Protein AF-A0A1G1CIS9-F1 (afdb_monomer_lite)

pLDDT: mean 79.85, std 18.57, range [23.88, 96.75]

Sequence (603 aa):
MTSRHAWVFLLIGALLCGGWINYDDKVERSEPQYGKEFIGFYLKVFTDNVEFEQETPEPITVVLKNTNPRSTLMPDGGNAAERRYALYIVVADKDGATSLFSRNLLEKDGGIVTAGKVPPQAETELLKVPFDSLEVAKVEAFEDGLPKFEPDQRMARAGQLGPQIFTMKAILISVVPGKRPDFTLASSVWRILLQPKSAARMSDTEKQTKMQAWLKKMGEGAYGGIGVSTQLAALGDAAVDPLIAMAEKPAADGAVRESRIWAIVTLCNSGSPRAEEYILRRIRDPIDFGDLSFLTWHSQGFRSQKVTDALRQLALEIVTDKELPWEKTHGRESRRHGPGCLEYVFQHLISVKATVSDEVAAGALRLGDPKVAAFALQAWAPGSAQSAIATVKPLFSQRGLHPNLKKSAMARLTETLRGDPFPAYDRTTDVDAGWQAAGLWLASKGYLKGDELVRFLRSQVFCVRTPELQQQLVGELQRVVGAAFPVRSPQPVLPQDWNATWRWALKTGGLDKDEAVRFLCDQMREPDKVDDDSRRALLIALKEQLGAEFPLPSMEKVDLDNDWPTCGNWLIEKGFFGKPKKTRAKAKAQFAVPAPPEAPDAP

Structure (mmCIF, N/CA/C/O backbone):
data_AF-A0A1G1CIS9-F1
#
_entry.id   AF-A0A1G1CIS9-F1
#
loop_
_atom_site.group_PDB
_atom_site.id
_atom_site.type_symbol
_atom_site.label_atom_id
_atom_site.label_alt_id
_atom_site.label_comp_id
_atom_site.label_asym_id
_atom_site.label_entity_id
_atom_site.label_seq_id
_atom_site.pdbx_PDB_ins_code
_atom_site.Cartn_x
_atom_site.Cartn_y
_atom_site.Cartn_z
_atom_site.occupancy
_atom_site.B_iso_or_equiv
_atom_site.auth_seq_id
_atom_site.auth_comp_id
_atom_site.auth_asym_id
_atom_site.auth_atom_id
_atom_site.pdbx_PDB_model_num
ATOM 1 N N . MET A 1 1 ? 13.706 23.180 -18.156 1.00 24.05 1 MET A N 1
ATOM 2 C CA . MET A 1 1 ? 14.961 22.656 -17.572 1.00 24.05 1 MET A CA 1
ATOM 3 C C . MET A 1 1 ? 14.646 21.371 -16.825 1.00 24.05 1 MET A C 1
ATOM 5 O O . MET A 1 1 ? 13.617 21.280 -16.173 1.00 24.05 1 MET A O 1
ATOM 9 N N . THR A 1 2 ? 15.452 20.351 -17.083 1.00 25.38 2 THR A N 1
ATOM 10 C CA . THR A 1 2 ? 15.140 18.914 -17.064 1.00 25.38 2 THR A CA 1
ATOM 11 C C . THR A 1 2 ? 14.899 18.305 -15.679 1.00 25.38 2 THR A C 1
ATOM 13 O O . THR A 1 2 ? 15.810 18.190 -14.864 1.00 25.38 2 THR A O 1
ATOM 16 N N . SER A 1 3 ? 13.677 17.814 -15.471 1.00 25.88 3 SER A N 1
ATOM 17 C CA . SER A 1 3 ? 13.278 16.914 -14.385 1.00 25.88 3 SER A CA 1
ATOM 18 C C . SER A 1 3 ? 13.584 15.465 -14.792 1.00 25.88 3 SER A C 1
ATOM 20 O O . SER A 1 3 ? 12.797 14.830 -15.487 1.00 25.88 3 SER A O 1
ATOM 22 N N . ARG A 1 4 ? 14.769 14.960 -14.419 1.00 26.83 4 ARG A N 1
ATOM 23 C CA . ARG A 1 4 ? 15.218 13.569 -14.665 1.00 26.83 4 ARG A CA 1
ATOM 24 C C . ARG A 1 4 ? 15.367 12.713 -13.392 1.00 26.83 4 ARG A C 1
ATOM 26 O O . ARG A 1 4 ? 15.785 11.572 -13.475 1.00 26.83 4 ARG A O 1
ATOM 33 N N . HIS A 1 5 ? 14.986 13.209 -12.213 1.00 28.75 5 HIS A N 1
ATOM 34 C CA . HIS A 1 5 ? 15.400 12.597 -10.934 1.00 28.75 5 HIS A CA 1
ATOM 35 C C . HIS A 1 5 ? 14.300 11.861 -10.142 1.00 28.75 5 HIS A C 1
ATOM 37 O O . HIS A 1 5 ? 14.500 11.533 -8.977 1.00 28.75 5 HIS A O 1
ATOM 43 N N . ALA A 1 6 ? 13.131 11.577 -10.727 1.00 27.22 6 ALA A N 1
ATOM 44 C CA . ALA A 1 6 ? 11.971 11.088 -9.962 1.00 27.22 6 ALA A CA 1
ATOM 45 C C . ALA A 1 6 ? 11.527 9.639 -10.259 1.00 27.22 6 ALA A C 1
ATOM 47 O O . ALA A 1 6 ? 10.460 9.239 -9.793 1.00 27.22 6 ALA A O 1
ATOM 48 N N . TRP A 1 7 ? 12.309 8.854 -11.008 1.00 27.75 7 TRP A N 1
ATOM 49 C CA . TRP A 1 7 ? 12.041 7.420 -11.238 1.00 27.75 7 TRP A CA 1
ATOM 50 C C . TRP A 1 7 ? 12.746 6.496 -10.228 1.00 27.75 7 TRP A C 1
ATOM 52 O O . TRP A 1 7 ? 12.369 5.338 -10.070 1.00 27.75 7 TRP A O 1
ATOM 62 N N . VAL A 1 8 ? 13.697 7.032 -9.457 1.00 31.02 8 VAL A N 1
ATOM 63 C CA . VAL A 1 8 ? 14.581 6.262 -8.565 1.00 31.02 8 VAL A CA 1
ATOM 64 C C . VAL A 1 8 ? 13.899 5.798 -7.265 1.00 31.02 8 VAL A C 1
ATOM 66 O O . VAL A 1 8 ? 14.319 4.811 -6.674 1.00 31.02 8 VAL A O 1
ATOM 69 N N . PHE A 1 9 ? 12.806 6.422 -6.814 1.00 26.88 9 PHE A N 1
ATOM 70 C CA . PHE A 1 9 ? 12.281 6.161 -5.460 1.00 26.88 9 PHE A CA 1
ATOM 71 C C . PHE A 1 9 ? 11.247 5.030 -5.325 1.00 26.88 9 PHE A C 1
ATOM 73 O O . PHE A 1 9 ? 10.978 4.605 -4.204 1.00 26.88 9 PHE A O 1
ATOM 80 N N . LEU A 1 10 ? 10.703 4.488 -6.420 1.00 27.23 10 LEU A N 1
ATOM 81 C CA . LEU A 1 10 ? 9.649 3.456 -6.364 1.00 27.23 10 LEU A CA 1
ATOM 82 C C . LEU A 1 10 ? 10.154 2.008 -6.532 1.00 27.23 10 LEU A C 1
ATOM 84 O O . LEU A 1 10 ? 9.381 1.073 -6.354 1.00 27.23 10 LEU A O 1
ATOM 88 N N . LEU A 1 11 ? 11.456 1.804 -6.775 1.00 26.66 11 LEU A N 1
ATOM 89 C CA . LEU A 1 11 ? 12.090 0.475 -6.889 1.00 26.66 11 LEU A CA 1
ATOM 90 C C . LEU A 1 11 ? 13.041 0.119 -5.727 1.00 26.66 11 LEU A C 1
ATOM 92 O O . LEU A 1 11 ? 13.499 -1.017 -5.635 1.00 26.66 11 LEU A O 1
ATOM 96 N N . ILE A 1 12 ? 13.294 1.043 -4.791 1.00 28.00 12 ILE A N 1
ATOM 97 C CA . ILE A 1 12 ? 14.254 0.860 -3.680 1.00 28.00 12 ILE A CA 1
ATOM 98 C C . ILE A 1 12 ? 13.669 0.037 -2.503 1.00 28.00 12 ILE A C 1
ATOM 100 O O . ILE A 1 12 ? 14.397 -0.408 -1.623 1.00 28.00 12 ILE A O 1
ATOM 104 N N . GLY A 1 13 ? 12.368 -0.269 -2.496 1.00 25.11 13 GLY A N 1
ATOM 105 C CA . GLY A 1 13 ? 11.711 -0.996 -1.395 1.00 25.11 13 GLY A CA 1
ATOM 106 C C . GLY A 1 13 ? 11.906 -2.522 -1.349 1.00 25.11 13 GLY A C 1
ATOM 107 O O . GLY A 1 13 ? 11.521 -3.140 -0.361 1.00 25.11 13 GLY A O 1
ATOM 108 N N . ALA A 1 14 ? 12.498 -3.150 -2.369 1.00 27.44 14 ALA A N 1
ATOM 109 C CA . ALA A 1 14 ? 12.672 -4.611 -2.446 1.00 27.44 14 ALA A CA 1
ATOM 110 C C . ALA A 1 14 ? 14.090 -5.076 -2.038 1.00 27.44 14 ALA A C 1
ATOM 112 O O . ALA A 1 14 ? 14.633 -6.026 -2.590 1.00 27.44 14 ALA A O 1
ATOM 113 N N . LEU A 1 15 ? 14.719 -4.371 -1.092 1.00 31.84 15 LEU A N 1
ATOM 114 C CA . LEU A 1 15 ? 16.160 -4.440 -0.806 1.00 31.84 15 LEU A CA 1
ATOM 115 C C . LEU A 1 15 ? 16.650 -5.620 0.058 1.00 31.84 15 LEU A C 1
ATOM 117 O O . LEU A 1 15 ? 17.820 -5.629 0.428 1.00 31.84 15 LEU A O 1
ATOM 121 N N . LEU A 1 16 ? 15.835 -6.624 0.388 1.00 29.95 16 LEU A N 1
ATOM 122 C CA . LEU A 1 16 ? 16.255 -7.694 1.308 1.00 29.95 16 LEU A CA 1
ATOM 123 C C . LEU A 1 16 ? 15.693 -9.063 0.917 1.00 29.95 16 LEU A C 1
ATOM 125 O O . LEU A 1 16 ? 14.797 -9.571 1.579 1.00 29.95 16 LEU A O 1
ATOM 129 N N . CYS A 1 17 ? 16.229 -9.681 -0.134 1.00 25.09 17 CYS A N 1
ATOM 130 C CA . CYS A 1 17 ? 16.135 -11.127 -0.355 1.00 25.09 17 CYS A CA 1
ATOM 131 C C . CYS A 1 17 ? 17.395 -11.592 -1.092 1.00 25.09 17 CYS A C 1
ATOM 133 O O . CYS A 1 17 ? 17.461 -11.583 -2.316 1.00 25.09 17 CYS A O 1
ATOM 135 N N . GLY A 1 18 ? 18.416 -11.962 -0.318 1.00 31.02 18 GLY A N 1
ATOM 136 C CA . GLY A 1 18 ? 19.562 -12.702 -0.820 1.00 31.02 18 GLY A CA 1
ATOM 137 C C . GLY A 1 18 ? 19.138 -14.123 -1.171 1.00 31.02 18 GLY A C 1
ATOM 138 O O . GLY A 1 18 ? 18.729 -14.896 -0.306 1.00 31.02 18 GLY A O 1
ATOM 139 N N . GLY A 1 19 ? 19.245 -14.457 -2.446 1.00 26.27 19 GLY A N 1
ATOM 140 C CA . GLY A 1 19 ? 19.294 -15.823 -2.924 1.00 26.27 19 GLY A CA 1
ATOM 141 C C . GLY A 1 19 ? 20.308 -15.881 -4.056 1.00 26.27 19 GLY A C 1
ATOM 142 O O . GLY A 1 19 ? 20.268 -15.025 -4.930 1.00 26.27 19 GLY A O 1
ATOM 143 N N . TRP A 1 20 ? 21.164 -16.902 -4.013 1.00 27.89 20 TRP A N 1
ATOM 144 C CA . TRP A 1 20 ? 21.936 -17.495 -5.114 1.00 27.89 20 TRP A CA 1
ATOM 145 C C . TRP A 1 20 ? 23.472 -17.404 -5.081 1.00 27.89 20 TRP A C 1
ATOM 147 O O . TRP A 1 20 ? 24.087 -16.342 -5.028 1.00 27.89 20 TRP A O 1
ATOM 157 N N . ILE A 1 21 ? 24.002 -18.636 -5.143 1.00 25.42 21 ILE A N 1
ATOM 158 C CA . ILE A 1 21 ? 25.355 -19.179 -5.314 1.00 25.42 21 ILE A CA 1
ATOM 159 C C . ILE A 1 21 ? 26.426 -18.560 -4.417 1.00 25.42 21 ILE A C 1
ATOM 161 O O . ILE A 1 21 ? 27.149 -17.637 -4.786 1.00 25.42 21 ILE A O 1
ATOM 165 N N . ASN A 1 22 ? 26.548 -19.166 -3.237 1.00 24.98 22 ASN A N 1
ATOM 166 C CA . ASN A 1 22 ? 27.722 -19.044 -2.397 1.00 24.98 22 ASN A CA 1
ATOM 167 C C . ASN A 1 22 ? 28.867 -19.821 -3.067 1.00 24.98 22 ASN A C 1
ATOM 169 O O . ASN A 1 22 ? 28.777 -21.037 -3.198 1.00 24.98 22 ASN A O 1
ATOM 173 N N . TYR A 1 23 ? 29.930 -19.133 -3.483 1.00 29.28 23 TYR A N 1
ATOM 174 C CA . TYR A 1 23 ? 31.234 -19.767 -3.728 1.00 29.28 23 TYR A CA 1
ATOM 175 C C . TYR A 1 23 ? 32.045 -19.879 -2.417 1.00 29.28 23 TYR A C 1
ATOM 177 O O . TYR A 1 23 ? 33.252 -20.087 -2.457 1.00 29.28 23 TYR A O 1
ATOM 185 N N . ASP A 1 24 ? 31.393 -19.765 -1.251 1.00 25.83 24 ASP A N 1
ATOM 186 C CA . ASP A 1 24 ? 32.015 -19.948 0.071 1.00 25.83 24 ASP A CA 1
ATOM 187 C C . ASP A 1 24 ? 32.158 -21.424 0.483 1.00 25.83 24 ASP A C 1
ATOM 189 O O . ASP A 1 24 ? 32.329 -21.716 1.670 1.00 25.83 24 ASP A O 1
ATOM 193 N N . ASP A 1 25 ? 32.178 -22.367 -0.462 1.00 23.88 25 ASP A N 1
ATOM 194 C CA . ASP A 1 25 ? 32.873 -23.624 -0.187 1.00 23.88 25 ASP A CA 1
ATOM 195 C C . ASP A 1 25 ? 34.369 -23.295 -0.117 1.00 23.88 25 ASP A C 1
ATOM 197 O O . ASP A 1 25 ? 35.123 -23.414 -1.085 1.00 23.88 25 ASP A O 1
ATOM 201 N N . LYS A 1 26 ? 34.802 -22.842 1.066 1.00 30.44 26 LYS A N 1
ATOM 202 C CA . LYS A 1 26 ? 36.194 -22.909 1.492 1.00 30.44 26 LYS A CA 1
ATOM 203 C C . LYS A 1 26 ? 36.599 -24.377 1.448 1.00 30.44 26 LYS A C 1
ATOM 205 O O . LYS A 1 26 ? 36.521 -25.095 2.440 1.00 30.44 26 LYS A O 1
ATOM 210 N N . VAL A 1 27 ? 37.063 -24.823 0.289 1.00 28.39 27 VAL A N 1
ATOM 211 C CA . VAL A 1 27 ? 37.943 -25.978 0.212 1.00 28.39 27 VAL A CA 1
ATOM 212 C C . VAL A 1 27 ? 39.264 -25.508 0.811 1.00 28.39 27 VAL A C 1
ATOM 214 O O . VAL A 1 27 ? 40.108 -24.939 0.119 1.00 28.39 27 VAL A O 1
ATOM 217 N N . GLU A 1 28 ? 39.422 -25.676 2.124 1.00 30.17 28 GLU A N 1
ATOM 218 C CA . GLU A 1 28 ? 40.721 -25.538 2.776 1.00 30.17 28 GLU A CA 1
ATOM 219 C C . GLU A 1 28 ? 41.650 -26.615 2.204 1.00 30.17 28 GLU A C 1
ATOM 221 O O . GLU A 1 28 ? 41.651 -27.771 2.620 1.00 30.17 28 GLU A O 1
ATOM 226 N N . ARG A 1 29 ? 42.427 -26.243 1.182 1.00 31.98 29 ARG A N 1
ATOM 227 C CA . ARG A 1 29 ? 43.612 -27.001 0.789 1.00 31.98 29 ARG A CA 1
ATOM 228 C C . ARG A 1 29 ? 44.715 -26.669 1.779 1.00 31.98 29 ARG A C 1
ATOM 230 O O . ARG A 1 29 ? 45.050 -25.501 1.961 1.00 31.98 29 ARG A O 1
ATOM 237 N N . SER A 1 30 ? 45.291 -27.709 2.370 1.00 31.56 30 SER A N 1
ATOM 238 C CA . SER A 1 30 ? 46.329 -27.621 3.395 1.00 31.56 30 SER A CA 1
ATOM 239 C C . SER A 1 30 ? 47.631 -26.967 2.923 1.00 31.56 30 SER A C 1
ATOM 241 O O . SER A 1 30 ? 48.431 -26.621 3.776 1.00 31.56 30 SER A O 1
ATOM 243 N N . GLU A 1 31 ? 47.821 -26.710 1.622 1.00 33.69 31 GLU A N 1
ATOM 244 C CA . GLU A 1 31 ? 48.882 -25.842 1.087 1.00 33.69 31 GLU A CA 1
ATOM 245 C C . GLU A 1 31 ? 48.563 -25.428 -0.372 1.00 33.69 31 GLU A C 1
ATOM 247 O O . GLU A 1 31 ? 48.564 -26.278 -1.269 1.00 33.69 31 GLU A O 1
ATOM 252 N N . PRO A 1 32 ? 48.283 -24.144 -0.677 1.00 39.56 32 PRO A N 1
ATOM 253 C CA . PRO A 1 32 ? 48.187 -23.682 -2.056 1.00 39.56 32 PRO A CA 1
ATOM 254 C C . PRO A 1 32 ? 49.601 -23.495 -2.624 1.00 39.56 32 PRO A C 1
ATOM 256 O O . PRO A 1 32 ? 50.281 -22.519 -2.304 1.00 39.56 32 PRO A O 1
ATOM 259 N N . GLN A 1 33 ? 50.048 -24.426 -3.475 1.00 41.47 33 GLN A N 1
ATOM 260 C CA . GLN A 1 33 ? 51.280 -24.270 -4.272 1.00 41.47 33 GLN A CA 1
ATOM 261 C C . GLN A 1 33 ? 51.209 -23.082 -5.253 1.00 41.47 33 GLN A C 1
ATOM 263 O O . GLN A 1 33 ? 52.247 -22.591 -5.683 1.00 41.47 33 GLN A O 1
ATOM 268 N N . TYR A 1 34 ? 50.001 -22.601 -5.564 1.00 48.34 34 TYR A N 1
ATOM 269 C CA . TYR A 1 34 ? 49.712 -21.489 -6.470 1.00 48.34 34 TYR A CA 1
ATOM 270 C C . TYR A 1 34 ? 48.640 -20.585 -5.856 1.00 48.34 34 TYR A C 1
ATOM 272 O O . TYR A 1 34 ? 47.769 -21.066 -5.128 1.00 48.34 34 TYR A O 1
ATOM 280 N N . GLY A 1 35 ? 48.696 -19.284 -6.137 1.00 50.91 35 GLY A N 1
ATOM 281 C CA . GLY A 1 35 ? 47.652 -18.323 -5.776 1.00 50.91 35 GLY A CA 1
ATOM 282 C C . GLY A 1 35 ? 48.097 -17.132 -4.924 1.00 50.91 35 GLY A C 1
ATOM 283 O O . GLY A 1 35 ? 47.376 -16.136 -4.841 1.00 50.91 35 GLY A O 1
ATOM 284 N N . LYS A 1 36 ? 49.295 -17.181 -4.327 1.00 58.50 36 LYS A N 1
ATOM 285 C CA . LYS A 1 36 ? 49.856 -16.057 -3.548 1.00 58.50 36 LYS A CA 1
ATOM 286 C C . LYS A 1 36 ? 50.204 -14.866 -4.444 1.00 58.50 36 LYS A C 1
ATOM 288 O O . LYS A 1 36 ? 50.065 -13.715 -4.038 1.00 58.50 36 LYS A O 1
ATOM 293 N N . GLU A 1 37 ? 50.585 -15.156 -5.679 1.00 60.69 37 GLU A N 1
ATOM 294 C CA . GLU A 1 37 ? 50.839 -14.227 -6.775 1.00 60.69 37 GLU A CA 1
ATOM 295 C C . GLU A 1 37 ? 49.591 -13.448 -7.222 1.00 60.69 37 GLU A C 1
ATOM 297 O O . GLU A 1 37 ? 49.722 -12.414 -7.865 1.00 60.69 37 GLU A O 1
ATOM 302 N N . PHE A 1 38 ? 48.379 -13.875 -6.857 1.00 62.50 38 PHE A N 1
ATOM 303 C CA . PHE A 1 38 ? 47.150 -13.153 -7.203 1.00 62.50 38 PHE A CA 1
ATOM 304 C C . PHE A 1 38 ? 46.614 -12.281 -6.053 1.00 62.50 38 PHE A C 1
ATOM 306 O O . PHE A 1 38 ? 45.662 -11.519 -6.244 1.00 62.50 38 PHE A O 1
ATOM 313 N N . ILE A 1 39 ? 47.228 -12.365 -4.860 1.00 64.69 39 ILE A N 1
ATOM 314 C CA . ILE A 1 39 ? 46.805 -11.651 -3.642 1.00 64.69 39 ILE A CA 1
ATOM 315 C C . ILE A 1 39 ? 47.068 -10.149 -3.793 1.00 64.69 39 ILE A C 1
ATOM 317 O O . ILE A 1 39 ? 48.144 -9.654 -3.456 1.00 64.69 39 ILE A O 1
ATOM 321 N N . GLY A 1 40 ? 46.065 -9.420 -4.278 1.00 70.31 40 GLY A N 1
ATOM 322 C CA . GLY A 1 40 ? 46.155 -7.983 -4.544 1.00 70.31 40 GLY A CA 1
ATOM 323 C C . GLY A 1 40 ? 45.372 -7.523 -5.769 1.00 70.31 40 GLY A C 1
ATOM 324 O O . GLY A 1 40 ? 45.266 -6.320 -5.996 1.00 70.31 40 GLY A O 1
ATOM 325 N N . PHE A 1 41 ? 44.801 -8.443 -6.551 1.00 80.06 41 PHE A N 1
ATOM 326 C CA . PHE A 1 41 ? 43.936 -8.078 -7.665 1.00 80.06 41 PHE A CA 1
ATOM 327 C C . PHE A 1 41 ? 42.495 -7.802 -7.229 1.00 80.06 41 PHE A C 1
ATOM 329 O O . PHE A 1 41 ? 41.895 -8.578 -6.489 1.00 80.06 41 PHE A O 1
ATOM 336 N N . TYR A 1 42 ? 41.920 -6.717 -7.749 1.00 82.62 42 TYR A N 1
ATOM 337 C CA . TYR A 1 42 ? 40.510 -6.368 -7.592 1.00 82.62 42 TYR A CA 1
ATOM 338 C C . TYR A 1 42 ? 39.894 -6.100 -8.956 1.00 82.62 42 TYR A C 1
ATOM 340 O O . TYR A 1 42 ? 40.421 -5.304 -9.731 1.00 82.62 42 TYR A O 1
ATOM 348 N N . LEU A 1 43 ? 38.759 -6.733 -9.233 1.00 83.62 43 LEU A N 1
ATOM 349 C CA . LEU A 1 43 ? 38.025 -6.550 -10.476 1.00 83.62 43 LEU A CA 1
ATOM 350 C C . LEU A 1 43 ? 36.854 -5.594 -10.249 1.00 83.62 43 LEU A C 1
ATOM 352 O O . LEU A 1 43 ? 36.131 -5.692 -9.256 1.00 83.62 43 LEU A O 1
ATOM 356 N N . LYS A 1 44 ? 36.644 -4.676 -11.183 1.00 85.62 44 LYS A N 1
ATOM 357 C CA . LYS A 1 44 ? 35.500 -3.767 -11.207 1.00 85.62 44 LYS A CA 1
ATOM 358 C C . LYS A 1 44 ? 34.809 -3.885 -12.553 1.00 85.62 44 LYS A C 1
ATOM 360 O O . LYS A 1 44 ? 35.477 -3.962 -13.577 1.00 85.62 44 LYS A O 1
ATOM 365 N N . VAL A 1 45 ? 33.484 -3.859 -12.535 1.00 85.81 45 VAL A N 1
ATOM 366 C CA . VAL A 1 45 ? 32.655 -3.643 -13.720 1.00 85.81 45 VAL A CA 1
ATOM 367 C C . VAL A 1 45 ? 31.790 -2.425 -13.454 1.00 85.81 45 VAL A C 1
ATOM 369 O O . VAL A 1 45 ? 31.255 -2.282 -12.354 1.00 85.81 45 VAL A O 1
ATOM 372 N N . PHE A 1 46 ? 31.695 -1.533 -14.428 1.00 86.00 46 PHE A N 1
ATOM 373 C CA . PHE A 1 46 ? 30.847 -0.355 -14.337 1.00 86.00 46 PHE A CA 1
ATOM 374 C C . PHE A 1 46 ? 30.475 0.144 -15.730 1.00 86.00 46 PHE A C 1
ATOM 376 O O . PHE A 1 46 ? 30.970 -0.336 -16.750 1.00 86.00 46 PHE A O 1
ATOM 383 N N . THR A 1 47 ? 29.578 1.114 -15.747 1.00 88.56 47 THR A N 1
ATOM 384 C CA . THR A 1 47 ? 29.173 1.866 -16.927 1.00 88.56 47 THR A CA 1
ATOM 385 C C . THR A 1 47 ? 28.870 3.300 -16.500 1.00 88.56 47 THR A C 1
ATOM 387 O O . THR A 1 47 ? 28.639 3.541 -15.309 1.00 88.56 47 THR A O 1
ATOM 390 N N . ASP A 1 48 ? 28.917 4.242 -17.438 1.00 86.75 48 ASP A N 1
ATOM 391 C CA . ASP A 1 48 ? 28.723 5.664 -17.151 1.00 86.75 48 ASP A CA 1
ATOM 392 C C . ASP A 1 48 ? 27.264 5.943 -16.767 1.00 86.75 48 ASP A C 1
ATOM 394 O O . ASP A 1 48 ? 26.997 6.728 -15.853 1.00 86.75 48 ASP A O 1
ATOM 398 N N . ASN A 1 49 ? 26.318 5.240 -17.400 1.00 82.94 49 ASN A N 1
ATOM 399 C CA . ASN A 1 49 ? 24.899 5.340 -17.094 1.00 82.94 49 ASN A CA 1
ATOM 400 C C . ASN A 1 49 ? 24.380 4.074 -16.404 1.00 82.94 49 ASN A C 1
ATOM 402 O O . ASN A 1 49 ? 24.422 2.967 -16.932 1.00 82.94 49 ASN A O 1
ATOM 406 N N . VAL A 1 50 ? 23.787 4.239 -15.221 1.00 80.81 50 VAL A N 1
ATOM 407 C CA . VAL A 1 50 ? 23.068 3.151 -14.529 1.00 80.81 50 VAL A CA 1
ATOM 408 C C . VAL A 1 50 ? 21.686 2.871 -15.135 1.00 80.81 50 VAL A C 1
ATOM 410 O O . VAL A 1 50 ? 21.034 1.902 -14.758 1.00 80.81 50 VAL A O 1
ATOM 413 N N . GLU A 1 51 ? 21.231 3.710 -16.063 1.00 82.69 51 GLU A N 1
ATOM 414 C CA . GLU A 1 51 ? 19.935 3.628 -16.735 1.00 82.69 51 GLU A CA 1
ATOM 415 C C . GLU A 1 51 ? 20.115 3.949 -18.217 1.00 82.69 51 GLU A C 1
ATOM 417 O O . GLU A 1 51 ? 20.619 5.018 -18.562 1.00 82.69 51 GLU A O 1
ATOM 422 N N . PHE A 1 52 ? 19.709 3.026 -19.088 1.00 85.50 52 PHE A N 1
ATOM 423 C CA . PHE A 1 52 ? 19.784 3.209 -20.536 1.00 85.50 52 PHE A CA 1
ATOM 424 C C . PHE A 1 52 ? 18.776 2.314 -21.267 1.00 85.50 52 PHE A C 1
ATOM 426 O O . PHE A 1 52 ? 18.277 1.321 -20.734 1.00 85.50 52 PHE A O 1
ATOM 433 N N . GLU A 1 53 ? 18.448 2.686 -22.504 1.00 88.75 53 GLU A N 1
ATOM 434 C CA . GLU A 1 53 ? 17.456 1.986 -23.323 1.00 88.75 53 GLU A CA 1
ATOM 435 C C . GLU A 1 53 ? 18.027 0.716 -23.971 1.00 88.75 53 GLU A C 1
ATOM 437 O O . GLU A 1 53 ? 19.217 0.637 -24.287 1.00 88.75 53 GLU A O 1
ATOM 442 N N . GLN A 1 54 ? 17.153 -0.247 -24.263 1.00 90.25 54 GLN A N 1
ATOM 443 C CA . GLN A 1 54 ? 17.433 -1.379 -25.143 1.00 90.25 54 GLN A CA 1
ATOM 444 C C . GLN A 1 54 ? 18.087 -0.924 -26.452 1.00 90.25 54 GLN A C 1
ATOM 446 O O . GLN A 1 54 ? 17.794 0.151 -26.983 1.00 90.25 54 GLN A O 1
ATOM 451 N N . GLU A 1 55 ? 18.966 -1.775 -26.983 1.00 89.12 55 GLU A N 1
ATOM 452 C CA . GLU A 1 55 ? 19.711 -1.521 -28.225 1.00 89.12 55 GLU A CA 1
ATOM 453 C C . GLU A 1 55 ? 20.554 -0.222 -28.187 1.00 89.12 55 GLU A C 1
ATOM 455 O O . GLU A 1 55 ? 20.917 0.324 -29.227 1.00 89.12 55 GLU A O 1
ATOM 460 N N . THR A 1 56 ? 20.824 0.344 -27.004 1.00 88.69 56 THR A N 1
ATOM 461 C CA . THR A 1 56 ? 21.792 1.440 -26.839 1.00 88.69 56 THR A CA 1
ATOM 462 C C . THR A 1 56 ? 23.184 0.843 -26.662 1.00 88.69 56 THR A C 1
ATOM 464 O O . THR A 1 56 ? 23.340 -0.030 -25.803 1.00 88.69 56 THR A O 1
ATOM 467 N N . PRO A 1 57 ? 24.202 1.324 -27.396 1.00 90.75 57 PRO A N 1
ATOM 468 C CA . PRO A 1 57 ? 25.573 0.852 -27.251 1.00 90.75 57 PRO A CA 1
ATOM 469 C C . PRO A 1 57 ? 26.253 1.464 -26.017 1.00 90.75 57 PRO A C 1
ATOM 471 O O . PRO A 1 57 ? 27.312 2.079 -26.122 1.00 90.75 57 PRO A O 1
ATOM 474 N N . GLU A 1 58 ? 25.628 1.325 -24.844 1.00 92.25 58 GLU A N 1
ATOM 475 C CA . GLU A 1 58 ? 26.175 1.814 -23.579 1.00 92.25 58 GLU A CA 1
ATOM 476 C C . GLU A 1 58 ? 27.470 1.047 -23.253 1.00 92.25 58 GLU A C 1
ATOM 478 O O . GLU A 1 58 ? 27.430 -0.184 -23.143 1.00 92.25 58 GLU A O 1
ATOM 483 N N . PRO A 1 59 ? 28.624 1.722 -23.102 1.00 92.62 59 PRO A N 1
ATOM 484 C CA . PRO A 1 59 ? 29.878 1.040 -22.816 1.00 92.62 59 PRO A CA 1
ATOM 485 C C . PRO A 1 59 ? 29.878 0.412 -21.418 1.00 92.62 59 PRO A C 1
ATOM 487 O O . PRO A 1 59 ? 29.646 1.087 -20.413 1.00 92.62 59 PRO A O 1
ATOM 490 N N . ILE A 1 60 ? 30.205 -0.877 -21.352 1.00 90.88 60 ILE A N 1
ATOM 491 C CA . ILE A 1 60 ? 30.549 -1.590 -20.125 1.00 90.88 60 ILE A CA 1
ATOM 492 C C . ILE A 1 60 ? 32.065 -1.687 -20.042 1.00 90.88 60 ILE A C 1
ATOM 494 O O . ILE A 1 60 ? 32.703 -2.261 -20.928 1.00 90.88 60 ILE A O 1
ATOM 498 N N . THR A 1 61 ? 32.624 -1.157 -18.961 1.00 90.06 61 THR A N 1
ATOM 499 C CA . THR A 1 61 ? 34.064 -1.140 -18.713 1.00 90.06 61 THR A CA 1
ATOM 500 C C . THR A 1 61 ? 34.403 -2.109 -17.588 1.00 90.06 61 THR A C 1
ATOM 502 O O . THR A 1 61 ? 33.813 -2.065 -16.505 1.00 90.06 61 THR A O 1
ATOM 505 N N . VAL A 1 62 ? 35.375 -2.986 -17.835 1.00 88.69 62 VAL A N 1
ATOM 506 C CA . VAL A 1 62 ? 35.948 -3.890 -16.838 1.00 88.69 62 VAL A CA 1
ATOM 507 C C . VAL A 1 62 ? 37.368 -3.443 -16.537 1.00 88.69 62 VAL A C 1
ATOM 509 O O . VAL A 1 62 ? 38.196 -3.352 -17.438 1.00 88.69 62 VAL A O 1
ATOM 512 N N . VAL A 1 63 ? 37.662 -3.198 -15.265 1.00 87.56 63 VAL A N 1
ATOM 513 C CA . VAL A 1 63 ? 38.973 -2.736 -14.797 1.00 87.56 63 VAL A CA 1
ATOM 514 C C . VAL A 1 63 ? 39.539 -3.723 -13.792 1.00 87.56 63 VAL A C 1
ATOM 516 O O . VAL A 1 63 ? 38.859 -4.122 -12.846 1.00 87.56 63 VAL A O 1
ATOM 519 N N . LEU A 1 64 ? 40.808 -4.071 -13.969 1.00 85.69 64 LEU A N 1
ATOM 520 C CA . LEU A 1 64 ? 41.601 -4.827 -13.016 1.00 85.69 64 LEU A CA 1
ATOM 521 C C . LEU A 1 64 ? 42.558 -3.884 -12.294 1.00 85.69 64 LEU A C 1
ATOM 523 O O . LEU A 1 64 ? 43.393 -3.226 -12.909 1.00 85.69 64 LEU A O 1
ATOM 527 N N . LYS A 1 65 ? 42.441 -3.825 -10.973 1.00 84.25 65 LYS A N 1
ATOM 528 C CA . LYS A 1 65 ? 43.334 -3.067 -10.104 1.00 84.25 65 LYS A CA 1
ATOM 529 C C . LYS A 1 65 ? 44.324 -4.005 -9.443 1.00 84.25 65 LYS A C 1
ATOM 531 O O . LYS A 1 65 ? 43.906 -5.004 -8.865 1.00 84.25 65 LYS A O 1
ATOM 536 N N . ASN A 1 66 ? 45.601 -3.647 -9.457 1.00 83.81 66 ASN A N 1
ATOM 537 C CA . ASN A 1 66 ? 46.618 -4.327 -8.664 1.00 83.81 66 ASN A CA 1
ATOM 538 C C . ASN A 1 66 ? 46.984 -3.470 -7.448 1.00 83.81 66 ASN A C 1
ATOM 540 O O . ASN A 1 66 ? 47.510 -2.374 -7.597 1.00 83.81 66 ASN A O 1
ATOM 544 N N . THR A 1 67 ? 46.718 -3.935 -6.232 1.00 81.38 67 THR A N 1
ATOM 545 C CA . THR A 1 67 ? 47.083 -3.216 -5.000 1.00 81.38 67 THR A CA 1
ATOM 546 C C . THR A 1 67 ? 48.407 -3.674 -4.406 1.00 81.38 67 THR A C 1
ATOM 548 O O . THR A 1 67 ? 48.838 -3.107 -3.405 1.00 81.38 67 THR A O 1
ATOM 551 N N . ASN A 1 68 ? 49.042 -4.701 -4.971 1.00 78.25 68 ASN A N 1
ATOM 552 C CA . ASN A 1 68 ? 50.224 -5.324 -4.397 1.00 78.25 68 ASN A CA 1
ATOM 553 C C . ASN A 1 68 ? 51.334 -5.461 -5.451 1.00 78.25 68 ASN A C 1
ATOM 555 O O . ASN A 1 68 ? 51.163 -6.171 -6.439 1.00 78.25 68 ASN A O 1
ATOM 559 N N . PRO A 1 69 ? 52.517 -4.860 -5.240 1.00 72.12 69 PRO A N 1
ATOM 560 C CA . PRO A 1 69 ? 53.607 -4.944 -6.206 1.00 72.12 69 PRO A CA 1
ATOM 561 C C . PRO A 1 69 ? 54.143 -6.351 -6.467 1.00 72.12 69 PRO A C 1
ATOM 563 O O . PRO A 1 69 ? 54.849 -6.554 -7.449 1.00 72.12 69 PRO A O 1
ATOM 566 N N . ARG A 1 70 ? 53.818 -7.314 -5.600 1.00 71.06 70 ARG A N 1
ATOM 567 C CA . ARG A 1 70 ? 54.194 -8.722 -5.755 1.00 71.06 70 ARG A CA 1
ATOM 568 C C . ARG A 1 70 ? 53.160 -9.540 -6.530 1.00 71.06 70 ARG A C 1
ATOM 570 O O . ARG A 1 70 ? 53.415 -10.712 -6.789 1.00 71.06 70 ARG A O 1
ATOM 577 N N . SER A 1 71 ? 52.007 -8.959 -6.868 1.00 73.31 71 SER A N 1
ATOM 578 C CA . SER A 1 71 ? 50.970 -9.668 -7.611 1.00 73.31 71 SER A CA 1
ATOM 579 C C . SER A 1 71 ? 51.214 -9.630 -9.111 1.00 73.31 71 SER A C 1
ATOM 581 O O . SER A 1 71 ? 51.473 -8.567 -9.675 1.00 73.31 71 SER A O 1
ATOM 583 N N . THR A 1 72 ? 51.090 -10.785 -9.759 1.00 70.81 72 THR A N 1
ATOM 584 C CA . THR A 1 72 ? 51.328 -10.972 -11.191 1.00 70.81 72 THR A CA 1
ATOM 585 C C . THR A 1 72 ? 50.297 -11.933 -11.781 1.00 70.81 72 THR A C 1
ATOM 587 O O . THR A 1 72 ? 49.917 -12.917 -11.152 1.00 70.81 72 THR A O 1
ATOM 590 N N . LEU A 1 73 ? 49.848 -11.651 -13.009 1.00 69.00 73 LEU A N 1
ATOM 591 C CA . LEU A 1 73 ? 49.082 -12.605 -13.825 1.00 69.00 73 LEU A CA 1
ATOM 592 C C . LEU A 1 73 ? 50.018 -13.578 -14.576 1.00 69.00 73 LEU A C 1
ATOM 594 O O . LEU A 1 73 ? 49.583 -14.369 -15.400 1.00 69.00 73 LEU A O 1
ATOM 598 N N . MET A 1 74 ? 51.321 -13.535 -14.321 1.00 67.81 74 MET A N 1
ATOM 599 C CA . MET A 1 74 ? 52.306 -14.463 -14.873 1.00 67.81 74 MET A CA 1
ATOM 600 C C . MET A 1 74 ? 53.113 -15.041 -13.705 1.00 67.81 74 MET A C 1
ATOM 602 O O . MET A 1 74 ? 54.125 -14.442 -13.339 1.00 67.81 74 MET A O 1
ATOM 606 N N . PRO A 1 75 ? 52.645 -16.122 -13.051 1.00 61.91 75 PRO A N 1
ATOM 607 C CA . PRO A 1 75 ? 53.417 -16.789 -12.005 1.00 61.91 75 PRO A CA 1
ATOM 608 C C . PRO A 1 75 ? 54.719 -17.371 -12.564 1.00 61.91 75 PRO A C 1
ATOM 610 O O . PRO A 1 75 ? 54.734 -17.897 -13.677 1.00 61.91 75 PRO A O 1
ATOM 613 N N . ASP A 1 76 ? 55.794 -17.334 -11.778 1.00 55.00 76 ASP A N 1
ATOM 614 C CA . ASP A 1 76 ? 57.071 -17.947 -12.151 1.00 55.00 76 ASP A CA 1
ATOM 615 C C . ASP A 1 76 ? 56.949 -19.488 -12.123 1.00 55.00 76 ASP A C 1
ATOM 617 O O . ASP A 1 76 ? 56.711 -20.089 -11.075 1.00 55.00 76 ASP A O 1
ATOM 621 N N . GLY A 1 77 ? 57.081 -20.150 -13.282 1.00 58.31 77 GLY A N 1
ATOM 622 C CA . GLY A 1 77 ? 57.034 -21.616 -13.398 1.00 58.31 77 GLY A CA 1
ATOM 623 C C . GLY A 1 77 ? 56.737 -22.139 -14.813 1.00 58.31 77 GLY A C 1
ATOM 624 O O . GLY A 1 77 ? 56.218 -21.419 -15.662 1.00 58.31 77 GLY A O 1
ATOM 625 N N . GLY A 1 78 ? 57.035 -23.422 -15.069 1.00 53.75 78 GLY A N 1
ATOM 626 C CA . GLY A 1 78 ? 56.987 -24.052 -16.405 1.00 53.75 78 GLY A CA 1
ATOM 627 C C . GLY A 1 78 ? 55.627 -24.070 -17.124 1.00 53.75 78 GLY A C 1
ATOM 628 O O . GLY A 1 78 ? 55.597 -24.275 -18.330 1.00 53.75 78 GLY A O 1
ATOM 629 N N . ASN A 1 79 ? 54.518 -23.787 -16.429 1.00 56.81 79 ASN A N 1
ATOM 630 C CA . ASN A 1 79 ? 53.166 -23.745 -17.013 1.00 56.81 79 ASN A CA 1
ATOM 631 C C . ASN A 1 79 ? 52.690 -22.318 -17.360 1.00 56.81 79 ASN A C 1
ATOM 633 O O . ASN A 1 79 ? 51.553 -22.140 -17.795 1.00 56.81 79 ASN A O 1
ATOM 637 N N . ALA A 1 80 ? 53.518 -21.285 -17.152 1.00 60.62 80 ALA A N 1
ATOM 638 C CA . ALA A 1 80 ? 53.146 -19.893 -17.428 1.00 60.62 80 ALA A CA 1
ATOM 639 C C . ALA A 1 80 ? 52.828 -19.641 -18.915 1.00 60.62 80 ALA A C 1
ATOM 641 O O . ALA A 1 80 ? 51.970 -18.821 -19.225 1.00 60.62 80 ALA A O 1
ATOM 642 N N . ALA A 1 81 ? 53.475 -20.380 -19.823 1.00 62.88 81 ALA A N 1
ATOM 643 C CA . ALA A 1 81 ? 53.262 -20.278 -21.267 1.00 62.88 81 ALA A CA 1
ATOM 644 C C . ALA A 1 81 ? 51.957 -20.941 -21.755 1.00 62.88 81 ALA A C 1
ATOM 646 O O . ALA A 1 81 ? 51.461 -20.602 -22.825 1.00 62.88 81 ALA A O 1
ATOM 647 N N . GLU A 1 82 ? 51.391 -21.874 -20.983 1.00 68.88 82 GLU A N 1
ATOM 648 C CA . GLU A 1 82 ? 50.191 -22.641 -21.364 1.00 68.88 82 GLU A CA 1
ATOM 649 C C . GLU A 1 82 ? 48.901 -22.088 -20.741 1.00 68.88 82 GLU A C 1
ATOM 651 O O . GLU A 1 82 ? 47.795 -22.503 -21.097 1.00 68.88 82 GLU A O 1
ATOM 656 N N . ARG A 1 83 ? 49.032 -21.154 -19.796 1.00 73.25 83 ARG A N 1
ATOM 657 C CA . ARG A 1 83 ? 47.926 -20.580 -19.032 1.00 73.25 83 ARG A CA 1
ATOM 658 C C . ARG A 1 83 ? 47.033 -19.710 -19.916 1.00 73.25 83 ARG A C 1
ATOM 660 O O . ARG A 1 83 ? 47.501 -18.827 -20.630 1.00 73.25 83 ARG A O 1
ATOM 667 N N . ARG A 1 84 ? 45.722 -19.928 -19.818 1.00 75.50 84 ARG A N 1
ATOM 668 C CA . ARG A 1 84 ? 44.691 -19.158 -20.520 1.00 75.50 84 ARG A CA 1
ATOM 669 C C . ARG A 1 84 ? 43.861 -18.354 -19.536 1.00 75.50 84 ARG A C 1
ATOM 671 O O . ARG A 1 84 ? 43.656 -18.757 -18.391 1.00 75.50 84 ARG A O 1
ATOM 678 N N . TYR A 1 85 ? 43.368 -17.222 -20.016 1.00 79.56 85 TYR A N 1
ATOM 679 C CA . TYR A 1 85 ? 42.494 -16.338 -19.267 1.00 79.56 85 TYR A CA 1
ATOM 680 C C . TYR A 1 85 ? 41.155 -16.217 -19.967 1.00 79.56 85 TYR A C 1
ATOM 682 O O . TYR A 1 85 ? 41.095 -16.080 -21.188 1.00 79.56 85 TYR A O 1
ATOM 690 N N . ALA A 1 86 ? 40.092 -16.243 -19.174 1.00 81.12 86 ALA A N 1
ATOM 691 C CA . ALA A 1 86 ? 38.741 -16.039 -19.654 1.00 81.12 86 ALA A CA 1
ATOM 692 C C . ALA A 1 86 ? 38.069 -14.932 -18.846 1.00 81.12 86 ALA A C 1
ATOM 694 O O . ALA A 1 86 ? 38.158 -14.916 -17.616 1.00 81.12 86 ALA A O 1
ATOM 695 N N . LEU A 1 87 ? 37.406 -14.011 -19.543 1.00 86.38 87 LEU A N 1
ATOM 696 C CA . LEU A 1 87 ? 36.601 -12.961 -18.927 1.00 86.38 87 LEU A CA 1
ATOM 697 C C . LEU A 1 87 ? 35.149 -13.156 -19.330 1.00 86.38 87 LEU A C 1
ATOM 699 O O . LEU A 1 87 ? 34.825 -13.173 -20.516 1.00 86.38 87 LEU A O 1
ATOM 703 N N . TYR A 1 88 ? 34.286 -13.238 -18.328 1.00 88.62 88 TYR A N 1
ATOM 704 C CA . TYR A 1 88 ? 32.849 -13.336 -18.511 1.00 88.62 88 TYR A CA 1
ATOM 705 C C . TYR A 1 88 ? 32.165 -12.138 -17.870 1.00 88.62 88 TYR A C 1
ATOM 707 O O . TYR A 1 88 ? 32.524 -11.727 -16.765 1.00 88.62 88 TYR A O 1
ATOM 715 N N . ILE A 1 89 ? 31.145 -11.611 -18.538 1.00 90.94 89 ILE A N 1
ATOM 716 C CA . ILE A 1 89 ? 30.145 -10.746 -17.919 1.00 90.94 89 ILE A CA 1
ATOM 717 C C . ILE A 1 89 ? 28.920 -11.608 -17.637 1.00 90.94 89 ILE A C 1
ATOM 719 O O . ILE A 1 89 ? 28.347 -12.215 -18.540 1.00 90.94 89 ILE A O 1
ATOM 723 N N . VAL A 1 90 ? 28.522 -11.662 -16.372 1.00 90.75 90 VAL A N 1
ATOM 724 C CA . VAL A 1 90 ? 27.292 -12.318 -15.934 1.00 90.75 90 VAL A CA 1
ATOM 725 C C . VAL A 1 90 ? 26.229 -11.254 -15.748 1.00 90.75 90 VAL A C 1
ATOM 727 O O . VAL A 1 90 ? 26.409 -10.342 -14.942 1.00 90.75 90 VAL A O 1
ATOM 730 N N . VAL A 1 91 ? 25.130 -11.390 -16.484 1.00 90.88 91 VAL A N 1
ATOM 731 C CA . VAL A 1 91 ? 23.931 -10.562 -16.360 1.00 90.88 91 VAL A CA 1
ATOM 732 C C . VAL A 1 91 ? 22.854 -11.403 -15.690 1.00 90.88 91 VAL A C 1
ATOM 734 O O . VAL A 1 91 ? 22.459 -12.439 -16.222 1.00 90.88 91 VAL A O 1
ATOM 737 N N . ALA A 1 92 ? 22.373 -10.972 -14.529 1.00 85.06 92 ALA A N 1
ATOM 738 C CA . ALA A 1 92 ? 21.315 -11.668 -13.807 1.00 85.06 92 ALA A CA 1
ATOM 739 C C . ALA A 1 92 ? 20.124 -10.752 -13.528 1.00 85.06 92 ALA A C 1
ATOM 741 O O . ALA A 1 92 ? 20.286 -9.539 -13.366 1.00 85.06 92 ALA A O 1
ATOM 742 N N . ASP A 1 93 ? 18.924 -11.330 -13.474 1.00 77.75 93 ASP A N 1
ATOM 743 C CA . ASP A 1 93 ? 17.731 -10.599 -13.042 1.00 77.75 93 ASP A CA 1
ATOM 744 C C . ASP A 1 93 ? 17.870 -10.087 -11.591 1.00 77.75 93 ASP A C 1
ATOM 746 O O . ASP A 1 93 ? 18.790 -10.456 -10.855 1.00 77.75 93 ASP A O 1
ATOM 750 N N . LYS A 1 94 ? 16.970 -9.185 -11.178 1.00 64.88 94 LYS A N 1
ATOM 751 C CA . LYS A 1 94 ? 17.016 -8.530 -9.857 1.00 64.88 94 LYS A CA 1
ATOM 752 C C . LYS A 1 94 ? 17.053 -9.505 -8.666 1.00 64.88 94 LYS A C 1
ATOM 754 O O . LYS A 1 94 ? 17.530 -9.114 -7.603 1.00 64.88 94 LYS A O 1
ATOM 759 N N . ASP A 1 95 ? 16.555 -10.730 -8.850 1.00 58.06 95 ASP A N 1
ATOM 760 C CA . ASP A 1 95 ? 16.418 -11.757 -7.813 1.00 58.06 95 ASP A CA 1
ATOM 761 C C . ASP A 1 95 ? 17.506 -12.849 -7.932 1.00 58.06 95 ASP A C 1
ATOM 763 O O . ASP A 1 95 ? 17.532 -13.792 -7.140 1.00 58.06 95 ASP A O 1
ATOM 767 N N . GLY A 1 96 ? 18.406 -12.734 -8.921 1.00 59.19 96 GLY A N 1
ATOM 768 C CA . GLY A 1 96 ? 19.464 -13.704 -9.217 1.00 59.19 96 GLY A CA 1
ATOM 769 C C . GLY A 1 96 ? 18.958 -15.053 -9.739 1.00 59.19 96 GLY A C 1
ATOM 770 O O . GLY A 1 96 ? 19.748 -15.988 -9.869 1.00 59.19 96 GLY A O 1
ATOM 771 N N . ALA A 1 97 ? 17.658 -15.173 -10.029 1.00 62.12 97 ALA A N 1
ATOM 772 C CA . ALA A 1 97 ? 17.005 -16.432 -10.379 1.00 62.12 97 ALA A CA 1
ATOM 773 C C . ALA A 1 97 ? 17.431 -16.928 -11.766 1.00 62.12 97 ALA A C 1
ATOM 775 O O . ALA A 1 97 ? 17.596 -18.131 -11.980 1.00 62.12 97 ALA A O 1
ATOM 776 N N . THR A 1 98 ? 17.660 -15.997 -12.692 1.00 75.94 98 THR A N 1
ATOM 777 C CA . THR A 1 98 ? 18.206 -16.272 -14.022 1.00 75.94 98 THR A CA 1
ATOM 778 C C . THR A 1 98 ? 19.544 -15.566 -14.172 1.00 75.94 98 THR A C 1
ATOM 780 O O . THR A 1 98 ? 19.590 -14.339 -14.186 1.00 75.94 98 THR A O 1
ATOM 783 N N . SER A 1 99 ? 20.625 -16.336 -14.314 1.00 83.75 99 SER A N 1
ATOM 784 C CA . SER A 1 99 ? 21.967 -15.822 -14.617 1.00 83.75 99 SER A CA 1
ATOM 785 C C . SER A 1 99 ? 22.356 -16.189 -16.046 1.00 83.75 99 SER A C 1
ATOM 787 O O . SER A 1 99 ? 22.364 -17.366 -16.413 1.00 83.75 99 SER A O 1
ATOM 789 N N . LEU A 1 100 ? 22.667 -15.177 -16.851 1.00 90.19 100 LEU A N 1
ATOM 790 C CA . LEU A 1 100 ? 23.110 -15.312 -18.231 1.00 90.19 100 LEU A CA 1
ATOM 791 C C . LEU A 1 100 ? 24.590 -14.944 -18.307 1.00 90.19 100 LEU A C 1
ATOM 793 O O . LEU A 1 100 ? 24.987 -13.858 -17.890 1.00 90.19 100 LEU A O 1
ATOM 797 N N . PHE A 1 101 ? 25.404 -15.846 -18.835 1.00 90.69 101 PHE A N 1
ATOM 798 C CA . PHE A 1 101 ? 26.837 -15.646 -18.999 1.00 90.69 101 PHE A CA 1
ATOM 799 C C . PHE A 1 101 ? 27.118 -15.183 -20.420 1.00 90.69 101 PHE A C 1
ATOM 801 O O . PHE A 1 101 ? 26.531 -15.706 -21.371 1.00 90.69 101 PHE A O 1
ATOM 808 N N . SER A 1 102 ? 28.024 -14.219 -20.561 1.00 90.31 102 SER A N 1
ATOM 809 C CA . SER A 1 102 ? 28.571 -13.863 -21.863 1.00 90.31 102 SER A CA 1
ATOM 810 C C . SER A 1 102 ? 29.423 -14.996 -22.437 1.00 90.31 102 SER A C 1
ATOM 812 O O . SER A 1 102 ? 29.888 -15.866 -21.699 1.00 90.31 102 SER A O 1
ATOM 814 N N . ARG A 1 103 ? 29.729 -14.938 -23.737 1.00 86.44 103 ARG A N 1
ATOM 815 C CA . ARG A 1 103 ? 30.910 -15.647 -24.265 1.00 86.44 103 ARG A CA 1
ATOM 816 C C . ARG A 1 103 ? 32.188 -15.148 -23.594 1.00 86.44 103 ARG A C 1
ATOM 818 O O . ARG A 1 103 ? 32.189 -14.077 -22.982 1.00 86.44 103 ARG A O 1
ATOM 825 N N . ASN A 1 104 ? 33.272 -15.911 -23.728 1.00 85.81 104 ASN A N 1
ATOM 826 C CA . ASN A 1 104 ? 34.588 -15.452 -23.309 1.00 85.81 104 ASN A CA 1
ATOM 827 C C . ASN A 1 104 ? 34.970 -14.185 -24.093 1.00 85.81 104 ASN A C 1
ATOM 829 O O . ASN A 1 104 ? 35.070 -14.199 -25.318 1.00 85.81 104 ASN A O 1
ATOM 833 N N . LEU A 1 105 ? 35.173 -13.083 -23.374 1.00 84.38 105 LEU A N 1
ATOM 834 C CA . LEU A 1 105 ? 35.409 -11.759 -23.950 1.00 84.38 105 LEU A CA 1
ATOM 835 C C . LEU A 1 105 ? 36.892 -11.480 -24.240 1.00 84.38 105 LEU A C 1
ATOM 837 O O . LEU A 1 105 ? 37.211 -10.415 -24.757 1.00 84.38 105 LEU A O 1
ATOM 841 N N . LEU A 1 106 ? 37.796 -12.416 -23.926 1.00 79.50 106 LEU A N 1
ATOM 842 C CA . LEU A 1 106 ? 39.241 -12.292 -24.178 1.00 79.50 106 LEU A CA 1
ATOM 843 C C . LEU A 1 106 ? 39.738 -13.124 -25.377 1.00 79.50 106 LEU A C 1
ATOM 845 O O . LEU A 1 106 ? 40.940 -13.180 -25.618 1.00 79.50 106 LEU A O 1
ATOM 84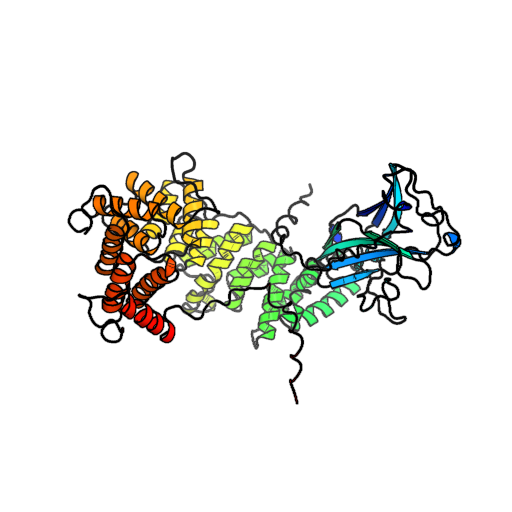9 N N . GLU A 1 107 ? 38.850 -13.776 -26.137 1.00 60.53 107 GLU A N 1
ATOM 850 C CA . GLU A 1 107 ? 39.230 -14.747 -27.184 1.00 60.53 107 GLU A CA 1
ATOM 851 C C . GLU A 1 107 ? 39.624 -14.159 -28.551 1.00 60.53 107 GLU A C 1
ATOM 853 O O . GLU A 1 107 ? 39.964 -14.910 -29.464 1.00 60.53 107 GLU A O 1
ATOM 858 N N . LYS A 1 108 ? 39.658 -12.832 -28.706 1.00 48.28 108 LYS A N 1
ATOM 859 C CA . LYS A 1 108 ? 40.219 -12.180 -29.898 1.00 48.28 108 LYS A CA 1
ATOM 860 C C . LYS A 1 108 ? 41.233 -11.117 -29.499 1.00 48.28 108 LYS A C 1
ATOM 862 O O . LYS A 1 108 ? 40.882 -10.154 -28.830 1.00 48.28 108 LYS A O 1
ATOM 867 N N . ASP A 1 109 ? 42.463 -11.324 -29.956 1.00 40.16 109 ASP A N 1
ATOM 868 C CA . ASP A 1 109 ? 43.567 -10.366 -29.995 1.00 40.16 109 ASP A CA 1
ATOM 869 C C . ASP A 1 109 ? 44.010 -9.810 -28.635 1.00 40.16 109 ASP A C 1
ATOM 871 O O . ASP A 1 109 ? 43.548 -8.796 -28.114 1.00 40.16 109 ASP A O 1
ATOM 875 N N . GLY A 1 110 ? 44.983 -10.523 -28.064 1.00 49.72 110 GLY A N 1
ATOM 876 C CA . GLY A 1 110 ? 45.662 -10.162 -26.834 1.00 49.72 110 GLY A CA 1
ATOM 877 C C . GLY A 1 110 ? 46.314 -8.783 -26.900 1.00 49.72 110 GLY A C 1
ATOM 878 O O . GLY A 1 110 ? 47.166 -8.519 -27.743 1.00 49.72 110 GLY A O 1
ATOM 879 N N . GLY A 1 111 ? 45.967 -7.938 -25.934 1.00 49.06 111 GLY A N 1
ATOM 880 C CA . GLY A 1 111 ? 46.701 -6.701 -25.661 1.00 49.06 111 GLY A CA 1
ATOM 881 C C . GLY A 1 111 ? 47.118 -6.540 -24.203 1.00 49.06 111 GLY A C 1
ATOM 882 O O . GLY A 1 111 ? 48.185 -6.004 -23.930 1.00 49.06 111 GLY A O 1
ATOM 883 N N . ILE A 1 112 ? 46.308 -7.010 -23.248 1.00 51.59 112 ILE A N 1
ATOM 884 C CA . ILE A 1 112 ? 46.455 -6.567 -21.849 1.00 51.59 112 ILE A CA 1
ATOM 885 C C . ILE A 1 112 ? 46.751 -7.728 -20.896 1.00 51.59 112 ILE A C 1
ATOM 887 O O . ILE A 1 112 ? 47.614 -7.609 -20.028 1.00 51.59 112 ILE A O 1
ATOM 891 N N . VAL A 1 113 ? 46.125 -8.891 -21.101 1.00 52.91 113 VAL A N 1
ATOM 892 C CA . VAL A 1 113 ? 46.393 -10.085 -20.280 1.00 52.91 113 VAL A CA 1
ATOM 893 C C . VAL A 1 113 ? 47.635 -10.846 -20.765 1.00 52.91 113 VAL A C 1
ATOM 895 O O . VAL A 1 113 ? 48.393 -11.369 -19.954 1.00 52.91 113 VAL A O 1
ATOM 898 N N . THR A 1 114 ? 47.929 -10.809 -22.067 1.00 50.38 114 THR A N 1
ATOM 899 C CA . THR A 1 114 ? 49.144 -11.394 -22.665 1.00 50.38 114 THR A CA 1
ATOM 900 C C . THR A 1 114 ? 50.431 -10.624 -22.345 1.00 50.38 114 THR A C 1
ATOM 902 O O . THR A 1 114 ? 51.514 -11.170 -22.528 1.00 50.38 114 THR A O 1
ATOM 905 N N . ALA A 1 115 ? 50.347 -9.392 -21.824 1.00 49.56 115 ALA A N 1
ATOM 906 C CA . ALA A 1 115 ? 51.515 -8.613 -21.396 1.00 49.56 115 ALA A CA 1
ATOM 907 C C . ALA A 1 115 ? 51.876 -8.799 -19.907 1.00 49.56 115 ALA A C 1
ATOM 909 O O . ALA A 1 115 ? 52.919 -8.311 -19.468 1.00 49.56 115 ALA A O 1
ATOM 910 N N . GLY A 1 116 ? 51.036 -9.486 -19.119 1.00 51.69 116 GLY 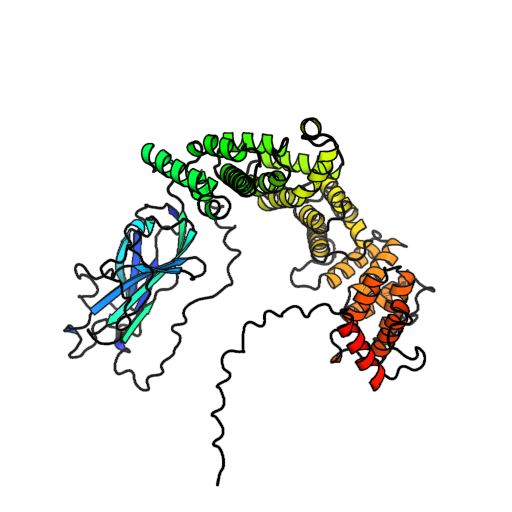A N 1
ATOM 911 C CA . GLY A 1 116 ? 51.344 -9.970 -17.764 1.00 51.69 116 GLY A CA 1
ATOM 912 C C . GLY A 1 116 ? 51.634 -8.927 -16.675 1.00 51.69 116 GLY A C 1
ATOM 913 O O . GLY A 1 116 ? 51.706 -9.286 -15.501 1.00 51.69 116 GLY A O 1
ATOM 914 N N . LYS A 1 117 ? 51.793 -7.644 -17.014 1.00 57.78 117 LYS A N 1
ATOM 915 C CA . LYS A 1 117 ? 52.179 -6.585 -16.077 1.00 57.78 117 LYS A CA 1
ATOM 916 C C . LYS A 1 117 ? 51.029 -5.612 -15.875 1.00 57.78 117 LYS A C 1
ATOM 918 O O . LYS A 1 117 ? 50.913 -4.626 -16.591 1.00 57.78 117 LYS A O 1
ATOM 923 N N . VAL A 1 118 ? 50.216 -5.872 -14.856 1.00 67.50 118 VAL A N 1
ATOM 924 C CA . VAL A 1 118 ? 49.369 -4.843 -14.242 1.00 67.50 118 VAL A CA 1
ATOM 925 C C . VAL A 1 118 ? 50.248 -4.124 -13.217 1.00 67.50 118 VAL A C 1
ATOM 927 O O . VAL A 1 118 ? 50.601 -4.749 -12.208 1.00 67.50 118 VAL A O 1
ATOM 930 N N . PRO A 1 119 ? 50.669 -2.867 -13.456 1.00 66.25 119 PRO A N 1
ATOM 931 C CA . PRO A 1 119 ? 51.600 -2.197 -12.562 1.00 66.25 119 PRO A CA 1
ATOM 932 C C . PRO A 1 119 ? 51.041 -2.103 -11.135 1.00 66.25 119 PRO A C 1
ATOM 934 O O . PRO A 1 119 ? 49.825 -1.977 -10.954 1.00 66.25 119 PRO A O 1
ATOM 937 N N . PRO A 1 120 ? 51.903 -2.143 -10.108 1.00 69.38 120 PRO A N 1
ATOM 938 C CA . PRO A 1 120 ? 51.468 -1.961 -8.733 1.00 69.38 120 PRO A CA 1
ATOM 939 C C . PRO A 1 120 ? 50.723 -0.635 -8.576 1.00 69.38 120 PRO A C 1
ATOM 941 O O . PRO A 1 120 ? 51.159 0.386 -9.099 1.00 69.38 120 PRO A O 1
ATOM 944 N N . GLN A 1 121 ? 49.624 -0.651 -7.827 1.00 71.94 121 GLN A N 1
ATOM 945 C CA . GLN A 1 121 ? 48.760 0.505 -7.563 1.00 71.94 121 GLN A CA 1
ATOM 946 C C . GLN A 1 121 ? 48.088 1.114 -8.808 1.00 71.94 121 GLN A C 1
ATOM 948 O O . GLN A 1 121 ? 47.444 2.156 -8.690 1.00 71.94 121 GLN A O 1
ATOM 953 N N . ALA A 1 122 ? 48.167 0.460 -9.970 1.00 75.12 122 ALA A N 1
ATOM 954 C CA . ALA A 1 122 ? 47.493 0.898 -11.184 1.00 75.12 122 ALA A CA 1
ATOM 955 C C . ALA A 1 122 ? 46.125 0.226 -11.362 1.00 75.12 122 ALA A C 1
ATOM 957 O O . ALA A 1 122 ? 45.869 -0.889 -10.893 1.00 75.12 122 ALA A O 1
ATOM 958 N N . GLU A 1 123 ? 45.250 0.933 -12.071 1.00 81.19 123 GLU A N 1
ATOM 959 C CA . GLU A 1 123 ? 44.023 0.402 -12.648 1.00 81.19 123 GLU A CA 1
ATOM 960 C C . GLU A 1 123 ? 44.261 0.180 -14.144 1.00 81.19 123 GLU A C 1
ATOM 962 O O . GLU A 1 123 ? 44.761 1.060 -14.843 1.00 81.19 123 GLU A O 1
ATOM 967 N N . THR A 1 124 ? 43.949 -1.016 -14.630 1.00 81.88 124 THR A N 1
ATOM 968 C CA . THR A 1 124 ? 44.105 -1.392 -16.033 1.00 81.88 124 THR A CA 1
ATOM 969 C C . THR A 1 124 ? 42.747 -1.787 -16.587 1.00 81.88 124 THR A C 1
ATOM 971 O O . THR A 1 124 ? 42.110 -2.710 -16.080 1.00 81.88 124 THR A O 1
ATOM 974 N N . GLU A 1 125 ? 42.291 -1.079 -17.616 1.00 84.56 125 GLU A N 1
ATOM 975 C CA . GLU A 1 125 ? 41.098 -1.459 -18.370 1.00 84.56 125 GLU A CA 1
ATOM 976 C C . GLU A 1 125 ? 41.367 -2.796 -19.067 1.00 84.56 125 GLU A C 1
ATOM 978 O O . GLU A 1 125 ? 42.297 -2.905 -19.852 1.00 84.56 125 GLU A O 1
ATOM 983 N N . LEU A 1 126 ? 40.598 -3.831 -18.736 1.00 81.19 126 LEU A N 1
ATOM 984 C CA . LEU A 1 126 ? 40.675 -5.134 -19.397 1.00 81.19 126 LEU A CA 1
ATOM 985 C C . LEU A 1 126 ? 39.802 -5.184 -20.644 1.00 81.19 126 LEU A C 1
ATOM 987 O O . LEU A 1 126 ? 40.125 -5.886 -21.598 1.00 81.19 126 LEU A O 1
ATOM 991 N N . LEU A 1 127 ? 38.657 -4.505 -20.587 1.00 85.69 127 LEU A N 1
ATOM 992 C CA . LEU A 1 127 ? 37.631 -4.577 -21.608 1.00 85.69 127 LEU A CA 1
ATOM 993 C C . LEU A 1 127 ? 36.767 -3.322 -21.563 1.00 85.69 127 LEU A C 1
ATOM 995 O O . LEU A 1 127 ? 36.334 -2.909 -20.486 1.00 85.69 127 LEU A O 1
ATOM 999 N N . LYS A 1 128 ? 36.436 -2.799 -22.740 1.00 88.31 128 LYS A N 1
ATOM 1000 C CA . LYS A 1 128 ? 35.354 -1.840 -22.934 1.00 88.31 128 LYS A CA 1
ATOM 1001 C C . LYS A 1 128 ? 34.499 -2.300 -24.107 1.00 88.31 128 LYS A C 1
ATOM 1003 O O . LYS A 1 128 ? 34.971 -2.324 -25.240 1.00 88.31 128 LYS A O 1
ATOM 1008 N N . VAL A 1 129 ? 33.261 -2.705 -23.834 1.00 88.88 129 VAL A N 1
ATOM 1009 C CA . VAL A 1 129 ? 32.353 -3.279 -24.843 1.00 88.88 129 VAL A CA 1
ATOM 1010 C C . VAL A 1 129 ? 30.950 -2.692 -24.735 1.00 88.88 129 VAL A C 1
ATOM 1012 O O . VAL A 1 129 ? 30.479 -2.470 -23.621 1.00 88.88 129 VAL A O 1
ATOM 1015 N N . PRO A 1 130 ? 30.248 -2.459 -25.855 1.00 91.62 130 PRO A N 1
ATOM 1016 C CA . PRO A 1 130 ? 28.849 -2.046 -25.822 1.00 91.62 130 PRO A CA 1
ATOM 1017 C C . PRO A 1 130 ? 27.957 -3.123 -25.194 1.00 91.62 130 PRO A C 1
ATOM 1019 O O . PRO A 1 130 ? 28.020 -4.289 -25.594 1.00 91.62 130 PRO A O 1
ATOM 1022 N N . PHE A 1 131 ? 27.097 -2.747 -24.245 1.00 91.62 131 PHE A N 1
ATOM 1023 C CA . PHE A 1 131 ? 26.175 -3.672 -23.582 1.00 91.62 131 PHE A CA 1
ATOM 1024 C C . PHE A 1 131 ? 25.274 -4.403 -24.584 1.00 91.62 131 PHE A C 1
ATOM 1026 O O . PHE A 1 131 ? 25.073 -5.609 -24.478 1.00 91.62 131 PHE A O 1
ATOM 1033 N N . ASP A 1 132 ? 24.759 -3.704 -25.595 1.00 91.00 132 ASP A N 1
ATOM 1034 C CA . ASP A 1 132 ? 23.865 -4.275 -26.604 1.00 91.00 132 ASP A CA 1
ATOM 1035 C C . ASP A 1 132 ? 24.511 -5.357 -27.483 1.00 91.00 132 ASP A C 1
ATOM 1037 O O . ASP A 1 132 ? 23.803 -6.207 -28.032 1.00 91.00 132 ASP A O 1
ATOM 1041 N N . SER A 1 133 ? 25.841 -5.355 -27.572 1.00 89.19 133 SER A N 1
ATOM 1042 C CA . SER A 1 133 ? 26.630 -6.328 -28.326 1.00 89.19 133 SER A CA 1
ATOM 1043 C C . SER A 1 133 ? 26.940 -7.614 -27.553 1.00 89.19 133 SER A C 1
ATOM 1045 O O . SER A 1 133 ? 27.359 -8.596 -28.164 1.00 89.19 133 SER A O 1
ATOM 1047 N N . LEU A 1 134 ? 26.721 -7.639 -26.232 1.00 90.69 134 LEU A N 1
ATOM 1048 C CA . LEU A 1 134 ? 27.021 -8.807 -25.405 1.00 90.69 134 LEU A CA 1
ATOM 1049 C C . LEU A 1 134 ? 26.111 -9.980 -25.772 1.00 90.69 134 LEU A C 1
ATOM 1051 O O . LEU A 1 134 ? 24.898 -9.931 -25.572 1.00 90.69 134 LEU A O 1
ATOM 1055 N N . GLU A 1 135 ? 26.706 -11.059 -26.265 1.00 91.69 135 GLU A N 1
ATOM 1056 C CA . GLU A 1 135 ? 26.012 -12.327 -26.468 1.00 91.69 135 GLU A CA 1
ATOM 1057 C C . GLU A 1 135 ? 25.982 -13.093 -25.151 1.00 91.69 135 GLU A C 1
ATOM 1059 O O . GLU A 1 135 ? 27.030 -13.503 -24.654 1.00 91.69 135 GLU A O 1
ATOM 1064 N N . VAL A 1 136 ? 24.786 -13.274 -24.590 1.00 91.56 136 VAL A N 1
ATOM 1065 C CA . VAL A 1 136 ? 24.564 -13.912 -23.291 1.00 91.56 136 VAL A CA 1
ATOM 1066 C C . VAL A 1 136 ? 23.626 -15.112 -23.404 1.00 91.56 136 VAL A C 1
ATOM 1068 O O . VAL A 1 136 ? 22.660 -15.105 -24.172 1.00 91.56 136 VAL A O 1
ATOM 1071 N N . ALA A 1 137 ? 23.898 -16.159 -22.630 1.00 90.31 137 ALA A N 1
ATOM 1072 C CA . ALA A 1 137 ? 23.048 -17.343 -22.555 1.00 90.31 137 ALA A CA 1
ATOM 1073 C C . ALA A 1 137 ? 23.068 -17.965 -21.158 1.00 90.31 137 ALA A C 1
ATOM 1075 O O . ALA A 1 137 ? 23.986 -17.747 -20.366 1.00 90.31 137 ALA A O 1
ATOM 1076 N N . LYS A 1 138 ? 22.033 -18.748 -20.848 1.00 87.75 138 LYS A N 1
ATOM 1077 C CA . LYS A 1 138 ? 21.993 -19.540 -19.619 1.00 87.75 138 LYS A CA 1
ATOM 1078 C C . LYS A 1 138 ? 23.023 -20.664 -19.716 1.00 87.75 138 LYS A C 1
ATOM 1080 O O . LYS A 1 138 ? 23.092 -21.345 -20.732 1.00 87.75 138 LYS A O 1
ATOM 1085 N N . VAL A 1 139 ? 23.780 -20.875 -18.650 1.00 82.00 139 VAL A N 1
ATOM 1086 C CA . VAL A 1 139 ? 24.766 -21.958 -18.564 1.00 82.00 139 VAL A CA 1
ATOM 1087 C C . VAL A 1 139 ? 24.149 -23.101 -17.776 1.00 82.00 139 VAL A C 1
ATOM 1089 O O . VAL A 1 139 ? 23.712 -22.902 -16.642 1.00 82.00 139 VAL A O 1
ATOM 1092 N N . GLU A 1 140 ? 24.068 -24.280 -18.389 1.00 78.94 140 GLU A N 1
ATOM 1093 C CA . GLU A 1 140 ? 23.486 -25.475 -17.758 1.00 78.94 140 GLU A CA 1
ATOM 1094 C C . GLU A 1 140 ? 24.547 -26.388 -17.141 1.00 78.94 140 GLU A C 1
ATOM 1096 O O . GLU A 1 140 ? 24.256 -27.118 -16.195 1.00 78.94 140 GLU A O 1
ATOM 1101 N N . ALA A 1 141 ? 25.788 -26.303 -17.624 1.00 79.75 141 ALA A N 1
ATOM 1102 C CA . ALA A 1 141 ? 26.910 -27.089 -17.139 1.00 79.75 141 ALA A CA 1
ATOM 1103 C C . ALA A 1 141 ? 28.210 -26.278 -17.153 1.00 79.75 141 ALA A C 1
ATOM 1105 O O . ALA A 1 141 ? 28.374 -25.330 -17.922 1.00 79.75 141 ALA A O 1
ATOM 1106 N N . PHE A 1 142 ? 29.151 -26.690 -16.307 1.00 78.12 142 PHE A N 1
ATOM 1107 C CA . PHE A 1 142 ? 30.519 -26.189 -16.312 1.00 78.12 142 PHE A CA 1
ATOM 1108 C C . PHE A 1 142 ? 31.458 -27.340 -16.672 1.00 78.12 142 PHE A C 1
ATOM 1110 O O . PHE A 1 142 ? 31.364 -28.417 -16.084 1.00 78.12 142 PHE A O 1
ATOM 1117 N N . GLU A 1 143 ? 32.364 -27.112 -17.616 1.00 74.25 143 GLU A N 1
ATOM 1118 C CA . GLU A 1 143 ? 33.402 -28.063 -18.021 1.00 74.25 143 GLU A CA 1
ATOM 1119 C C . GLU A 1 143 ? 34.748 -27.521 -17.547 1.00 74.25 143 GLU A C 1
ATOM 1121 O O . GLU A 1 143 ? 35.066 -26.357 -17.785 1.00 74.25 143 GLU A O 1
ATOM 1126 N N . ASP A 1 144 ? 35.483 -28.314 -16.764 1.00 70.00 144 ASP A N 1
ATOM 1127 C CA . ASP A 1 144 ? 36.721 -27.884 -16.099 1.00 70.00 144 ASP A CA 1
ATOM 1128 C C . ASP A 1 144 ? 36.598 -26.543 -15.351 1.00 70.00 144 ASP A C 1
ATOM 1130 O O . ASP A 1 144 ? 37.533 -25.752 -15.297 1.00 70.00 144 ASP A O 1
ATOM 1134 N N . GLY A 1 145 ? 35.431 -26.277 -14.752 1.00 66.56 145 GLY A N 1
ATOM 1135 C CA . GLY A 1 145 ? 35.153 -25.044 -14.006 1.00 66.56 145 GLY A CA 1
ATOM 1136 C C . GLY A 1 145 ? 34.910 -23.798 -14.867 1.00 66.56 145 GLY A C 1
ATOM 1137 O O . GLY A 1 145 ? 34.785 -22.706 -14.315 1.00 66.56 145 GLY A O 1
ATOM 1138 N N . LEU A 1 146 ? 34.802 -23.943 -16.190 1.00 74.00 146 LEU A N 1
ATOM 1139 C CA . LEU A 1 146 ? 34.414 -22.885 -17.123 1.00 74.00 146 LEU A CA 1
ATOM 1140 C C . LEU A 1 146 ? 32.967 -23.077 -17.596 1.00 74.00 146 LEU A C 1
ATOM 1142 O O . LEU A 1 146 ? 32.512 -24.216 -17.700 1.00 74.00 146 LEU A O 1
ATOM 1146 N N . PRO A 1 147 ? 32.233 -21.993 -17.907 1.00 80.31 147 PRO A N 1
ATOM 1147 C CA . PRO A 1 147 ? 30.930 -22.092 -18.554 1.00 80.31 147 PRO A CA 1
ATOM 1148 C C . PRO A 1 147 ? 30.989 -22.928 -19.837 1.00 80.31 147 PRO A C 1
ATOM 1150 O O . PRO A 1 147 ? 31.748 -22.598 -20.750 1.00 80.31 147 PRO A O 1
ATOM 1153 N N . LYS A 1 148 ? 30.174 -23.984 -19.923 1.00 82.00 148 LYS A N 1
ATOM 1154 C CA . LYS A 1 148 ? 30.015 -24.762 -21.153 1.00 82.00 148 LYS A CA 1
ATOM 1155 C C . LYS A 1 148 ? 28.836 -24.212 -21.949 1.00 82.00 148 LYS A C 1
ATOM 1157 O O . LYS A 1 148 ? 27.709 -24.196 -21.453 1.00 82.00 148 LYS A O 1
ATOM 1162 N N . PHE A 1 149 ? 29.113 -23.783 -23.177 1.00 81.94 149 PHE A N 1
ATOM 1163 C CA . PHE A 1 149 ? 28.094 -23.436 -24.163 1.00 81.94 149 PHE A CA 1
ATOM 1164 C C . PHE A 1 149 ? 28.055 -24.526 -25.230 1.00 81.94 149 PHE A C 1
ATOM 1166 O O . PHE A 1 149 ? 29.101 -24.885 -25.774 1.00 81.94 149 PHE A O 1
ATOM 1173 N N . GLU A 1 150 ? 26.869 -25.046 -25.537 1.00 80.00 150 GLU A N 1
ATOM 1174 C CA . GLU A 1 150 ? 26.729 -25.991 -26.648 1.00 80.00 150 GLU A CA 1
ATOM 1175 C C . GLU A 1 150 ? 27.003 -25.269 -27.987 1.00 80.00 150 GLU A C 1
ATOM 1177 O O . GLU A 1 150 ? 26.662 -24.087 -28.121 1.00 80.00 150 GLU A O 1
ATOM 1182 N N . PRO A 1 151 ? 27.625 -25.921 -28.991 1.00 73.00 151 PRO A N 1
ATOM 1183 C CA . PRO A 1 151 ? 28.010 -25.273 -30.252 1.00 73.00 151 PRO A CA 1
ATOM 1184 C C . PRO A 1 151 ? 26.855 -24.600 -31.013 1.00 73.00 151 PRO A C 1
ATOM 1186 O O . PRO A 1 151 ? 27.064 -23.616 -31.722 1.00 73.00 151 PRO A O 1
ATOM 1189 N N . ASP A 1 152 ? 25.639 -25.119 -30.860 1.00 77.56 152 ASP A N 1
ATOM 1190 C CA . ASP A 1 152 ? 24.393 -24.625 -31.449 1.00 77.56 152 ASP A CA 1
ATOM 1191 C C . ASP A 1 152 ? 23.544 -23.799 -30.465 1.00 77.56 152 ASP A C 1
ATOM 1193 O O . ASP A 1 152 ? 22.435 -23.367 -30.800 1.00 77.56 152 ASP A O 1
ATOM 1197 N N . GLN A 1 153 ? 24.054 -23.530 -29.258 1.00 79.81 153 GLN A N 1
ATOM 1198 C CA . GLN A 1 153 ? 23.314 -22.794 -28.247 1.00 79.81 153 GLN A CA 1
ATOM 1199 C C . GLN A 1 153 ? 23.013 -21.371 -28.720 1.00 79.81 153 GLN A C 1
ATOM 1201 O O . GLN A 1 153 ? 23.896 -20.528 -28.910 1.00 79.81 153 GLN A O 1
ATOM 1206 N N . ARG A 1 154 ? 21.718 -21.073 -28.855 1.00 81.12 154 ARG A N 1
ATOM 1207 C CA . ARG A 1 154 ? 21.249 -19.737 -29.212 1.00 81.12 154 ARG A CA 1
ATOM 1208 C C . ARG A 1 154 ? 21.573 -18.749 -28.094 1.00 81.12 154 ARG A C 1
ATOM 1210 O O . ARG A 1 154 ? 21.043 -18.854 -26.989 1.00 81.12 154 ARG A O 1
ATOM 1217 N N . MET A 1 155 ? 22.375 -17.742 -28.419 1.00 84.44 155 MET A N 1
ATOM 1218 C CA . MET A 1 155 ? 22.670 -16.635 -27.515 1.00 84.44 155 MET A CA 1
ATOM 1219 C C . MET A 1 155 ? 21.748 -15.450 -27.786 1.00 84.44 155 MET A C 1
ATOM 1221 O O . MET A 1 155 ? 21.416 -15.143 -28.933 1.00 84.44 155 MET A O 1
ATOM 1225 N N . ALA A 1 156 ? 21.310 -14.794 -26.716 1.00 87.50 156 ALA A N 1
ATOM 1226 C CA . ALA A 1 156 ? 20.563 -13.551 -26.796 1.00 87.50 156 ALA A CA 1
ATOM 1227 C C . ALA A 1 156 ? 21.538 -12.373 -26.758 1.00 87.50 156 ALA A C 1
ATOM 1229 O O . ALA A 1 156 ? 22.529 -12.407 -26.033 1.00 87.50 156 ALA A O 1
ATOM 1230 N N . ARG A 1 157 ? 21.241 -11.299 -27.491 1.00 90.69 157 ARG A N 1
ATOM 1231 C CA . ARG A 1 157 ? 21.944 -10.028 -27.289 1.00 90.69 157 ARG A CA 1
ATOM 1232 C C . ARG A 1 157 ? 21.439 -9.377 -26.010 1.00 90.69 157 ARG A C 1
ATOM 1234 O O . ARG A 1 157 ? 20.227 -9.242 -25.841 1.00 90.69 157 ARG A O 1
ATOM 1241 N N . ALA A 1 158 ? 22.336 -8.931 -25.136 1.00 88.44 158 ALA A N 1
ATOM 1242 C CA . ALA A 1 158 ? 21.947 -8.345 -23.857 1.00 88.44 158 ALA A CA 1
ATOM 1243 C C . ALA A 1 158 ? 21.080 -7.082 -24.044 1.00 88.44 158 ALA A C 1
ATOM 1245 O O . ALA A 1 158 ? 20.133 -6.859 -23.294 1.00 88.44 158 ALA A O 1
ATOM 1246 N N . GLY A 1 159 ? 21.299 -6.327 -25.127 1.00 86.06 159 GLY A N 1
ATOM 1247 C CA . GLY A 1 159 ? 20.461 -5.182 -25.507 1.00 86.06 159 GLY A CA 1
ATOM 1248 C C . GLY A 1 159 ? 19.023 -5.528 -25.911 1.00 86.06 159 GLY A C 1
ATOM 1249 O O . GLY A 1 159 ? 18.204 -4.621 -26.019 1.00 86.06 159 GLY A O 1
ATOM 1250 N N . GLN A 1 160 ? 18.705 -6.809 -26.128 1.00 86.88 160 GLN A N 1
ATOM 1251 C CA . GLN A 1 160 ? 17.363 -7.313 -26.453 1.00 86.88 160 GLN A CA 1
ATOM 1252 C C . GLN A 1 160 ? 16.679 -7.998 -25.260 1.00 86.88 160 GLN A C 1
ATOM 1254 O O . GLN A 1 160 ? 15.547 -8.470 -25.388 1.00 86.88 160 GLN A O 1
ATOM 1259 N N . LEU A 1 161 ? 17.340 -8.064 -24.100 1.00 86.19 161 LEU A N 1
ATOM 1260 C CA . LEU A 1 161 ? 16.737 -8.595 -22.879 1.00 86.19 161 LEU A CA 1
ATOM 1261 C C . LEU A 1 161 ? 15.535 -7.749 -22.468 1.00 86.19 161 LEU A C 1
ATOM 1263 O O . LEU A 1 161 ? 15.521 -6.541 -22.687 1.00 86.19 161 LEU A O 1
ATOM 1267 N N . GLY A 1 162 ? 14.526 -8.375 -21.859 1.00 81.19 162 GLY A N 1
ATOM 1268 C CA . GLY A 1 162 ? 13.336 -7.663 -21.390 1.00 81.19 162 GLY A CA 1
ATOM 1269 C C . GLY A 1 162 ? 13.691 -6.515 -20.430 1.00 81.19 162 GLY A C 1
ATOM 1270 O O . GLY A 1 162 ? 14.616 -6.671 -19.635 1.00 81.19 162 GLY A O 1
ATOM 1271 N N . PRO A 1 163 ? 12.985 -5.374 -20.484 1.00 80.31 163 PRO A N 1
ATOM 1272 C CA . PRO A 1 163 ? 13.299 -4.207 -19.672 1.00 80.31 163 PRO A CA 1
ATOM 1273 C C . PRO A 1 163 ? 13.011 -4.482 -18.195 1.00 80.31 163 PRO A C 1
ATOM 1275 O O . PRO A 1 163 ? 11.892 -4.845 -17.833 1.00 80.31 163 PRO A O 1
ATOM 1278 N N . GLN A 1 164 ? 14.030 -4.333 -17.351 1.00 78.38 164 GLN A N 1
ATOM 1279 C CA . GLN A 1 164 ? 13.973 -4.510 -15.899 1.00 78.38 164 GLN A CA 1
ATOM 1280 C C . GLN A 1 164 ? 15.301 -4.076 -15.261 1.00 78.38 164 GLN A C 1
ATOM 1282 O O . GLN A 1 164 ? 16.236 -3.653 -15.946 1.00 78.38 164 GLN A O 1
ATOM 1287 N N . ILE A 1 165 ? 15.394 -4.209 -13.937 1.00 80.31 165 ILE A N 1
ATOM 1288 C CA . ILE A 1 165 ? 16.674 -4.112 -13.236 1.00 80.31 165 ILE A CA 1
ATOM 1289 C C . ILE A 1 165 ? 17.464 -5.398 -13.472 1.00 80.31 165 ILE A C 1
ATOM 1291 O O . ILE A 1 165 ? 16.983 -6.490 -13.159 1.00 80.31 165 ILE A O 1
ATOM 1295 N N . PHE A 1 166 ? 18.693 -5.243 -13.953 1.00 83.62 166 PHE A N 1
ATOM 1296 C CA . PHE A 1 166 ? 19.679 -6.310 -14.024 1.00 83.62 166 PHE A CA 1
ATOM 1297 C C . PHE A 1 166 ? 20.849 -6.028 -13.091 1.00 83.62 166 PHE A C 1
ATOM 1299 O O . PHE A 1 166 ? 21.196 -4.883 -12.788 1.00 83.62 166 PHE A O 1
ATOM 1306 N N . THR A 1 167 ? 21.483 -7.104 -12.654 1.00 86.94 167 THR A N 1
ATOM 1307 C CA . THR A 1 167 ? 22.780 -7.074 -11.996 1.00 86.94 167 THR A CA 1
ATOM 1308 C C . THR A 1 167 ? 23.841 -7.565 -12.971 1.00 86.94 167 THR A C 1
ATOM 1310 O O . THR A 1 167 ? 23.610 -8.505 -13.727 1.00 86.94 167 THR A O 1
ATOM 1313 N N . MET A 1 168 ? 24.997 -6.913 -12.967 1.00 88.00 168 MET A N 1
ATOM 1314 C CA . MET A 1 168 ? 26.165 -7.286 -13.749 1.00 88.00 168 MET A CA 1
ATOM 1315 C C . MET A 1 168 ? 27.332 -7.602 -12.822 1.00 88.00 168 MET A C 1
ATOM 1317 O O . MET A 1 168 ? 27.580 -6.891 -11.842 1.00 88.00 168 MET A O 1
ATOM 1321 N N . LYS A 1 169 ? 28.075 -8.653 -13.160 1.00 88.94 169 LYS A N 1
ATOM 1322 C CA . LYS A 1 169 ? 29.375 -8.975 -12.570 1.00 88.94 169 LYS A CA 1
ATOM 1323 C C . LYS A 1 169 ? 30.355 -9.342 -13.668 1.00 88.94 169 LYS A C 1
ATOM 1325 O O . LYS A 1 169 ? 29.989 -10.048 -14.600 1.00 88.94 169 LYS A O 1
ATOM 1330 N N . ALA A 1 170 ? 31.601 -8.920 -13.520 1.00 87.38 170 ALA A N 1
ATOM 1331 C CA . ALA A 1 170 ? 32.700 -9.481 -14.286 1.00 87.38 170 ALA A CA 1
ATOM 1332 C C . ALA A 1 170 ? 33.322 -10.643 -13.499 1.00 87.38 170 ALA A C 1
ATOM 1334 O O . ALA A 1 170 ? 33.468 -10.554 -12.277 1.00 87.38 170 ALA A O 1
ATOM 1335 N N . ILE A 1 171 ? 33.679 -11.721 -14.193 1.00 87.06 171 ILE A N 1
ATOM 1336 C CA . ILE A 1 171 ? 34.397 -12.872 -13.644 1.00 87.06 171 ILE A CA 1
ATOM 1337 C C . ILE A 1 171 ? 35.621 -13.113 -14.518 1.00 87.06 171 ILE A C 1
ATOM 1339 O O . ILE A 1 171 ? 35.489 -13.450 -15.694 1.00 87.06 171 ILE A O 1
ATOM 1343 N N . LEU A 1 172 ? 36.802 -12.934 -13.935 1.00 84.25 172 LEU A N 1
ATOM 1344 C CA . LEU A 1 172 ? 38.080 -13.260 -14.548 1.00 84.25 172 LEU A CA 1
ATOM 1345 C C . LEU A 1 172 ? 38.555 -14.608 -14.007 1.00 84.25 172 LEU A C 1
ATOM 1347 O O . LEU A 1 172 ? 38.666 -14.788 -12.795 1.00 84.25 172 LEU A O 1
ATOM 1351 N N . ILE A 1 173 ? 38.846 -15.537 -14.908 1.00 82.38 173 ILE A N 1
ATOM 1352 C CA . ILE A 1 173 ? 39.286 -16.892 -14.584 1.00 82.38 173 ILE A CA 1
ATOM 1353 C C . ILE A 1 173 ? 40.646 -17.135 -15.231 1.00 82.38 173 ILE A C 1
ATOM 1355 O O . ILE A 1 173 ? 40.865 -16.743 -16.378 1.00 82.38 173 ILE A O 1
ATOM 1359 N N . SER A 1 174 ? 41.546 -17.797 -14.505 1.00 78.56 174 SER A N 1
ATOM 1360 C CA . SER A 1 174 ? 42.765 -18.370 -15.075 1.00 78.56 174 SER A CA 1
ATOM 1361 C C . SER A 1 174 ? 42.734 -19.884 -14.989 1.00 78.56 174 SER A C 1
ATOM 1363 O O . SER A 1 174 ? 42.333 -20.446 -13.969 1.00 78.56 174 SER A O 1
ATOM 1365 N N . VAL A 1 175 ? 43.171 -20.538 -16.060 1.00 73.56 175 VAL A N 1
ATOM 1366 C CA . VAL A 1 175 ? 43.118 -21.991 -16.188 1.00 73.56 175 VAL A CA 1
ATOM 1367 C C . VAL A 1 175 ? 44.289 -22.502 -17.023 1.00 73.56 175 VAL A C 1
ATOM 1369 O O . VAL A 1 175 ? 44.721 -21.860 -17.982 1.00 73.56 175 VAL A O 1
ATOM 1372 N N . VAL A 1 176 ? 44.801 -23.676 -16.669 1.00 75.75 176 VAL A N 1
ATOM 1373 C CA . VAL A 1 176 ? 45.690 -24.463 -17.533 1.00 75.75 176 VAL A CA 1
ATOM 1374 C C . VAL A 1 176 ? 44.811 -25.482 -18.267 1.00 75.75 176 VAL A C 1
ATOM 1376 O O . VAL A 1 176 ? 44.005 -26.128 -17.596 1.00 75.75 176 VAL A O 1
ATOM 1379 N N . PRO A 1 177 ? 44.914 -25.638 -19.601 1.00 70.62 177 PRO A N 1
ATOM 1380 C CA . PRO A 1 177 ? 44.068 -26.565 -20.357 1.00 70.62 177 PRO A CA 1
ATOM 1381 C C . PRO A 1 177 ? 43.985 -27.966 -19.725 1.00 70.62 177 PRO A C 1
ATOM 1383 O O . PRO A 1 177 ? 45.001 -28.526 -19.315 1.00 70.62 177 PRO A O 1
ATOM 1386 N N . GLY A 1 178 ? 42.771 -28.520 -19.627 1.00 66.25 178 GLY A N 1
ATOM 1387 C CA . GLY A 1 178 ? 42.511 -29.831 -19.013 1.00 66.25 178 GLY A CA 1
ATOM 1388 C C . GLY A 1 178 ? 42.634 -29.871 -17.482 1.00 66.25 178 GLY A C 1
ATOM 1389 O O . GLY A 1 178 ? 42.696 -30.953 -16.896 1.00 66.25 178 GLY A O 1
ATOM 1390 N N . LYS A 1 179 ? 42.712 -28.712 -16.813 1.00 69.38 179 LYS A N 1
ATOM 1391 C CA . LYS A 1 179 ? 42.698 -28.583 -15.348 1.00 69.38 179 LYS A CA 1
ATOM 1392 C C . LYS A 1 179 ? 41.594 -27.628 -14.910 1.00 69.38 179 LYS A C 1
ATOM 1394 O O . LYS A 1 179 ? 41.202 -26.735 -15.649 1.00 69.38 179 LYS A O 1
ATOM 1399 N N . ARG A 1 180 ? 41.140 -27.780 -13.663 1.00 66.88 180 ARG A N 1
ATOM 1400 C CA . ARG A 1 180 ? 40.243 -26.807 -13.021 1.00 66.88 180 ARG A CA 1
ATOM 1401 C C . ARG A 1 180 ? 40.938 -25.451 -12.844 1.00 66.88 180 ARG A C 1
ATOM 1403 O O . ARG A 1 180 ? 42.165 -25.429 -12.709 1.00 66.88 180 ARG A O 1
ATOM 1410 N N . PRO A 1 181 ? 40.181 -24.344 -12.761 1.00 70.69 181 PRO A N 1
ATOM 1411 C CA . PRO A 1 181 ? 40.756 -23.030 -12.576 1.00 70.69 181 PRO A CA 1
ATOM 1412 C C . PRO A 1 181 ? 41.386 -22.934 -11.191 1.00 70.69 181 PRO A C 1
ATOM 1414 O O . PRO A 1 181 ? 40.808 -23.373 -10.196 1.00 70.69 181 PRO A O 1
ATOM 1417 N N . ASP A 1 182 ? 42.576 -22.360 -11.132 1.00 69.69 182 ASP A N 1
ATOM 1418 C CA . ASP A 1 182 ? 43.335 -22.121 -9.902 1.00 69.69 182 ASP A CA 1
ATOM 1419 C C . ASP A 1 182 ? 43.324 -20.638 -9.493 1.00 69.69 182 ASP A C 1
ATOM 1421 O O . ASP A 1 182 ? 43.747 -20.294 -8.391 1.00 69.69 182 ASP A O 1
ATOM 1425 N N . PHE A 1 183 ? 42.764 -19.772 -10.343 1.00 74.75 183 PHE A N 1
ATOM 1426 C CA . PHE A 1 183 ? 42.446 -18.386 -10.031 1.00 74.75 183 PHE A CA 1
ATOM 1427 C C . PHE A 1 183 ? 41.060 -18.022 -10.553 1.00 74.75 183 PHE A C 1
ATOM 1429 O O . PHE A 1 183 ? 40.718 -18.259 -11.713 1.00 74.75 183 PHE A O 1
ATOM 1436 N N . THR A 1 184 ? 40.259 -17.412 -9.687 1.00 78.50 184 THR A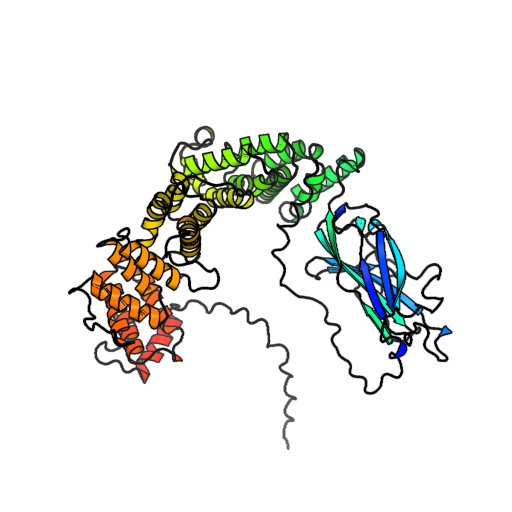 N 1
ATOM 1437 C CA . THR A 1 184 ? 38.975 -16.808 -10.035 1.00 78.50 184 THR A CA 1
ATOM 1438 C C . THR A 1 184 ? 38.836 -15.509 -9.261 1.00 78.50 184 THR A C 1
ATOM 1440 O O . THR A 1 184 ? 39.008 -15.484 -8.044 1.00 78.50 184 THR A O 1
ATOM 1443 N N . LEU A 1 185 ? 38.513 -14.431 -9.967 1.00 79.00 185 LEU A N 1
ATOM 1444 C CA . LEU A 1 185 ? 38.273 -13.119 -9.389 1.00 79.00 185 LEU A CA 1
ATOM 1445 C C . LEU A 1 185 ? 36.955 -12.569 -9.920 1.00 79.00 185 LEU A C 1
ATOM 1447 O O . LEU A 1 185 ? 36.762 -12.453 -11.129 1.00 79.00 185 LEU A O 1
ATOM 1451 N N . ALA A 1 186 ? 36.058 -12.205 -9.011 1.00 81.94 186 ALA A N 1
ATOM 1452 C CA . ALA A 1 186 ? 34.770 -11.616 -9.347 1.00 81.94 186 ALA A CA 1
ATOM 1453 C C . ALA A 1 186 ? 34.723 -10.148 -8.919 1.00 81.94 186 ALA A C 1
ATOM 1455 O O . ALA A 1 186 ? 35.250 -9.776 -7.870 1.00 81.94 186 ALA A O 1
ATOM 1456 N N . SER A 1 187 ? 34.065 -9.313 -9.719 1.00 80.50 187 SER A N 1
ATOM 1457 C CA . SER A 1 187 ? 33.789 -7.933 -9.334 1.00 80.50 187 SER A CA 1
ATOM 1458 C C . SER A 1 187 ? 32.664 -7.838 -8.301 1.00 80.50 187 SER A C 1
ATOM 1460 O O . SER A 1 187 ? 31.822 -8.734 -8.168 1.00 80.50 187 SER A O 1
ATOM 1462 N N . SER A 1 188 ? 32.572 -6.682 -7.641 1.00 77.31 188 SER A N 1
ATOM 1463 C CA . SER A 1 188 ? 31.331 -6.263 -6.980 1.00 77.31 188 SER A CA 1
ATOM 1464 C C . SER A 1 188 ? 30.164 -6.225 -7.975 1.00 77.31 188 SER A C 1
ATOM 1466 O O . SER A 1 188 ? 30.364 -6.077 -9.184 1.00 77.31 188 SER A O 1
ATOM 1468 N N . VAL A 1 189 ? 28.939 -6.346 -7.455 1.00 78.94 189 VAL A N 1
ATOM 1469 C CA . VAL A 1 189 ? 27.715 -6.208 -8.257 1.00 78.94 189 VAL A CA 1
ATOM 1470 C C . VAL A 1 189 ? 27.578 -4.771 -8.746 1.00 78.94 189 VAL A C 1
ATOM 1472 O O . VAL A 1 189 ? 27.546 -3.847 -7.934 1.00 78.94 189 VAL A O 1
ATOM 1475 N N . TRP A 1 190 ? 27.393 -4.604 -10.052 1.00 81.56 190 TRP A N 1
ATOM 1476 C CA . TRP A 1 190 ? 26.906 -3.364 -10.646 1.00 81.56 190 TRP A CA 1
ATOM 1477 C C . TRP A 1 190 ? 25.437 -3.523 -11.033 1.00 81.56 190 TRP A C 1
ATOM 1479 O O . TRP A 1 190 ? 25.047 -4.570 -11.541 1.00 81.56 190 TRP A O 1
ATOM 1489 N N . ARG A 1 191 ? 24.590 -2.527 -10.771 1.00 81.50 191 ARG A N 1
ATOM 1490 C CA . ARG A 1 191 ? 23.152 -2.601 -11.077 1.00 81.50 191 ARG A CA 1
ATOM 1491 C C . ARG A 1 191 ? 22.815 -1.639 -12.200 1.00 81.50 191 ARG A C 1
ATOM 1493 O O . ARG A 1 191 ? 23.242 -0.490 -12.153 1.00 81.50 191 ARG A O 1
ATOM 1500 N N . ILE A 1 192 ? 22.027 -2.111 -13.159 1.00 83.62 192 ILE A N 1
ATOM 1501 C CA . ILE A 1 192 ? 21.525 -1.302 -14.269 1.00 83.62 192 ILE A CA 1
ATOM 1502 C C . ILE A 1 192 ? 20.007 -1.418 -14.368 1.00 83.62 192 ILE A C 1
ATOM 1504 O O . ILE A 1 192 ? 19.434 -2.460 -14.047 1.00 83.62 192 ILE A O 1
ATOM 1508 N N . LEU A 1 193 ? 19.361 -0.357 -14.836 1.00 82.19 193 LEU A N 1
ATOM 1509 C CA . LEU A 1 193 ? 17.976 -0.357 -15.285 1.00 82.19 193 LEU A CA 1
ATOM 1510 C C . LEU A 1 193 ? 17.960 -0.340 -16.816 1.00 82.19 193 LEU A C 1
ATOM 1512 O O . LEU A 1 193 ? 18.289 0.676 -17.425 1.00 82.19 193 LEU A O 1
ATOM 1516 N N . LEU A 1 194 ? 17.557 -1.457 -17.426 1.00 84.44 194 LEU A N 1
ATOM 1517 C CA . LEU A 1 194 ? 17.366 -1.534 -18.872 1.00 84.44 194 LEU A CA 1
ATOM 1518 C C . LEU A 1 194 ? 15.945 -1.081 -19.219 1.00 84.44 194 LEU A C 1
ATOM 1520 O O . LEU A 1 194 ? 14.970 -1.724 -18.826 1.00 84.44 194 LEU A O 1
ATOM 1524 N N . GLN A 1 195 ? 15.826 0.023 -19.948 1.00 82.19 195 GLN A N 1
ATOM 1525 C CA . GLN A 1 195 ? 14.548 0.591 -20.380 1.00 82.19 195 GLN A CA 1
ATOM 1526 C C . GLN A 1 195 ? 14.119 0.045 -21.744 1.00 82.19 195 GLN A C 1
ATOM 1528 O O . GLN A 1 195 ? 14.978 -0.334 -22.538 1.00 82.19 195 GLN A O 1
ATOM 1533 N N . PRO A 1 196 ? 12.812 -0.002 -22.061 1.00 85.12 196 PRO A N 1
ATOM 1534 C CA . PRO A 1 196 ? 12.371 -0.337 -23.412 1.00 85.12 196 PRO A CA 1
ATOM 1535 C C . PRO A 1 196 ? 12.966 0.643 -24.431 1.00 85.12 196 PRO A C 1
ATOM 1537 O O . PRO A 1 196 ? 13.209 1.809 -24.119 1.00 85.12 196 PRO A O 1
ATOM 1540 N N . LYS A 1 197 ? 13.178 0.180 -25.664 1.00 87.75 197 LYS A N 1
ATOM 1541 C CA . LYS A 1 197 ? 13.574 1.069 -26.764 1.00 87.75 197 LYS A CA 1
ATOM 1542 C C . LYS A 1 197 ? 12.488 2.133 -26.955 1.00 87.75 197 LYS A C 1
ATOM 1544 O O . LYS A 1 197 ? 11.306 1.800 -27.036 1.00 87.75 197 LYS A O 1
ATOM 1549 N N . SER A 1 198 ? 12.874 3.402 -27.028 1.00 82.81 198 SER A N 1
ATOM 1550 C CA . SER A 1 198 ? 11.918 4.500 -27.195 1.00 82.81 198 SER A CA 1
ATOM 1551 C C . SER A 1 198 ? 11.307 4.539 -28.600 1.00 82.81 198 SER A C 1
ATOM 1553 O O . SER A 1 198 ? 11.972 4.231 -29.595 1.00 82.81 198 SER A O 1
ATOM 1555 N N . ALA A 1 199 ? 10.054 5.004 -28.709 1.00 83.44 199 ALA A N 1
ATOM 1556 C CA . ALA A 1 199 ? 9.398 5.235 -30.001 1.00 83.44 199 ALA A CA 1
ATOM 1557 C C . ALA A 1 199 ? 10.236 6.115 -30.943 1.00 83.44 199 ALA A C 1
ATOM 1559 O O . ALA A 1 199 ? 10.271 5.871 -32.146 1.00 83.44 199 ALA A O 1
ATOM 1560 N N . ALA A 1 200 ? 10.934 7.120 -30.405 1.00 84.75 200 ALA A N 1
ATOM 1561 C CA . ALA A 1 200 ? 11.757 8.046 -31.182 1.00 84.75 200 ALA A CA 1
ATOM 1562 C C . ALA A 1 200 ? 12.919 7.356 -31.920 1.00 84.75 200 ALA A C 1
ATOM 1564 O O . ALA A 1 200 ? 13.367 7.849 -32.951 1.00 84.75 200 ALA A O 1
ATOM 1565 N N . ARG A 1 201 ? 13.390 6.208 -31.415 1.00 86.75 201 ARG A N 1
ATOM 1566 C CA . ARG A 1 201 ? 14.481 5.417 -32.008 1.00 86.75 201 ARG A CA 1
ATOM 1567 C C . ARG A 1 201 ? 14.002 4.259 -32.881 1.00 86.75 201 ARG A C 1
ATOM 1569 O O . ARG A 1 201 ? 14.830 3.522 -33.413 1.00 86.75 201 ARG A O 1
ATOM 1576 N N . MET A 1 202 ? 12.693 4.060 -33.009 1.00 87.31 202 MET A N 1
ATOM 1577 C CA . MET A 1 202 ? 12.121 3.026 -33.869 1.00 87.31 202 MET A CA 1
ATOM 1578 C C . MET A 1 202 ? 11.706 3.616 -35.215 1.00 87.31 202 MET A C 1
ATOM 1580 O O . MET A 1 202 ? 11.102 4.688 -35.277 1.00 87.31 202 MET A O 1
ATOM 1584 N N . SER A 1 203 ? 11.962 2.875 -36.294 1.00 88.69 203 SER A N 1
ATOM 1585 C CA . SER A 1 203 ? 11.328 3.171 -37.585 1.00 88.69 203 SER A CA 1
ATOM 1586 C C . SER A 1 203 ? 9.821 2.906 -37.514 1.00 88.69 203 SER A C 1
ATOM 1588 O O . SER A 1 203 ? 9.367 2.110 -36.692 1.00 88.69 203 SER A O 1
ATOM 1590 N N . ASP A 1 204 ? 9.024 3.512 -38.392 1.00 87.12 204 ASP A N 1
ATOM 1591 C CA . ASP A 1 204 ? 7.569 3.302 -38.364 1.00 87.12 204 ASP A CA 1
ATOM 1592 C C . ASP A 1 204 ? 7.177 1.847 -38.658 1.00 87.12 204 ASP A C 1
ATOM 1594 O O . ASP A 1 204 ? 6.267 1.311 -38.025 1.00 87.12 204 ASP A O 1
ATOM 1598 N N . THR A 1 205 ? 7.933 1.166 -39.526 1.00 89.62 205 THR A N 1
ATOM 1599 C CA . THR A 1 205 ? 7.756 -0.274 -39.789 1.00 89.62 205 THR A CA 1
ATOM 1600 C C . THR A 1 205 ? 8.055 -1.104 -38.539 1.00 89.62 205 THR A C 1
ATOM 1602 O O . THR A 1 205 ? 7.313 -2.030 -38.202 1.00 89.62 205 THR A O 1
ATOM 1605 N N . GLU A 1 206 ? 9.120 -0.758 -37.810 1.00 87.81 206 GLU A N 1
ATOM 1606 C CA . GLU A 1 206 ? 9.476 -1.420 -36.554 1.00 87.81 206 GLU A CA 1
ATOM 1607 C C . GLU A 1 206 ? 8.404 -1.195 -35.481 1.00 87.81 206 GLU A C 1
ATOM 1609 O O . GLU A 1 206 ? 7.977 -2.166 -34.853 1.00 87.81 206 GLU A O 1
ATOM 1614 N N . LYS A 1 207 ? 7.925 0.048 -35.312 1.00 87.31 207 LYS A N 1
ATOM 1615 C CA . LYS A 1 207 ? 6.836 0.383 -34.379 1.00 87.31 207 LYS A CA 1
ATOM 1616 C C . LYS A 1 207 ? 5.601 -0.451 -34.678 1.00 87.31 207 LYS A C 1
ATOM 1618 O O . LYS A 1 207 ? 5.088 -1.102 -33.777 1.00 87.31 207 LYS A O 1
ATOM 1623 N N . GLN A 1 208 ? 5.143 -0.468 -35.932 1.00 87.06 208 GLN A N 1
ATOM 1624 C CA . GLN A 1 208 ? 3.946 -1.214 -36.330 1.00 87.06 208 GLN A CA 1
ATOM 1625 C C . GLN A 1 208 ? 4.101 -2.717 -36.079 1.00 87.06 208 GLN A C 1
ATOM 1627 O O . GLN A 1 208 ? 3.212 -3.335 -35.494 1.00 87.06 208 GLN A O 1
ATOM 1632 N N . THR A 1 209 ? 5.247 -3.292 -36.448 1.00 88.56 209 THR A N 1
ATOM 1633 C CA . THR A 1 209 ? 5.522 -4.725 -36.270 1.00 88.56 209 THR A CA 1
ATOM 1634 C C . THR A 1 209 ? 5.555 -5.109 -34.789 1.00 88.56 209 THR A C 1
ATOM 1636 O O . THR A 1 209 ? 4.875 -6.050 -34.372 1.00 88.56 209 THR A O 1
ATOM 1639 N N . LYS A 1 210 ? 6.311 -4.361 -33.970 1.00 86.88 210 LYS A N 1
ATOM 1640 C CA . LYS A 1 210 ? 6.403 -4.597 -32.523 1.00 86.88 210 LYS A CA 1
ATOM 1641 C C . LYS A 1 210 ? 5.046 -4.379 -31.848 1.00 86.88 210 LYS A C 1
ATOM 1643 O O . LYS A 1 210 ? 4.615 -5.235 -31.082 1.00 86.88 210 LYS A O 1
ATOM 1648 N N . MET A 1 211 ? 4.328 -3.312 -32.202 1.00 89.25 211 MET A N 1
ATOM 1649 C CA . MET A 1 211 ? 2.986 -3.019 -31.693 1.00 89.25 211 MET A CA 1
ATOM 1650 C C . MET A 1 211 ? 2.003 -4.158 -31.967 1.00 89.25 211 MET A C 1
ATOM 1652 O O . MET A 1 211 ? 1.335 -4.608 -31.042 1.00 89.25 211 MET A O 1
ATOM 1656 N N . GLN A 1 212 ? 1.929 -4.666 -33.201 1.00 87.69 212 GLN A N 1
ATOM 1657 C CA . GLN A 1 212 ? 1.039 -5.781 -33.541 1.00 87.69 212 GLN A CA 1
ATOM 1658 C C . GLN A 1 212 ? 1.375 -7.047 -32.745 1.00 87.69 212 GLN A C 1
ATOM 1660 O O . GLN A 1 212 ? 0.476 -7.681 -32.189 1.00 87.69 212 GLN A O 1
ATOM 1665 N N . ALA A 1 213 ? 2.661 -7.398 -32.644 1.00 87.75 213 ALA A N 1
ATOM 1666 C CA . ALA A 1 213 ? 3.106 -8.565 -31.884 1.00 87.75 213 ALA A CA 1
ATOM 1667 C C . ALA A 1 213 ? 2.758 -8.444 -30.391 1.00 87.75 213 ALA A C 1
ATOM 1669 O O . ALA A 1 213 ? 2.281 -9.394 -29.767 1.00 87.75 213 ALA A O 1
ATOM 1670 N N . TRP A 1 214 ? 2.960 -7.260 -29.824 1.00 88.50 214 TRP A N 1
ATOM 1671 C CA . TRP A 1 214 ? 2.680 -6.965 -28.427 1.00 88.50 214 TRP A CA 1
ATOM 1672 C C . TRP A 1 214 ? 1.182 -6.901 -28.120 1.00 88.50 214 TRP A C 1
ATOM 1674 O O . TRP A 1 214 ? 0.742 -7.508 -27.149 1.00 88.50 214 TRP A O 1
ATOM 1684 N N . LEU A 1 215 ? 0.372 -6.258 -28.962 1.00 86.56 215 LEU A N 1
ATOM 1685 C CA . LEU A 1 215 ? -1.087 -6.248 -28.809 1.00 86.56 215 LEU A CA 1
ATOM 1686 C C . LEU A 1 215 ? -1.674 -7.656 -28.920 1.00 86.56 215 LEU A C 1
ATOM 1688 O O . LEU A 1 215 ? -2.555 -8.012 -28.139 1.00 86.56 215 LEU A O 1
ATOM 1692 N N . LYS A 1 216 ? -1.160 -8.479 -29.844 1.00 87.19 216 LYS A N 1
ATOM 1693 C CA . LYS A 1 216 ? -1.546 -9.890 -29.942 1.00 87.19 216 LYS A CA 1
ATOM 1694 C C . LYS A 1 216 ? -1.265 -10.617 -28.628 1.00 87.19 216 LYS A C 1
ATOM 1696 O O . LYS A 1 216 ? -2.166 -11.255 -28.096 1.00 87.19 216 LYS A O 1
ATOM 1701 N N . LYS A 1 217 ? -0.057 -10.454 -28.082 1.00 84.75 217 LYS A N 1
ATOM 1702 C CA . LYS A 1 217 ? 0.339 -11.069 -26.812 1.00 84.75 217 LYS A CA 1
ATOM 1703 C C . LYS A 1 217 ? -0.488 -10.554 -25.628 1.00 84.75 217 LYS A C 1
ATOM 1705 O O . LYS A 1 217 ? -0.893 -11.339 -24.787 1.00 84.75 217 LYS A O 1
ATOM 1710 N N . MET A 1 218 ? -0.811 -9.262 -25.570 1.00 83.75 218 MET A N 1
ATOM 1711 C CA . MET A 1 218 ? -1.716 -8.713 -24.548 1.00 83.75 218 MET A CA 1
ATOM 1712 C C . MET A 1 218 ? -3.131 -9.309 -24.647 1.00 83.75 218 MET A C 1
ATOM 1714 O O . MET A 1 218 ? -3.792 -9.504 -23.627 1.00 83.75 218 MET A O 1
ATOM 1718 N N . GLY A 1 219 ? -3.576 -9.650 -25.859 1.00 80.94 219 GLY A N 1
ATOM 1719 C CA . GLY A 1 219 ? -4.822 -10.376 -26.115 1.00 80.94 219 GLY A CA 1
ATOM 1720 C C . GLY A 1 219 ? -4.868 -11.801 -25.548 1.00 80.94 219 GLY A C 1
ATOM 1721 O O . GLY A 1 219 ? -5.947 -12.377 -25.486 1.00 80.94 219 GLY A O 1
ATOM 1722 N N . GLU A 1 220 ? -3.734 -12.360 -25.114 1.00 80.94 220 GLU A N 1
ATOM 1723 C CA . GLU A 1 220 ? -3.646 -13.673 -24.453 1.00 80.94 220 GLU A CA 1
ATOM 1724 C C . GLU A 1 220 ? -3.952 -13.595 -22.937 1.00 80.94 220 GLU A C 1
ATOM 1726 O O . GLU A 1 220 ? -3.905 -14.613 -22.249 1.00 80.94 220 GLU A O 1
ATOM 1731 N N . GLY A 1 221 ? -4.255 -12.404 -22.397 1.00 73.19 221 GLY A N 1
ATOM 1732 C CA . GLY A 1 221 ? -4.613 -12.185 -20.988 1.00 73.19 221 GLY A CA 1
ATOM 1733 C C . GLY A 1 221 ? -3.410 -11.936 -20.065 1.00 73.19 221 GLY A C 1
ATOM 1734 O O . GLY A 1 221 ? -2.422 -11.298 -20.446 1.00 73.19 221 GLY A O 1
ATOM 1735 N N . ALA A 1 222 ? -3.482 -12.413 -18.817 1.00 60.78 222 ALA A N 1
ATOM 1736 C CA . ALA A 1 222 ? -2.515 -12.111 -17.757 1.00 60.78 222 ALA A CA 1
ATOM 1737 C C . ALA A 1 222 ? -1.072 -12.542 -18.066 1.00 60.78 222 ALA A C 1
ATOM 1739 O O . ALA A 1 222 ? -0.132 -11.817 -17.729 1.00 60.78 222 ALA A O 1
ATOM 1740 N N . TYR A 1 223 ? -0.884 -13.680 -18.741 1.00 55.19 223 TYR A N 1
ATOM 1741 C CA . TYR A 1 223 ? 0.442 -14.204 -19.097 1.00 55.19 223 TYR A CA 1
ATOM 1742 C C . TYR A 1 223 ? 1.169 -13.322 -20.131 1.00 55.19 223 TYR A C 1
ATOM 1744 O O . TYR A 1 223 ? 2.400 -13.267 -20.170 1.00 55.19 223 TYR A O 1
ATOM 1752 N N . GLY A 1 224 ? 0.410 -12.577 -20.939 1.00 58.59 224 GLY A N 1
ATOM 1753 C CA . GLY A 1 224 ? 0.940 -11.651 -21.933 1.00 58.59 224 GLY A CA 1
ATOM 1754 C C . GLY A 1 224 ? 1.104 -10.211 -21.441 1.00 58.59 224 GLY A C 1
ATOM 1755 O O . GLY A 1 224 ? 1.986 -9.511 -21.928 1.00 58.59 224 GLY A O 1
ATOM 1756 N N . GLY A 1 225 ? 0.302 -9.761 -20.472 1.00 60.72 225 GLY A N 1
ATOM 1757 C CA . GLY A 1 225 ? 0.191 -8.344 -20.101 1.00 60.72 225 GLY A CA 1
ATOM 1758 C C . GLY A 1 225 ? 1.376 -7.732 -19.339 1.00 60.72 225 GLY A C 1
ATOM 1759 O O . GLY A 1 225 ? 1.811 -6.630 -19.680 1.00 60.72 225 GLY A O 1
ATOM 1760 N N . ILE A 1 226 ? 1.943 -8.440 -18.350 1.00 61.94 226 ILE A N 1
ATOM 1761 C CA . ILE A 1 226 ? 2.932 -7.872 -17.402 1.00 61.94 226 ILE A CA 1
ATOM 1762 C C . ILE A 1 226 ? 4.216 -7.400 -18.105 1.00 61.94 226 ILE A C 1
ATOM 1764 O O . ILE A 1 226 ? 4.694 -6.298 -17.854 1.00 61.94 226 ILE A O 1
ATOM 1768 N N . GLY A 1 227 ? 4.783 -8.221 -18.994 1.00 66.19 227 GLY A N 1
ATOM 1769 C CA . GLY A 1 227 ? 6.038 -7.895 -19.688 1.00 66.19 227 GLY A CA 1
ATOM 1770 C C . GLY A 1 227 ? 5.860 -7.018 -20.932 1.00 66.19 227 GLY A C 1
ATOM 1771 O O . GLY A 1 227 ? 6.828 -6.448 -21.431 1.00 66.19 227 GLY A O 1
ATOM 1772 N N . VAL A 1 228 ? 4.633 -6.921 -21.449 1.00 79.50 228 VAL A N 1
ATOM 1773 C CA . VAL A 1 228 ? 4.328 -6.249 -22.719 1.00 79.50 228 VAL A CA 1
ATOM 1774 C C . VAL A 1 228 ? 3.810 -4.826 -22.514 1.00 79.50 228 VAL A C 1
ATOM 1776 O O . VAL A 1 228 ? 4.056 -3.969 -23.360 1.00 79.50 228 VAL A O 1
ATOM 1779 N N . SER A 1 229 ? 3.155 -4.542 -21.385 1.00 79.19 229 SER A N 1
ATOM 1780 C CA . SER A 1 229 ? 2.626 -3.210 -21.067 1.00 79.19 229 SER A CA 1
ATOM 1781 C C . SER A 1 229 ? 3.707 -2.125 -21.140 1.00 79.19 229 SER A C 1
ATOM 1783 O O . SER A 1 229 ? 3.541 -1.142 -21.854 1.00 79.19 229 SER A O 1
ATOM 1785 N N . THR A 1 230 ? 4.869 -2.342 -20.517 1.00 75.94 230 THR A N 1
ATOM 1786 C CA . THR A 1 230 ? 5.994 -1.386 -20.552 1.00 75.94 230 THR A CA 1
ATOM 1787 C C . THR A 1 230 ? 6.516 -1.134 -21.970 1.00 75.94 230 THR A C 1
ATOM 1789 O O . THR A 1 230 ? 6.889 -0.014 -22.306 1.00 75.94 230 THR A O 1
ATOM 1792 N N . GLN A 1 231 ? 6.512 -2.164 -22.819 1.00 84.06 231 GLN A N 1
ATOM 1793 C CA . GLN A 1 231 ? 6.944 -2.064 -24.214 1.00 84.06 231 GLN A CA 1
ATOM 1794 C C . GLN A 1 231 ? 5.933 -1.287 -25.070 1.00 84.06 231 GLN A C 1
ATOM 1796 O O . GLN A 1 231 ? 6.316 -0.404 -25.832 1.00 84.06 231 GLN A O 1
ATOM 1801 N N . LEU A 1 232 ? 4.632 -1.554 -24.905 1.00 85.25 232 LEU A N 1
ATOM 1802 C CA . LEU A 1 232 ? 3.570 -0.809 -25.591 1.00 85.25 232 LEU A CA 1
ATOM 1803 C C . LEU A 1 232 ? 3.485 0.645 -25.118 1.00 85.25 232 LEU A C 1
ATOM 1805 O O . LEU A 1 232 ? 3.301 1.533 -25.943 1.00 85.25 232 LEU A O 1
ATOM 1809 N N . ALA A 1 233 ? 3.664 0.906 -23.822 1.00 83.62 233 ALA A N 1
ATOM 1810 C CA . ALA A 1 233 ? 3.684 2.262 -23.279 1.00 83.62 233 ALA A CA 1
ATOM 1811 C C . ALA A 1 233 ? 4.825 3.102 -23.881 1.00 83.62 233 ALA A C 1
ATOM 1813 O O . ALA A 1 233 ? 4.626 4.277 -24.181 1.00 83.62 233 ALA A O 1
ATOM 1814 N N . ALA A 1 234 ? 5.987 2.491 -24.147 1.00 83.69 234 ALA A N 1
ATOM 1815 C CA . ALA A 1 234 ? 7.128 3.156 -24.781 1.00 83.69 234 ALA A CA 1
ATOM 1816 C C . ALA A 1 234 ? 6.872 3.597 -26.235 1.00 83.69 234 ALA A C 1
ATOM 1818 O O . ALA A 1 234 ? 7.617 4.431 -26.755 1.00 83.69 234 ALA A O 1
ATOM 1819 N N . LEU A 1 235 ? 5.821 3.075 -26.886 1.00 85.81 235 LEU A N 1
ATOM 1820 C CA . LEU A 1 235 ? 5.369 3.532 -28.205 1.00 85.81 235 LEU A CA 1
ATOM 1821 C C . LEU A 1 235 ? 4.600 4.865 -28.153 1.00 85.81 235 LEU A C 1
ATOM 1823 O O . LEU A 1 235 ? 4.360 5.463 -29.205 1.00 85.81 235 LEU A O 1
ATOM 1827 N N . GLY A 1 236 ? 4.227 5.338 -26.959 1.00 82.50 236 GLY A N 1
ATOM 1828 C CA . GLY A 1 236 ? 3.517 6.600 -26.759 1.00 82.50 236 GLY A CA 1
ATOM 1829 C C . GLY A 1 236 ? 2.187 6.652 -27.514 1.00 82.50 236 GLY A C 1
ATOM 1830 O O . GLY A 1 236 ? 1.426 5.682 -27.525 1.00 82.50 236 GLY A O 1
ATOM 1831 N N . ASP A 1 237 ? 1.922 7.779 -28.180 1.00 86.31 237 ASP A N 1
ATOM 1832 C CA . ASP A 1 237 ? 0.661 8.045 -28.890 1.00 86.31 237 ASP A CA 1
ATOM 1833 C C . ASP A 1 237 ? 0.294 6.984 -29.937 1.00 86.31 237 ASP A C 1
ATOM 1835 O O . ASP A 1 237 ? -0.889 6.725 -30.155 1.00 86.31 237 ASP A O 1
ATOM 1839 N N . ALA A 1 238 ? 1.282 6.324 -30.552 1.00 85.44 238 ALA A N 1
ATOM 1840 C CA . ALA A 1 238 ? 1.036 5.312 -31.580 1.00 85.44 238 ALA A CA 1
ATOM 1841 C C . ALA A 1 238 ? 0.261 4.094 -31.048 1.00 85.44 238 ALA A C 1
ATOM 1843 O O . ALA A 1 238 ? -0.487 3.469 -31.798 1.00 85.44 238 ALA A O 1
ATOM 1844 N N . ALA A 1 239 ? 0.413 3.764 -29.760 1.00 88.06 239 ALA A N 1
ATOM 1845 C CA . ALA A 1 239 ? -0.275 2.635 -29.140 1.00 88.06 239 ALA A CA 1
ATOM 1846 C C . ALA A 1 239 ? -1.654 2.997 -28.567 1.00 88.06 239 ALA A C 1
ATOM 1848 O O . ALA A 1 239 ? -2.414 2.093 -28.226 1.00 88.06 239 ALA A O 1
ATOM 1849 N N . VAL A 1 240 ? -2.003 4.284 -28.466 1.00 91.88 240 VAL A N 1
ATOM 1850 C CA . VAL A 1 240 ? -3.195 4.737 -27.728 1.00 91.88 240 VAL A CA 1
ATOM 1851 C C . VAL A 1 240 ? -4.489 4.212 -28.342 1.00 91.88 240 VAL A C 1
ATOM 1853 O O . VAL A 1 240 ? -5.271 3.586 -27.633 1.00 91.88 240 VAL A O 1
ATOM 1856 N N . ASP A 1 241 ? -4.715 4.406 -29.643 1.00 92.88 241 ASP A N 1
ATOM 1857 C CA . ASP A 1 241 ? -5.966 3.978 -30.289 1.00 92.88 241 ASP A CA 1
ATOM 1858 C C . ASP A 1 241 ? -6.171 2.451 -30.248 1.00 92.88 241 ASP A C 1
ATOM 1860 O O . ASP A 1 241 ? -7.248 2.003 -29.841 1.00 92.88 241 ASP A O 1
ATOM 1864 N N . PRO A 1 242 ? -5.157 1.616 -30.562 1.00 91.94 242 PRO A N 1
ATOM 1865 C CA . PRO A 1 242 ? -5.275 0.170 -30.387 1.00 91.94 242 PRO A CA 1
ATOM 1866 C C . PRO A 1 242 ? -5.529 -0.269 -28.938 1.00 91.94 242 PRO A C 1
ATOM 1868 O O . PRO A 1 242 ? -6.276 -1.222 -28.705 1.00 91.94 242 PRO A O 1
ATOM 1871 N N . LEU A 1 243 ? -4.921 0.409 -27.959 1.00 92.75 243 LEU A N 1
ATOM 1872 C CA . LEU A 1 243 ? -5.134 0.119 -26.542 1.00 92.75 243 LEU A CA 1
ATOM 1873 C C . LEU A 1 243 ? -6.536 0.532 -26.081 1.00 92.75 243 LEU A C 1
ATOM 1875 O O . LEU A 1 243 ? -7.157 -0.215 -25.330 1.00 92.75 243 LEU A O 1
ATOM 1879 N N . ILE A 1 244 ? -7.069 1.661 -26.559 1.00 94.56 244 ILE A N 1
ATOM 1880 C CA . ILE A 1 244 ? -8.464 2.059 -26.316 1.00 94.56 244 ILE A CA 1
ATOM 1881 C C . ILE A 1 244 ? -9.404 0.998 -26.887 1.00 94.56 244 ILE A C 1
ATOM 1883 O O . ILE A 1 244 ? -10.243 0.479 -26.156 1.00 94.56 244 ILE A O 1
ATOM 1887 N N . ALA A 1 245 ? -9.211 0.588 -28.143 1.00 92.12 245 ALA A N 1
ATOM 1888 C CA . ALA A 1 245 ? -10.032 -0.451 -28.763 1.00 92.12 245 ALA A CA 1
ATOM 1889 C C . ALA A 1 245 ? -9.995 -1.776 -27.980 1.00 92.12 245 ALA A C 1
ATOM 1891 O O . ALA A 1 245 ? -10.988 -2.498 -27.925 1.00 92.12 245 ALA A O 1
ATOM 1892 N N . MET A 1 246 ? -8.861 -2.101 -27.351 1.00 89.94 246 MET A N 1
ATOM 1893 C CA . MET A 1 246 ? -8.748 -3.268 -26.478 1.00 89.94 246 MET A CA 1
ATOM 1894 C C . MET A 1 246 ? -9.456 -3.072 -25.134 1.00 89.94 246 MET A C 1
ATOM 1896 O O . MET A 1 246 ? -10.163 -3.979 -24.698 1.00 89.94 246 MET A O 1
ATOM 1900 N N . ALA A 1 247 ? -9.291 -1.911 -24.498 1.00 90.44 247 ALA A N 1
ATOM 1901 C CA . ALA A 1 247 ? -9.931 -1.567 -23.230 1.00 90.44 247 ALA A CA 1
ATOM 1902 C C . ALA A 1 247 ? -11.464 -1.478 -23.349 1.00 90.44 247 ALA A C 1
ATOM 1904 O O . ALA A 1 247 ? -12.165 -1.742 -22.372 1.00 90.44 247 ALA A O 1
ATOM 1905 N N . GLU A 1 248 ? -11.975 -1.159 -24.542 1.00 91.62 248 GLU A N 1
ATOM 1906 C CA . GLU A 1 248 ? -13.405 -1.035 -24.839 1.00 91.62 248 GLU A CA 1
ATOM 1907 C C . GLU A 1 248 ? -14.096 -2.347 -25.239 1.00 91.62 248 GLU A C 1
ATOM 1909 O O . GLU A 1 248 ? -15.311 -2.362 -25.446 1.00 91.62 248 GLU A O 1
ATOM 1914 N N . LYS A 1 249 ? -13.369 -3.471 -25.318 1.00 87.12 249 LYS A N 1
ATOM 1915 C CA . LYS A 1 249 ? -13.990 -4.766 -25.623 1.00 87.12 249 LYS A CA 1
ATOM 1916 C C . LYS A 1 249 ? -15.036 -5.137 -24.555 1.00 87.12 249 LYS A C 1
ATOM 1918 O O . LYS A 1 249 ? -14.773 -4.986 -23.363 1.00 87.12 249 LYS A O 1
ATOM 1923 N N . PRO A 1 250 ? -16.205 -5.679 -24.929 1.00 78.94 250 PRO A N 1
ATOM 1924 C CA . PRO A 1 250 ? -17.159 -6.195 -23.951 1.00 78.94 250 PRO A CA 1
ATOM 1925 C C . PRO A 1 250 ? -16.545 -7.384 -23.194 1.00 78.94 250 PRO A C 1
ATOM 1927 O O . PRO A 1 250 ? -15.901 -8.236 -23.806 1.00 78.94 250 PRO A O 1
ATOM 1930 N N . ALA A 1 251 ? -16.717 -7.450 -21.867 1.00 69.25 251 ALA A N 1
ATOM 1931 C CA . ALA A 1 251 ? -16.226 -8.572 -21.054 1.00 69.25 251 ALA A CA 1
ATOM 1932 C C . ALA A 1 251 ? -17.059 -9.836 -21.321 1.00 69.25 251 ALA A C 1
ATOM 1934 O O . ALA A 1 251 ? -17.994 -10.142 -20.589 1.00 69.25 251 ALA A O 1
ATOM 1935 N N . ALA A 1 252 ? -16.727 -10.549 -22.397 1.00 68.06 252 ALA A N 1
ATOM 1936 C CA . ALA A 1 252 ? -17.358 -11.818 -22.747 1.00 68.06 252 ALA A CA 1
ATOM 1937 C C . ALA A 1 252 ? -16.794 -12.993 -21.926 1.00 68.06 252 ALA A C 1
ATOM 1939 O O . ALA A 1 252 ? -17.532 -13.917 -21.594 1.00 68.06 252 ALA A O 1
ATOM 1940 N N . ASP A 1 253 ? -15.502 -12.944 -21.574 1.00 77.56 253 ASP A N 1
ATOM 1941 C CA . ASP A 1 253 ? -14.806 -13.965 -20.787 1.00 77.56 253 ASP A CA 1
ATOM 1942 C C . ASP A 1 253 ? -13.669 -13.372 -19.920 1.00 77.56 253 ASP A C 1
ATOM 1944 O O . ASP A 1 253 ? -13.391 -12.165 -19.939 1.00 77.56 253 ASP A O 1
ATOM 1948 N N . GLY A 1 254 ? -13.019 -14.230 -19.124 1.00 76.75 254 GLY A N 1
ATOM 1949 C CA . GLY A 1 254 ? -11.936 -13.840 -18.218 1.00 76.75 254 GLY A CA 1
ATOM 1950 C C . GLY A 1 254 ? -10.677 -13.326 -18.925 1.00 76.75 254 GLY A C 1
ATOM 1951 O O . GLY A 1 254 ? -10.075 -12.367 -18.447 1.00 76.75 254 GLY A O 1
ATOM 1952 N N . ALA A 1 255 ? -10.314 -13.890 -20.080 1.00 77.75 255 ALA A N 1
ATOM 1953 C CA . ALA A 1 255 ? -9.133 -13.468 -20.832 1.00 77.75 255 ALA A CA 1
ATOM 1954 C C . ALA A 1 255 ? -9.337 -12.070 -21.432 1.00 77.75 255 ALA A C 1
ATOM 1956 O O . ALA A 1 255 ? -8.463 -11.211 -21.321 1.00 77.75 255 ALA A O 1
ATOM 1957 N N . VAL A 1 256 ? -10.528 -11.794 -21.974 1.00 80.25 256 VAL A N 1
ATOM 1958 C CA . VAL A 1 256 ? -10.901 -10.463 -22.470 1.00 80.25 256 VAL A CA 1
ATOM 1959 C C . VAL A 1 256 ? -10.881 -9.435 -21.340 1.00 80.25 256 VAL A C 1
ATOM 1961 O O . VAL A 1 256 ? -10.360 -8.334 -21.528 1.00 80.25 256 VAL A O 1
ATOM 1964 N N . ARG A 1 257 ? -11.391 -9.782 -20.150 1.00 82.25 257 ARG A N 1
ATOM 1965 C CA . ARG A 1 257 ? -11.323 -8.903 -18.971 1.00 82.25 257 ARG A CA 1
ATOM 1966 C C . ARG A 1 257 ? -9.878 -8.593 -18.573 1.00 82.25 257 ARG A C 1
ATOM 1968 O O . ARG A 1 257 ? -9.549 -7.434 -18.334 1.00 82.25 257 ARG A O 1
ATOM 1975 N N . GLU A 1 258 ? -9.007 -9.596 -18.536 1.00 83.19 258 GLU A N 1
ATOM 1976 C CA . GLU A 1 258 ? -7.586 -9.404 -18.230 1.00 83.19 258 GLU A CA 1
ATOM 1977 C C . GLU A 1 258 ? -6.886 -8.521 -19.270 1.00 83.19 258 GLU A C 1
ATOM 1979 O O . GLU A 1 258 ? -6.163 -7.596 -18.901 1.00 83.19 258 GLU A O 1
ATOM 1984 N N . SER A 1 259 ? -7.132 -8.740 -20.565 1.00 83.75 259 SER A N 1
ATOM 1985 C CA . SER A 1 259 ? -6.584 -7.896 -21.633 1.00 83.75 259 SER A CA 1
ATOM 1986 C C . SER A 1 259 ? -7.034 -6.440 -21.513 1.00 83.75 259 SER A C 1
ATOM 1988 O O . SER A 1 259 ? -6.221 -5.537 -21.703 1.00 83.75 259 SER A O 1
ATOM 1990 N N . ARG A 1 260 ? -8.301 -6.187 -21.154 1.00 86.62 260 ARG A N 1
ATOM 1991 C CA . ARG A 1 260 ? -8.805 -4.825 -20.903 1.00 86.62 260 ARG A CA 1
ATOM 1992 C C . ARG A 1 260 ? -8.079 -4.156 -19.747 1.00 86.62 260 ARG A C 1
ATOM 1994 O O . ARG A 1 260 ? -7.646 -3.014 -19.886 1.00 86.62 260 ARG A O 1
ATOM 2001 N N . ILE A 1 261 ? -7.911 -4.870 -18.633 1.00 86.19 261 ILE A N 1
ATOM 2002 C CA . ILE A 1 261 ? -7.171 -4.378 -17.468 1.00 86.19 261 ILE A CA 1
ATOM 2003 C C . ILE A 1 261 ? -5.748 -3.995 -17.884 1.00 86.19 261 ILE A C 1
ATOM 2005 O O . ILE A 1 261 ? -5.309 -2.879 -17.614 1.00 86.19 261 ILE A O 1
ATOM 2009 N N . TRP A 1 262 ? -5.043 -4.864 -18.611 1.00 87.25 262 TRP A N 1
ATOM 2010 C CA . TRP A 1 262 ? -3.691 -4.566 -19.087 1.00 87.25 262 TRP A CA 1
ATOM 2011 C C . TRP A 1 262 ? -3.642 -3.407 -20.079 1.00 87.25 262 TRP A C 1
ATOM 2013 O O . TRP A 1 262 ? -2.693 -2.621 -20.039 1.00 87.25 262 TRP A O 1
ATOM 2023 N N . ALA A 1 263 ? -4.662 -3.242 -20.918 1.00 89.81 263 ALA A N 1
ATOM 2024 C CA . ALA A 1 263 ? -4.772 -2.088 -21.797 1.00 89.81 263 ALA A CA 1
ATOM 2025 C C . ALA A 1 263 ? -4.940 -0.785 -20.996 1.00 89.81 263 ALA A C 1
ATOM 2027 O O . ALA A 1 263 ? -4.219 0.175 -21.257 1.00 89.81 263 ALA A O 1
ATOM 2028 N N . ILE A 1 264 ? -5.796 -0.769 -19.966 1.00 88.88 264 ILE A N 1
ATOM 2029 C CA . ILE A 1 264 ? -5.963 0.369 -19.043 1.00 88.88 264 ILE A CA 1
ATOM 2030 C C . ILE A 1 264 ? -4.642 0.699 -18.341 1.00 88.88 264 ILE A C 1
ATOM 2032 O O . ILE A 1 264 ? -4.203 1.848 -18.360 1.00 88.88 264 ILE A O 1
ATOM 2036 N N . VAL A 1 265 ? -3.973 -0.308 -17.771 1.00 87.25 265 VAL A N 1
ATOM 2037 C CA . VAL A 1 265 ? -2.666 -0.143 -17.113 1.00 87.25 265 VAL A CA 1
ATOM 2038 C C . VAL A 1 265 ? -1.649 0.468 -18.077 1.00 87.25 265 VAL A C 1
ATOM 2040 O O . VAL A 1 265 ? -0.908 1.376 -17.707 1.00 87.25 265 VAL A O 1
ATOM 2043 N N . THR A 1 266 ? -1.627 0.003 -19.325 1.00 87.75 266 THR A N 1
ATOM 2044 C CA . THR A 1 266 ? -0.699 0.490 -20.352 1.00 87.75 266 THR A CA 1
ATOM 2045 C C . THR A 1 266 ? -1.014 1.925 -20.768 1.00 87.75 266 THR A C 1
ATOM 2047 O O . THR A 1 266 ? -0.103 2.747 -20.840 1.00 87.75 266 THR A O 1
ATOM 2050 N N . LEU A 1 267 ? -2.293 2.259 -20.975 1.00 90.25 267 LEU A N 1
ATOM 2051 C CA . LEU A 1 267 ? -2.744 3.619 -21.289 1.00 90.25 267 LEU A CA 1
ATOM 2052 C C . LEU A 1 267 ? -2.295 4.610 -20.214 1.00 90.25 267 LEU A C 1
ATOM 2054 O O . LEU A 1 267 ? -1.719 5.645 -20.552 1.00 90.25 267 LEU A O 1
ATOM 2058 N N . CYS A 1 268 ? -2.460 4.253 -18.937 1.00 86.44 268 CYS A N 1
ATOM 2059 C CA . CYS A 1 268 ? -2.022 5.064 -17.801 1.00 86.44 268 CYS A CA 1
ATOM 2060 C C . CYS A 1 268 ? -0.511 5.344 -17.761 1.00 86.44 268 CYS A C 1
ATOM 2062 O O . CYS A 1 268 ? -0.086 6.329 -17.161 1.00 86.44 268 CYS A O 1
ATOM 2064 N N . ASN A 1 269 ? 0.299 4.495 -18.399 1.00 82.06 269 ASN A N 1
ATOM 2065 C CA . ASN A 1 269 ? 1.757 4.626 -18.445 1.00 82.06 269 ASN A CA 1
ATOM 2066 C C . ASN A 1 269 ? 2.284 5.195 -19.773 1.00 82.06 269 ASN A C 1
ATOM 2068 O O . ASN A 1 269 ? 3.485 5.411 -19.899 1.00 82.06 269 ASN A O 1
ATOM 2072 N N . SER A 1 270 ? 1.416 5.464 -20.753 1.00 82.06 270 SER A N 1
ATOM 2073 C CA . SER A 1 270 ? 1.819 6.018 -22.057 1.00 82.06 270 SER A CA 1
ATOM 2074 C C . SER A 1 270 ? 2.275 7.482 -21.994 1.00 82.06 270 SER A C 1
ATOM 2076 O O . SER A 1 270 ? 2.970 7.949 -22.893 1.00 82.06 270 SER A O 1
ATOM 2078 N N . GLY A 1 271 ? 1.846 8.230 -20.969 1.00 77.00 271 GLY A N 1
ATOM 2079 C CA . GLY A 1 271 ? 2.062 9.679 -20.870 1.00 77.00 271 GLY A CA 1
ATOM 2080 C C . GLY A 1 271 ? 1.297 10.512 -21.910 1.00 77.00 271 GLY A C 1
ATOM 2081 O O . GLY A 1 271 ? 1.516 11.718 -21.994 1.00 77.00 271 GLY A O 1
ATOM 2082 N N . SER A 1 272 ? 0.407 9.895 -22.696 1.00 86.94 272 SER A N 1
ATOM 2083 C CA . SER A 1 272 ? -0.365 10.569 -23.743 1.00 86.94 272 SER A CA 1
ATOM 2084 C C . SER A 1 272 ? -1.522 11.401 -23.168 1.00 86.94 272 SER A C 1
ATOM 2086 O O . SER A 1 272 ? -2.335 10.851 -22.417 1.00 86.94 272 SER A O 1
ATOM 2088 N N . PRO A 1 273 ? -1.699 12.674 -23.585 1.00 90.75 273 PRO A N 1
ATOM 2089 C CA . PRO A 1 273 ? -2.882 13.467 -23.235 1.00 90.75 273 PRO A CA 1
ATOM 2090 C C . PRO A 1 273 ? -4.198 12.816 -23.685 1.00 90.75 273 PRO A C 1
ATOM 2092 O O . PRO A 1 273 ? -5.206 12.898 -22.988 1.00 90.75 273 PRO A O 1
ATOM 2095 N N . ARG A 1 274 ? -4.189 12.108 -24.824 1.00 92.06 274 ARG A N 1
ATOM 2096 C CA . ARG A 1 274 ? -5.370 11.389 -25.334 1.00 92.06 274 ARG A CA 1
ATOM 2097 C C . ARG A 1 274 ? -5.730 10.205 -24.437 1.00 92.06 274 ARG A C 1
ATOM 2099 O O . ARG A 1 274 ? -6.906 9.957 -24.176 1.00 92.06 274 ARG A O 1
ATOM 2106 N N . ALA A 1 275 ? -4.722 9.483 -23.942 1.00 92.75 275 ALA A N 1
ATOM 2107 C CA . ALA A 1 275 ? -4.937 8.421 -22.964 1.00 92.75 275 ALA A CA 1
ATOM 2108 C C . ALA A 1 275 ? -5.457 8.989 -21.634 1.00 92.75 275 ALA A C 1
ATOM 2110 O O . ALA A 1 275 ? -6.357 8.404 -21.037 1.00 92.75 275 ALA A O 1
ATOM 2111 N N . GLU A 1 276 ? -4.950 10.143 -21.191 1.00 93.88 276 GLU A N 1
ATOM 2112 C CA . GLU A 1 276 ? -5.437 10.824 -19.987 1.00 93.88 276 GLU A CA 1
ATOM 2113 C C . GLU A 1 276 ? -6.928 11.188 -20.100 1.00 93.88 276 GLU A C 1
ATOM 2115 O O . GLU A 1 276 ? -7.709 10.880 -19.199 1.00 93.88 276 GLU A O 1
ATOM 2120 N N . GLU A 1 277 ? -7.349 11.778 -21.224 1.00 94.38 277 GLU A N 1
ATOM 2121 C CA . GLU A 1 277 ? -8.756 12.104 -21.497 1.00 94.38 277 GLU A CA 1
ATOM 2122 C C . GLU A 1 277 ? -9.651 10.860 -21.504 1.00 94.38 277 GLU A C 1
ATOM 2124 O O . GLU A 1 277 ? -10.732 10.861 -20.906 1.00 94.38 277 GLU A O 1
ATOM 2129 N N . TYR A 1 278 ? -9.185 9.772 -22.127 1.00 94.62 278 TYR A N 1
ATOM 2130 C CA . TYR A 1 278 ? -9.883 8.489 -22.101 1.00 94.62 278 TYR A CA 1
ATOM 2131 C C . TYR A 1 278 ? -10.080 7.981 -20.665 1.00 94.62 278 TYR A C 1
ATOM 2133 O O . TYR A 1 278 ? -11.191 7.594 -20.293 1.00 94.62 278 TYR A O 1
ATOM 2141 N N . ILE A 1 279 ? -9.027 8.008 -19.844 1.00 93.81 279 ILE A N 1
ATOM 2142 C CA . ILE A 1 279 ? -9.072 7.522 -18.461 1.00 93.81 279 ILE A CA 1
ATOM 2143 C C . ILE A 1 279 ? -9.978 8.407 -17.598 1.00 93.81 279 ILE A C 1
ATOM 2145 O O . ILE A 1 279 ? -10.806 7.876 -16.861 1.00 93.81 279 ILE A O 1
ATOM 2149 N N . LEU A 1 280 ? -9.916 9.735 -17.742 1.00 94.69 280 LEU A N 1
ATOM 2150 C CA . LEU A 1 280 ? -10.826 10.669 -17.065 1.00 94.69 280 LEU A CA 1
ATOM 2151 C C . LEU A 1 280 ? -12.296 10.372 -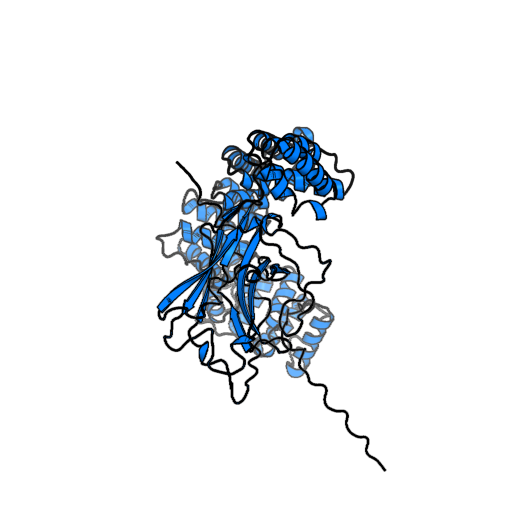17.380 1.00 94.69 280 LEU A C 1
ATOM 2153 O O . LEU A 1 280 ? -13.134 10.355 -16.477 1.00 94.69 280 LEU A O 1
ATOM 2157 N N . ARG A 1 281 ? -12.609 10.092 -18.651 1.00 94.81 281 ARG A N 1
ATOM 2158 C CA . ARG A 1 281 ? -13.953 9.678 -19.068 1.00 94.81 281 ARG A CA 1
ATOM 2159 C C . ARG A 1 281 ? -14.359 8.365 -18.392 1.00 94.81 281 ARG A C 1
ATOM 2161 O O . ARG A 1 281 ? -15.458 8.281 -17.856 1.00 94.81 281 ARG A O 1
ATOM 2168 N N . ARG A 1 282 ? -13.473 7.363 -18.363 1.00 94.00 282 ARG A N 1
ATOM 2169 C CA . ARG A 1 282 ? -13.768 6.029 -17.805 1.00 94.00 282 ARG A CA 1
ATOM 2170 C C . ARG A 1 282 ? -13.801 5.962 -16.280 1.00 94.00 282 ARG A C 1
ATOM 2172 O O . ARG A 1 282 ? -14.487 5.101 -15.748 1.00 94.00 282 ARG A O 1
ATOM 2179 N N . ILE A 1 283 ? -13.148 6.880 -15.571 1.00 92.88 283 ILE A N 1
ATOM 2180 C CA . ILE A 1 283 ? -13.336 7.044 -14.118 1.00 92.88 283 ILE A CA 1
ATOM 2181 C C . ILE A 1 283 ? -14.785 7.455 -13.804 1.00 92.88 283 ILE A C 1
ATOM 2183 O O . ILE A 1 283 ? -15.337 7.034 -12.791 1.00 92.88 283 ILE A O 1
ATOM 2187 N N . ARG A 1 284 ? -15.406 8.271 -14.668 1.00 91.56 284 ARG A N 1
ATOM 2188 C CA . ARG A 1 284 ? -16.788 8.753 -14.493 1.00 91.56 284 ARG A CA 1
ATOM 2189 C C . ARG A 1 284 ? -17.832 7.814 -15.091 1.00 91.56 284 ARG A C 1
ATOM 2191 O O . ARG A 1 284 ? -18.963 7.815 -14.627 1.00 91.56 284 ARG A O 1
ATOM 2198 N N . ASP A 1 285 ? -17.459 7.034 -16.098 1.00 92.25 285 ASP A N 1
ATOM 2199 C CA . ASP A 1 285 ? -18.331 6.070 -16.771 1.00 92.25 285 ASP A CA 1
ATOM 2200 C C . ASP A 1 285 ? -17.541 4.796 -17.142 1.00 92.25 285 ASP A C 1
ATOM 2202 O O . ASP A 1 285 ? -17.041 4.662 -18.275 1.00 92.25 285 ASP A O 1
ATOM 2206 N N . PRO A 1 286 ? -17.331 3.888 -16.168 1.00 90.00 286 PRO A N 1
ATOM 2207 C CA . PRO A 1 286 ? -16.602 2.650 -16.397 1.00 90.00 286 PRO A CA 1
ATOM 2208 C C . PRO A 1 286 ? -17.414 1.703 -17.287 1.00 90.00 286 PRO A C 1
ATOM 2210 O O . PRO A 1 286 ? -18.637 1.648 -17.219 1.00 90.00 286 PRO A O 1
ATOM 2213 N N . ILE A 1 287 ? -16.720 0.914 -18.108 1.00 87.69 287 ILE A N 1
ATOM 2214 C CA . ILE A 1 287 ? -17.362 -0.125 -18.933 1.00 87.69 287 ILE A CA 1
ATOM 2215 C C . ILE A 1 287 ? -17.729 -1.335 -18.072 1.00 87.69 287 ILE A C 1
ATOM 2217 O O . ILE A 1 287 ? -18.762 -1.961 -18.274 1.00 87.69 287 ILE A O 1
ATOM 2221 N N . ASP A 1 288 ? -16.862 -1.672 -17.118 1.00 87.12 288 ASP A N 1
ATOM 2222 C CA . ASP A 1 288 ? -17.092 -2.685 -16.093 1.00 87.12 288 ASP A CA 1
ATOM 2223 C C . ASP A 1 288 ? -16.653 -2.110 -14.742 1.00 87.12 288 ASP A C 1
ATOM 2225 O O . ASP A 1 288 ? -15.594 -1.490 -14.641 1.00 87.12 288 ASP A O 1
ATOM 2229 N N . PHE A 1 289 ? -17.443 -2.303 -13.686 1.00 88.31 289 PHE A N 1
ATOM 2230 C CA . PHE A 1 289 ? -17.105 -1.777 -12.358 1.00 88.31 289 PHE A CA 1
ATOM 2231 C C . PHE A 1 289 ? -15.828 -2.392 -11.767 1.00 88.31 289 PHE A C 1
ATOM 2233 O O . PHE A 1 289 ? -15.181 -1.770 -10.926 1.00 88.31 289 PHE A O 1
ATOM 2240 N N . GLY A 1 290 ? -15.421 -3.575 -12.231 1.00 83.06 290 GLY A N 1
ATOM 2241 C CA . GLY A 1 290 ? -14.131 -4.180 -11.925 1.00 83.06 290 GLY A CA 1
ATOM 2242 C C . GLY A 1 290 ? -12.932 -3.402 -12.478 1.00 83.06 290 GLY A C 1
ATOM 2243 O O . GLY A 1 290 ? -11.829 -3.584 -11.966 1.00 83.06 290 GLY A O 1
ATOM 2244 N N . ASP A 1 291 ? -13.130 -2.517 -13.459 1.00 86.38 291 ASP A N 1
ATOM 2245 C CA . ASP A 1 291 ? -12.069 -1.664 -14.004 1.00 86.38 291 ASP A CA 1
ATOM 2246 C C . ASP A 1 291 ? -11.746 -0.486 -13.080 1.00 86.38 291 ASP A C 1
ATOM 2248 O O . ASP A 1 291 ? -10.628 0.028 -13.123 1.00 86.38 291 ASP A O 1
ATOM 2252 N N . LEU A 1 292 ? -12.690 -0.050 -12.232 1.00 87.62 292 LEU A N 1
ATOM 2253 C CA . LEU A 1 292 ? -12.538 1.157 -11.409 1.00 87.62 292 LEU A CA 1
ATOM 2254 C C . LEU A 1 292 ? -11.293 1.107 -10.522 1.00 87.62 292 LEU A C 1
ATOM 2256 O O . LEU A 1 292 ? -10.568 2.094 -10.426 1.00 87.62 292 LEU A O 1
ATOM 2260 N N . SER A 1 293 ? -10.994 -0.037 -9.909 1.00 86.44 293 SER A N 1
ATOM 2261 C CA . SER A 1 293 ? -9.778 -0.211 -9.106 1.00 86.44 293 SER A CA 1
ATOM 2262 C C . SER A 1 293 ? -8.506 0.032 -9.924 1.00 86.44 293 SER A C 1
ATOM 2264 O O . SER A 1 293 ? -7.584 0.695 -9.457 1.00 86.44 293 SER A O 1
ATOM 2266 N N . PHE A 1 294 ? -8.471 -0.443 -11.171 1.00 86.12 294 PHE A N 1
ATOM 2267 C CA . PHE A 1 294 ? -7.315 -0.279 -12.050 1.00 86.12 294 PHE A CA 1
ATOM 2268 C C . PHE A 1 294 ? -7.220 1.136 -12.617 1.00 86.12 294 PHE A C 1
ATOM 2270 O O . PHE A 1 294 ? -6.134 1.712 -12.622 1.00 86.12 294 PHE A O 1
ATOM 2277 N N . LEU A 1 295 ? -8.350 1.712 -13.035 1.00 90.12 295 LEU A N 1
ATOM 2278 C CA . LEU A 1 295 ? -8.447 3.097 -13.493 1.00 90.12 295 LEU A CA 1
ATOM 2279 C C . LEU A 1 295 ? -7.951 4.059 -12.411 1.00 90.12 295 LEU A C 1
ATOM 2281 O O . LEU A 1 295 ? -7.098 4.897 -12.678 1.00 90.12 295 LEU A O 1
ATOM 2285 N N . THR A 1 296 ? -8.433 3.906 -11.179 1.00 88.12 296 THR A N 1
ATOM 2286 C CA . THR A 1 296 ? -8.074 4.787 -10.060 1.00 88.12 296 THR A CA 1
ATOM 2287 C C . THR A 1 296 ? -6.613 4.607 -9.645 1.00 88.12 296 THR A C 1
ATOM 2289 O O . THR A 1 296 ? -5.876 5.589 -9.634 1.00 88.12 296 THR A O 1
ATOM 2292 N N . TRP A 1 297 ? -6.145 3.376 -9.406 1.00 87.62 297 TRP A N 1
ATOM 2293 C CA . TRP A 1 297 ? -4.766 3.128 -8.965 1.00 87.62 297 TRP A CA 1
ATOM 2294 C C . TRP A 1 297 ? -3.715 3.459 -10.024 1.00 87.62 297 TRP A C 1
ATOM 2296 O O . TRP A 1 297 ? -2.726 4.133 -9.734 1.00 87.62 297 TRP A O 1
ATOM 2306 N N . HIS A 1 298 ? -3.878 2.967 -11.254 1.00 86.00 298 HIS A N 1
ATOM 2307 C CA . HIS A 1 298 ? -2.819 3.090 -12.256 1.00 86.00 298 HIS A CA 1
ATOM 2308 C C . HIS A 1 298 ? -2.743 4.484 -12.870 1.00 86.00 298 HIS A C 1
ATOM 2310 O O . HIS A 1 298 ? -1.680 4.849 -13.368 1.00 86.00 298 HIS A O 1
ATOM 2316 N N . SER A 1 299 ? -3.803 5.294 -12.775 1.00 85.62 299 SER A N 1
ATOM 2317 C CA . SER A 1 299 ? -3.799 6.672 -13.282 1.00 85.62 299 SER A CA 1
ATOM 2318 C C . SER A 1 299 ? -2.746 7.580 -12.629 1.00 85.62 299 SER A C 1
ATOM 2320 O O . SER A 1 299 ? -2.390 8.615 -13.196 1.00 85.62 299 SER A O 1
ATOM 2322 N N . GLN A 1 300 ? -2.142 7.163 -11.509 1.00 82.62 300 GLN A N 1
ATOM 2323 C CA . GLN A 1 300 ? -0.964 7.817 -10.926 1.00 82.62 300 GLN A CA 1
ATOM 2324 C C . GLN A 1 300 ? 0.218 7.898 -11.905 1.00 82.62 300 GLN A C 1
ATOM 2326 O O . GLN A 1 300 ? 1.052 8.795 -11.780 1.00 82.62 300 GLN A O 1
ATOM 2331 N N . GLY A 1 301 ? 0.274 6.999 -12.899 1.00 78.88 301 GLY A N 1
ATOM 2332 C CA . GLY A 1 301 ? 1.280 6.999 -13.963 1.00 78.88 301 GLY A CA 1
ATOM 2333 C C . GLY A 1 301 ? 1.310 8.305 -14.761 1.00 78.88 301 GLY A C 1
ATOM 2334 O O . GLY A 1 301 ? 2.391 8.770 -15.118 1.00 78.88 301 GLY A O 1
ATOM 2335 N N . PHE A 1 302 ? 0.160 8.970 -14.936 1.00 79.25 302 PHE A N 1
ATOM 2336 C CA . PHE A 1 302 ? 0.088 10.264 -15.621 1.00 79.25 302 PHE A CA 1
ATOM 2337 C C . PHE A 1 302 ? 0.698 11.413 -14.819 1.00 79.25 302 PHE A C 1
ATOM 2339 O O . PHE A 1 302 ? 1.104 12.415 -15.403 1.00 79.25 302 PHE A O 1
ATOM 2346 N N . ARG A 1 303 ? 0.705 11.318 -13.479 1.00 79.88 303 ARG A N 1
ATOM 2347 C CA . ARG A 1 303 ? 1.021 12.440 -12.570 1.00 79.88 303 ARG A CA 1
ATOM 2348 C C . ARG A 1 303 ? 0.206 13.709 -12.874 1.00 79.88 303 ARG A C 1
ATOM 2350 O O . ARG A 1 303 ? 0.675 14.825 -12.664 1.00 79.88 303 ARG A O 1
ATOM 2357 N N . SER A 1 304 ? -1.014 13.537 -13.383 1.00 88.62 304 SER A N 1
ATOM 2358 C CA . SER A 1 304 ? -1.884 14.641 -13.783 1.00 88.62 304 SER A CA 1
ATOM 2359 C C . SER A 1 304 ? -2.670 15.208 -12.603 1.00 88.62 304 SER A C 1
ATOM 2361 O O . SER A 1 304 ? -3.302 14.475 -11.831 1.00 88.62 304 SER A O 1
ATOM 2363 N N . GLN A 1 305 ? -2.701 16.540 -12.517 1.00 92.69 305 GLN A N 1
ATOM 2364 C CA . GLN A 1 305 ? -3.554 17.243 -11.566 1.00 92.69 305 GLN A CA 1
ATOM 2365 C C . GLN A 1 305 ? -5.042 17.056 -11.894 1.00 92.69 305 GLN A C 1
ATOM 2367 O O . GLN A 1 305 ? -5.832 16.854 -10.979 1.00 92.69 305 GLN A O 1
ATOM 2372 N N . LYS A 1 306 ? -5.424 17.014 -13.180 1.00 94.62 306 LYS A N 1
ATOM 2373 C CA . LYS A 1 306 ? -6.824 16.812 -13.598 1.00 94.62 306 LYS A CA 1
ATOM 2374 C C . LYS A 1 306 ? -7.360 15.465 -13.118 1.00 94.62 306 LYS A C 1
ATOM 2376 O O . LYS A 1 306 ? -8.461 15.392 -12.581 1.00 94.62 306 LYS A O 1
ATOM 2381 N N . VAL A 1 307 ? -6.560 14.409 -13.282 1.00 94.00 307 VAL A N 1
ATOM 2382 C CA . VAL A 1 307 ? -6.874 13.064 -12.775 1.00 94.00 307 VAL A CA 1
ATOM 2383 C C . VAL A 1 307 ? -6.988 13.088 -11.256 1.00 94.00 307 VAL A C 1
ATOM 2385 O O . VAL A 1 307 ? -7.973 12.615 -10.699 1.00 94.00 307 VAL A O 1
ATOM 2388 N N . THR A 1 308 ? -6.010 13.690 -10.582 1.00 94.50 308 THR A N 1
ATOM 2389 C CA . THR A 1 308 ? -5.989 13.793 -9.118 1.00 94.50 308 THR A CA 1
ATOM 2390 C C . THR A 1 308 ? -7.228 14.510 -8.572 1.00 94.50 308 THR A C 1
ATOM 2392 O O . THR A 1 308 ? -7.826 14.048 -7.601 1.00 94.50 308 THR A O 1
ATOM 2395 N N . ASP A 1 309 ? -7.663 15.596 -9.211 1.00 95.75 309 ASP A N 1
ATOM 2396 C CA . ASP A 1 309 ? -8.855 16.343 -8.807 1.00 95.75 309 ASP A CA 1
ATOM 2397 C C . ASP A 1 309 ? -10.146 15.570 -9.096 1.00 95.75 309 ASP A C 1
ATOM 2399 O O . ASP A 1 309 ? -11.043 15.548 -8.253 1.00 95.75 309 ASP A O 1
ATOM 2403 N N . ALA A 1 310 ? -10.222 14.855 -10.224 1.00 95.81 310 ALA A N 1
ATOM 2404 C CA . ALA A 1 310 ? -11.346 13.968 -10.522 1.00 95.81 310 ALA A CA 1
ATOM 2405 C C . ALA A 1 310 ? -11.486 12.849 -9.475 1.00 95.81 310 ALA A C 1
ATOM 2407 O O . ALA A 1 310 ? -12.591 12.559 -9.024 1.00 95.81 310 ALA A O 1
ATOM 2408 N N . LEU A 1 311 ? -10.370 12.258 -9.040 1.00 96.56 311 LEU A N 1
ATOM 2409 C CA . LEU A 1 311 ? -10.360 11.220 -8.009 1.00 96.56 311 LEU A CA 1
ATOM 2410 C C . LEU A 1 311 ? -10.719 11.760 -6.618 1.00 96.56 311 LEU A C 1
ATOM 2412 O O . LEU A 1 311 ? -11.441 11.097 -5.874 1.00 96.56 311 LEU A O 1
ATOM 2416 N N . ARG A 1 312 ? -10.268 12.970 -6.265 1.00 96.06 312 ARG A N 1
ATOM 2417 C CA . ARG A 1 312 ? -10.688 13.655 -5.028 1.00 96.06 312 ARG A CA 1
ATOM 2418 C C . ARG A 1 312 ? -12.187 13.918 -5.012 1.00 96.06 312 ARG A C 1
ATOM 2420 O O . ARG A 1 312 ? -12.840 13.646 -4.008 1.00 96.06 312 ARG A O 1
ATOM 2427 N N . GLN A 1 313 ? -12.714 14.430 -6.121 1.00 95.94 313 GLN A N 1
ATOM 2428 C CA . GLN A 1 313 ? -14.138 14.691 -6.274 1.00 95.94 313 GLN A CA 1
ATOM 2429 C C . GLN A 1 313 ? -14.942 13.391 -6.181 1.00 95.94 313 GLN A C 1
ATOM 2431 O O . GLN A 1 313 ? -15.920 13.339 -5.442 1.00 95.94 313 GLN A O 1
ATOM 2436 N N . LEU A 1 314 ? -14.480 12.320 -6.833 1.00 95.81 314 LEU A N 1
ATOM 2437 C CA . LEU A 1 314 ? -15.104 11.005 -6.739 1.00 95.81 314 LEU A CA 1
ATOM 2438 C C . LEU A 1 314 ? -15.103 10.472 -5.296 1.00 95.81 314 LEU A C 1
ATOM 2440 O O . LEU A 1 314 ? -16.126 9.990 -4.817 1.00 95.81 314 LEU A O 1
ATOM 2444 N N . ALA A 1 315 ? -13.984 10.592 -4.572 1.00 96.75 315 ALA A N 1
ATOM 2445 C CA . ALA A 1 315 ? -13.924 10.195 -3.166 1.00 96.75 315 ALA A CA 1
ATOM 2446 C C . ALA A 1 315 ? -14.930 10.977 -2.311 1.00 96.75 315 ALA A C 1
ATOM 2448 O O . ALA A 1 315 ? -15.623 10.378 -1.491 1.00 96.75 315 ALA A O 1
ATOM 2449 N N . LEU A 1 316 ? -15.040 12.292 -2.526 1.00 96.44 316 LEU A N 1
ATOM 2450 C CA . LEU A 1 316 ? -16.025 13.137 -1.854 1.00 96.44 316 LEU A CA 1
ATOM 2451 C C . LEU A 1 316 ? -17.457 12.697 -2.168 1.00 96.44 316 LEU A C 1
ATOM 2453 O O . LEU A 1 316 ? -18.264 12.571 -1.253 1.00 96.44 316 LEU A O 1
ATOM 2457 N N . GLU A 1 317 ? -17.779 12.437 -3.432 1.00 95.44 317 GLU A N 1
ATOM 2458 C CA . GLU A 1 317 ? -19.111 11.987 -3.849 1.00 95.44 317 GLU A CA 1
ATOM 2459 C C . GLU A 1 317 ? -19.491 10.656 -3.189 1.00 95.44 317 GLU A C 1
ATOM 2461 O O . GLU A 1 317 ? -20.572 10.554 -2.611 1.00 95.44 317 GLU A O 1
ATOM 2466 N N . ILE A 1 318 ? -18.571 9.683 -3.168 1.00 95.44 318 ILE A N 1
ATOM 2467 C CA . ILE A 1 318 ? -18.797 8.368 -2.551 1.00 95.44 318 ILE A CA 1
ATOM 2468 C C . ILE A 1 318 ? -19.029 8.492 -1.041 1.00 95.44 318 ILE A C 1
ATOM 2470 O O . ILE A 1 318 ? -19.985 7.933 -0.510 1.00 95.44 318 ILE A O 1
ATOM 2474 N N . VAL A 1 319 ? -18.165 9.213 -0.323 1.00 95.12 319 VAL A N 1
ATOM 2475 C CA . VAL A 1 319 ? -18.225 9.270 1.150 1.00 95.12 319 VAL A CA 1
ATOM 2476 C C . VAL A 1 319 ? -19.316 10.205 1.695 1.00 95.12 319 VAL A C 1
ATOM 2478 O O . VAL A 1 319 ? -19.624 10.158 2.891 1.00 95.12 319 VAL A O 1
ATOM 2481 N N . THR A 1 320 ? -19.892 11.053 0.836 1.00 92.44 320 THR A N 1
ATOM 2482 C CA . THR A 1 320 ? -21.037 11.928 1.154 1.00 92.44 320 THR A CA 1
ATOM 2483 C C . THR A 1 320 ? -22.365 11.402 0.610 1.00 92.44 320 THR A C 1
ATOM 2485 O O . THR A 1 320 ? -23.379 12.080 0.747 1.00 92.44 320 THR A O 1
ATOM 2488 N N . ASP A 1 321 ? -22.370 10.198 0.027 1.00 89.31 321 ASP A N 1
ATOM 2489 C CA . ASP A 1 321 ? -23.551 9.550 -0.559 1.00 89.31 321 ASP A CA 1
ATOM 2490 C C . ASP A 1 321 ? -24.269 10.420 -1.618 1.00 89.31 321 ASP A C 1
ATOM 2492 O O . ASP A 1 321 ? -25.493 10.378 -1.791 1.00 89.31 321 ASP A O 1
ATOM 2496 N N . LYS A 1 322 ? -23.500 11.231 -2.358 1.00 92.31 322 LYS A N 1
ATOM 2497 C CA . LYS A 1 322 ? -24.002 11.985 -3.516 1.00 92.31 322 LYS A CA 1
ATOM 2498 C C . LYS A 1 322 ? -24.228 11.048 -4.704 1.00 92.31 322 LYS A C 1
ATOM 2500 O O . LYS A 1 322 ? -23.713 9.936 -4.744 1.00 92.31 322 LYS A O 1
ATOM 2505 N N . GLU A 1 323 ? -25.024 11.502 -5.670 1.00 92.50 323 GLU A N 1
ATOM 2506 C CA . GLU A 1 323 ? -25.193 10.804 -6.951 1.00 92.50 323 GLU A CA 1
ATOM 2507 C C . GLU A 1 323 ? -23.836 10.638 -7.646 1.00 92.50 323 GLU A C 1
ATOM 2509 O O . GLU A 1 323 ? -23.149 11.628 -7.905 1.00 92.50 323 GLU A O 1
ATOM 2514 N N . LEU A 1 324 ? -23.447 9.389 -7.919 1.00 94.38 324 LEU A N 1
ATOM 2515 C CA . LEU A 1 324 ? -22.192 9.078 -8.595 1.00 94.38 324 LEU A CA 1
ATOM 2516 C C . LEU A 1 324 ? -22.311 9.308 -10.110 1.00 94.38 324 LEU A C 1
ATOM 2518 O O . LEU A 1 324 ? -23.387 9.106 -10.683 1.00 94.38 324 LEU A O 1
ATOM 2522 N N . PRO A 1 325 ? -21.212 9.670 -10.803 1.00 90.75 325 PRO A N 1
ATOM 2523 C CA . PRO A 1 325 ? -21.266 10.095 -12.206 1.00 90.75 325 PRO A CA 1
ATOM 2524 C C . PRO A 1 325 ? -21.856 9.060 -13.176 1.00 90.75 325 PRO A C 1
ATOM 2526 O O . PRO A 1 325 ? -22.423 9.438 -14.201 1.00 90.75 325 PRO A O 1
ATOM 2529 N N . TRP A 1 326 ? -21.752 7.772 -12.843 1.00 93.12 326 TRP A N 1
ATOM 2530 C CA . TRP A 1 326 ? -22.212 6.653 -13.664 1.00 93.12 326 TRP A CA 1
ATOM 2531 C C . TRP A 1 326 ? -23.651 6.203 -13.369 1.00 93.12 326 TRP A C 1
ATOM 2533 O O . TRP A 1 326 ? -24.197 5.406 -14.130 1.00 93.12 326 TRP A O 1
ATOM 2543 N N . GLU A 1 327 ? -24.302 6.699 -12.309 1.00 94.25 327 GLU A N 1
ATOM 2544 C CA . GLU A 1 327 ? -25.659 6.253 -11.932 1.00 94.25 327 GLU A CA 1
ATOM 2545 C C . GLU A 1 327 ? -26.696 6.531 -13.030 1.00 94.25 327 GLU A C 1
ATOM 2547 O O . GLU A 1 327 ? -27.644 5.766 -13.199 1.00 94.25 327 GLU A O 1
ATOM 2552 N N . LYS A 1 328 ? -26.489 7.581 -13.832 1.00 90.94 328 LYS A N 1
ATOM 2553 C CA . LYS A 1 328 ? -27.369 7.922 -14.962 1.00 90.94 328 LYS A CA 1
ATOM 2554 C C . LYS A 1 328 ? -27.326 6.894 -16.090 1.00 90.94 328 LYS A C 1
ATOM 2556 O O . LYS A 1 328 ? -28.328 6.714 -16.775 1.00 90.94 328 LYS A O 1
ATOM 2561 N N . THR A 1 329 ? -26.183 6.242 -16.282 1.00 90.62 329 THR A N 1
ATOM 2562 C CA . THR A 1 329 ? -25.965 5.272 -17.364 1.00 90.62 329 THR A CA 1
ATOM 2563 C C . THR A 1 329 ? -26.220 3.840 -16.894 1.00 90.62 329 THR A C 1
ATOM 2565 O O . THR A 1 329 ? -26.756 3.037 -17.651 1.00 90.62 329 THR A O 1
ATOM 2568 N N . HIS A 1 330 ? -25.873 3.521 -15.641 1.00 90.75 330 HIS A N 1
ATOM 2569 C CA . HIS A 1 330 ? -25.869 2.150 -15.103 1.00 90.75 330 HIS A CA 1
ATOM 2570 C C . HIS A 1 330 ? -26.921 1.895 -14.015 1.00 90.75 330 HIS A C 1
ATOM 2572 O O . HIS A 1 330 ? -26.891 0.843 -13.385 1.00 90.75 330 HIS A O 1
ATOM 2578 N N . GLY A 1 331 ? -27.815 2.852 -13.757 1.00 93.44 331 GLY A N 1
ATOM 2579 C CA . GLY A 1 331 ? -28.843 2.744 -12.721 1.00 93.44 331 GLY A CA 1
ATOM 2580 C C . GLY A 1 331 ? -28.334 3.068 -11.313 1.00 93.44 331 GLY A C 1
ATOM 2581 O O . GLY A 1 331 ? -27.134 3.067 -11.028 1.00 93.44 331 GLY A O 1
ATOM 2582 N N . ARG A 1 332 ? -29.256 3.359 -10.391 1.00 93.12 332 ARG A N 1
ATOM 2583 C CA . ARG A 1 332 ? -28.940 3.775 -9.009 1.00 93.12 332 ARG A CA 1
ATOM 2584 C C . ARG A 1 332 ? -28.312 2.649 -8.181 1.00 93.12 332 ARG A C 1
ATOM 2586 O O . ARG A 1 332 ? -27.509 2.896 -7.285 1.00 93.12 332 ARG A O 1
ATOM 2593 N N . GLU A 1 333 ? -28.650 1.401 -8.482 1.00 93.06 333 GLU A N 1
ATOM 2594 C CA . GLU A 1 333 ? -28.099 0.198 -7.857 1.00 93.06 333 GLU A CA 1
ATOM 2595 C C . GLU A 1 333 ? -26.583 0.066 -8.041 1.00 93.06 333 GLU A C 1
ATOM 2597 O O . GLU A 1 333 ? -25.908 -0.551 -7.212 1.00 93.06 333 GLU A O 1
ATOM 2602 N N . SER A 1 334 ? -26.033 0.690 -9.087 1.00 92.44 334 SER A N 1
ATOM 2603 C CA . SER A 1 334 ? -24.598 0.707 -9.361 1.00 92.44 334 SER A CA 1
ATOM 2604 C C . SER A 1 334 ? -23.782 1.465 -8.305 1.00 92.44 334 SER A C 1
ATOM 2606 O O . SER A 1 334 ? -22.571 1.258 -8.189 1.00 92.44 334 SER A O 1
ATOM 2608 N N . ARG A 1 335 ? -24.430 2.284 -7.464 1.00 91.75 335 ARG A N 1
ATOM 2609 C CA . ARG A 1 335 ? -23.786 3.023 -6.368 1.00 91.75 335 ARG A CA 1
ATOM 2610 C C . ARG A 1 335 ? -22.957 2.132 -5.445 1.00 91.75 335 ARG A C 1
ATOM 2612 O O . ARG A 1 335 ? -21.891 2.539 -4.986 1.00 91.75 335 ARG A O 1
ATOM 2619 N N . ARG A 1 336 ? -23.397 0.887 -5.224 1.00 90.69 336 ARG A N 1
ATOM 2620 C CA . ARG A 1 336 ? -22.699 -0.100 -4.378 1.00 90.69 336 ARG A CA 1
ATOM 2621 C C . ARG A 1 336 ? -21.247 -0.364 -4.799 1.00 90.69 336 ARG A C 1
ATOM 2623 O O . ARG A 1 336 ? -20.470 -0.865 -3.993 1.00 90.69 336 ARG A O 1
ATOM 2630 N N . HIS A 1 337 ? -20.883 -0.054 -6.045 1.00 89.94 337 HIS A N 1
ATOM 2631 C CA . HIS A 1 337 ? -19.536 -0.254 -6.574 1.00 89.94 337 HIS A CA 1
ATOM 2632 C C . HIS A 1 337 ? -18.559 0.870 -6.196 1.00 89.94 337 HIS A C 1
ATOM 2634 O O . HIS A 1 337 ? -17.354 0.630 -6.186 1.00 89.94 337 HIS A O 1
ATOM 2640 N N . GLY A 1 338 ? -19.052 2.058 -5.824 1.00 89.38 338 GLY A N 1
ATOM 2641 C CA . GLY A 1 338 ? -18.221 3.211 -5.460 1.00 89.38 338 GLY A CA 1
ATOM 2642 C C . GLY A 1 338 ? -17.226 2.922 -4.327 1.00 89.38 338 GLY A C 1
ATOM 2643 O O . GLY A 1 338 ? -16.023 3.091 -4.526 1.00 89.38 338 GLY A O 1
ATOM 2644 N N . PRO A 1 339 ? -17.663 2.410 -3.159 1.00 90.88 339 PRO A N 1
ATOM 2645 C CA . PRO A 1 339 ? -16.752 2.118 -2.050 1.00 90.88 339 PRO A CA 1
ATOM 2646 C C . PRO A 1 339 ? -15.593 1.177 -2.415 1.00 90.88 339 PRO A C 1
ATOM 2648 O O . PRO A 1 339 ? -14.495 1.325 -1.882 1.00 90.88 339 PRO A O 1
ATOM 2651 N N . GLY A 1 340 ? -15.802 0.257 -3.366 1.00 89.25 340 GLY A N 1
ATOM 2652 C CA . GLY A 1 340 ? -14.798 -0.721 -3.792 1.00 89.25 340 GLY A CA 1
ATOM 2653 C C . GLY A 1 340 ? -13.552 -0.119 -4.453 1.00 89.25 340 GLY A C 1
ATOM 2654 O O . GLY A 1 340 ? -12.507 -0.772 -4.479 1.00 89.25 340 GLY A O 1
ATOM 2655 N N . CYS A 1 341 ? -13.615 1.121 -4.954 1.00 91.88 341 CYS A N 1
ATOM 2656 C CA . CYS A 1 341 ? -12.455 1.791 -5.549 1.00 91.88 341 CYS A CA 1
ATOM 2657 C C . CYS A 1 341 ? -11.732 2.756 -4.597 1.00 91.88 341 CYS A C 1
ATOM 2659 O O . CYS A 1 341 ? -10.627 3.191 -4.917 1.00 91.88 341 CYS A O 1
ATOM 2661 N N . LEU A 1 342 ? -12.297 3.086 -3.428 1.00 95.06 342 LEU A N 1
ATOM 2662 C CA . LEU A 1 342 ? -11.743 4.117 -2.538 1.00 95.06 342 LEU A CA 1
ATOM 2663 C C . LEU A 1 342 ? -10.333 3.802 -2.035 1.00 95.06 342 LEU A C 1
ATOM 2665 O O . LEU A 1 342 ? -9.510 4.709 -1.936 1.00 95.06 342 LEU A O 1
ATOM 2669 N N . GLU A 1 343 ? -10.028 2.531 -1.758 1.00 93.12 343 GLU A N 1
ATOM 2670 C CA . GLU A 1 343 ? -8.665 2.110 -1.412 1.00 93.12 343 GLU A CA 1
ATOM 2671 C C . GLU A 1 343 ? -7.655 2.611 -2.454 1.00 93.12 343 GLU A C 1
ATOM 2673 O O . GLU A 1 343 ? -6.650 3.233 -2.115 1.00 93.12 343 GLU A O 1
ATOM 2678 N N . TYR A 1 344 ? -7.947 2.352 -3.723 1.00 92.75 344 TYR A N 1
ATOM 2679 C CA . TYR A 1 344 ? -7.074 2.640 -4.853 1.00 92.75 344 TYR A CA 1
ATOM 2680 C C . TYR A 1 344 ? -7.009 4.136 -5.162 1.00 92.75 344 TYR A C 1
ATOM 2682 O O . TYR A 1 344 ? -5.940 4.651 -5.487 1.00 92.75 344 TYR A O 1
ATOM 2690 N N . VAL A 1 345 ? -8.122 4.851 -4.965 1.00 95.88 345 VAL A N 1
ATOM 2691 C CA . VAL A 1 345 ? -8.151 6.319 -4.987 1.00 95.88 345 VAL A CA 1
ATOM 2692 C C . VAL A 1 345 ? -7.191 6.887 -3.944 1.00 95.88 345 VAL A C 1
ATOM 2694 O O . VAL A 1 345 ? -6.332 7.700 -4.275 1.00 95.88 345 VAL A O 1
ATOM 2697 N N . PHE A 1 346 ? -7.281 6.451 -2.687 1.00 95.81 346 PHE A N 1
ATOM 2698 C CA . PHE A 1 346 ? -6.404 6.965 -1.637 1.00 95.81 346 PHE A CA 1
ATOM 2699 C C . PHE A 1 346 ? -4.943 6.561 -1.850 1.00 95.81 346 PHE A C 1
ATOM 2701 O O . PHE A 1 346 ? -4.055 7.379 -1.615 1.00 95.81 346 PHE A O 1
ATOM 2708 N N . GLN A 1 347 ? -4.676 5.355 -2.357 1.00 91.88 347 GLN A N 1
ATOM 2709 C CA . GLN A 1 347 ? -3.322 4.946 -2.738 1.00 91.88 347 GLN A CA 1
ATOM 2710 C C . GLN A 1 347 ? -2.732 5.841 -3.838 1.00 91.88 347 GLN A C 1
ATOM 2712 O O . GLN A 1 347 ? -1.576 6.248 -3.713 1.00 91.88 347 GLN A O 1
ATOM 2717 N N . HIS A 1 348 ? -3.514 6.200 -4.866 1.00 92.44 348 HIS A N 1
ATOM 2718 C CA . HIS A 1 348 ? -3.105 7.188 -5.875 1.00 92.44 348 HIS A CA 1
ATOM 2719 C C . HIS A 1 348 ? -2.750 8.522 -5.220 1.00 92.44 348 HIS A C 1
ATOM 2721 O O . HIS A 1 348 ? -1.690 9.080 -5.484 1.00 92.44 348 HIS A O 1
ATOM 2727 N N . LEU A 1 349 ? -3.609 9.042 -4.339 1.00 93.88 349 LEU A N 1
ATOM 2728 C CA . LEU A 1 349 ? -3.364 10.335 -3.693 1.00 93.88 349 LEU A CA 1
ATOM 2729 C C . LEU A 1 349 ? 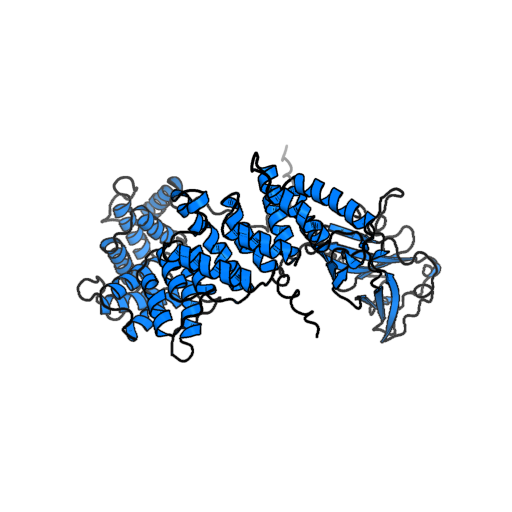-2.082 10.314 -2.853 1.00 93.88 349 LEU A C 1
ATOM 2731 O O . LEU A 1 349 ? -1.272 11.233 -2.952 1.00 93.88 349 LEU A O 1
ATOM 2735 N N . ILE A 1 350 ? -1.842 9.238 -2.102 1.00 90.38 350 ILE A N 1
ATOM 2736 C CA . ILE A 1 350 ? -0.612 9.056 -1.321 1.00 90.38 350 ILE A CA 1
ATOM 2737 C C . ILE A 1 350 ? 0.622 9.048 -2.229 1.00 90.38 350 ILE A C 1
ATOM 2739 O O . ILE A 1 350 ? 1.612 9.716 -1.918 1.00 90.38 350 ILE A O 1
ATOM 2743 N N . SER A 1 351 ? 0.584 8.323 -3.351 1.00 88.50 351 SER A N 1
ATOM 2744 C CA . SER A 1 351 ? 1.749 8.183 -4.231 1.00 88.50 351 SER A CA 1
ATOM 2745 C C . SER A 1 351 ? 2.136 9.493 -4.918 1.00 88.50 351 SER A C 1
ATOM 2747 O O . SER A 1 351 ? 3.327 9.779 -5.068 1.00 88.50 351 SER A O 1
ATOM 2749 N N . VAL A 1 352 ? 1.151 10.331 -5.257 1.00 86.56 352 VAL A N 1
ATOM 2750 C CA . VAL A 1 352 ? 1.376 11.667 -5.833 1.00 86.56 352 VAL A CA 1
ATOM 2751 C C . VAL A 1 352 ? 1.476 12.771 -4.773 1.00 86.56 352 VAL A C 1
ATOM 2753 O O . VAL A 1 352 ? 1.591 13.944 -5.123 1.00 86.56 352 VAL A O 1
ATOM 2756 N N . LYS A 1 353 ? 1.468 12.415 -3.479 1.00 90.00 353 LYS A N 1
ATOM 2757 C CA . LYS A 1 353 ? 1.480 13.341 -2.329 1.00 90.00 353 LYS A CA 1
ATOM 2758 C C . LYS A 1 353 ? 0.328 14.358 -2.341 1.00 90.00 353 LYS A C 1
ATOM 2760 O O . LYS A 1 353 ? 0.466 15.472 -1.838 1.00 90.00 353 LYS A O 1
ATOM 2765 N N . ALA A 1 354 ? -0.806 13.977 -2.915 1.00 91.81 354 ALA A N 1
ATOM 2766 C CA . ALA A 1 354 ? -2.040 14.738 -2.857 1.00 91.81 354 ALA A CA 1
ATOM 2767 C C . ALA A 1 354 ? -2.805 14.433 -1.568 1.00 91.81 354 ALA A C 1
ATOM 2769 O O . ALA A 1 354 ? -2.747 13.334 -1.020 1.00 91.81 354 ALA A O 1
ATOM 2770 N N . THR A 1 355 ? -3.550 15.434 -1.106 1.00 94.19 355 THR A N 1
ATOM 2771 C CA . THR A 1 355 ? -4.308 15.364 0.142 1.00 94.19 355 THR A CA 1
ATOM 2772 C C . THR A 1 355 ? -5.817 15.308 -0.078 1.00 94.19 355 THR A C 1
ATOM 2774 O O . THR A 1 355 ? -6.308 15.813 -1.092 1.00 94.19 355 THR A O 1
ATOM 2777 N N . VAL A 1 356 ? -6.554 14.729 0.870 1.00 95.38 356 VAL A N 1
ATOM 2778 C CA . VAL A 1 356 ? -8.025 14.832 0.953 1.00 95.38 356 VAL A CA 1
ATOM 2779 C C . VAL A 1 356 ? -8.465 15.811 2.042 1.00 95.38 356 VAL A C 1
ATOM 2781 O O . VAL A 1 356 ? -7.659 16.176 2.898 1.00 95.38 356 VAL A O 1
ATOM 2784 N N . SER A 1 357 ? -9.733 16.233 2.006 1.00 94.75 357 SER A N 1
ATOM 2785 C CA . SER A 1 357 ? -10.342 17.101 3.020 1.00 94.75 357 SER A CA 1
ATOM 2786 C C . SER A 1 357 ? -10.785 16.330 4.271 1.00 94.75 357 SER A C 1
ATOM 2788 O O . SER A 1 357 ? -10.917 15.103 4.254 1.00 94.75 357 SER A O 1
ATOM 2790 N N . ASP A 1 358 ? -11.076 17.070 5.344 1.00 94.94 358 ASP A N 1
ATOM 2791 C CA . ASP A 1 358 ? -11.623 16.535 6.600 1.00 94.94 358 ASP A CA 1
ATOM 2792 C C . ASP A 1 358 ? -12.937 15.767 6.382 1.00 94.94 358 ASP A C 1
ATOM 2794 O O . ASP A 1 358 ? -13.155 14.708 6.967 1.00 94.94 358 ASP A O 1
ATOM 2798 N N . GLU A 1 359 ? -13.791 16.264 5.484 1.00 95.12 359 GLU A N 1
ATOM 2799 C CA . GLU A 1 359 ? -15.061 15.626 5.128 1.00 95.12 359 GLU A CA 1
ATOM 2800 C C . GLU A 1 359 ? -14.849 14.239 4.508 1.00 95.12 359 GLU A C 1
ATOM 2802 O O . GLU A 1 359 ? -15.541 13.285 4.874 1.00 95.12 359 GLU A O 1
ATOM 2807 N N . VAL A 1 360 ? -13.853 14.107 3.624 1.00 96.62 360 VAL A N 1
ATOM 2808 C CA . VAL A 1 360 ? -13.516 12.829 2.987 1.00 96.62 360 VAL A CA 1
ATOM 2809 C C . VAL A 1 360 ? -12.952 11.844 4.003 1.00 96.62 360 VAL A C 1
ATOM 2811 O O . VAL A 1 360 ? -13.366 10.685 4.025 1.00 96.62 360 VAL A O 1
ATOM 2814 N N . ALA A 1 361 ? -12.050 12.298 4.875 1.00 96.31 361 ALA A N 1
ATOM 2815 C CA . ALA A 1 361 ? -11.490 11.462 5.931 1.00 96.31 361 ALA A CA 1
ATOM 2816 C C . ALA A 1 361 ? -12.583 10.971 6.894 1.00 96.31 361 ALA A C 1
ATOM 2818 O O . ALA A 1 361 ? -12.708 9.769 7.126 1.00 96.31 361 ALA A O 1
ATOM 2819 N N . ALA A 1 362 ? -13.431 11.874 7.393 1.00 95.44 362 ALA A N 1
ATOM 2820 C CA . ALA A 1 362 ? -14.538 11.526 8.279 1.00 95.44 362 ALA A CA 1
ATOM 2821 C C . ALA A 1 362 ? -15.549 10.588 7.605 1.00 95.44 362 ALA A C 1
ATOM 2823 O O . ALA A 1 362 ? -16.047 9.655 8.234 1.00 95.44 362 ALA A O 1
ATOM 2824 N N . GLY A 1 363 ? -15.847 10.812 6.324 1.00 95.44 363 GLY A N 1
ATOM 2825 C CA . GLY A 1 363 ? -16.733 9.950 5.553 1.00 95.44 363 GLY A CA 1
ATOM 2826 C C . GLY A 1 363 ? -16.166 8.550 5.325 1.00 95.44 363 GLY A C 1
ATOM 2827 O O . GLY A 1 363 ? -16.883 7.575 5.533 1.00 95.44 363 GLY A O 1
ATOM 2828 N N . ALA A 1 364 ? -14.871 8.425 5.028 1.00 95.06 364 ALA A N 1
ATOM 2829 C CA . ALA A 1 364 ? -14.209 7.127 4.913 1.00 95.06 364 ALA A CA 1
ATOM 2830 C C . ALA A 1 364 ? -14.241 6.329 6.230 1.00 95.06 364 ALA A C 1
ATOM 2832 O O . ALA A 1 364 ? -14.447 5.119 6.205 1.00 95.06 364 ALA A O 1
ATOM 2833 N N . LEU A 1 365 ? -14.107 6.995 7.385 1.00 93.75 365 LEU A N 1
ATOM 2834 C CA . LEU A 1 365 ? -14.241 6.342 8.695 1.00 93.75 365 LEU A CA 1
ATOM 2835 C C . LEU A 1 365 ? -15.662 5.818 8.954 1.00 93.75 365 LEU A C 1
ATOM 2837 O O . LEU A 1 365 ? -15.819 4.773 9.585 1.00 93.75 365 LEU A O 1
ATOM 2841 N N . ARG A 1 366 ? -16.697 6.508 8.453 1.00 92.62 366 ARG A N 1
ATOM 2842 C CA . ARG A 1 366 ? -18.100 6.074 8.589 1.00 92.62 366 ARG A CA 1
ATOM 2843 C C . ARG A 1 366 ? -18.438 4.842 7.753 1.00 92.62 366 ARG A C 1
ATOM 2845 O O . ARG A 1 366 ? -19.362 4.126 8.122 1.00 92.62 366 ARG A O 1
ATOM 2852 N N . LEU A 1 367 ? -17.696 4.572 6.676 1.00 90.50 367 LEU A N 1
ATOM 2853 C CA . LEU A 1 367 ? -17.889 3.365 5.862 1.00 90.50 367 LEU A CA 1
ATOM 2854 C C . LEU A 1 367 ? -17.553 2.073 6.622 1.00 90.50 367 LEU A C 1
ATOM 2856 O O . LEU A 1 367 ? -17.977 1.000 6.208 1.00 90.50 367 LEU A O 1
ATOM 2860 N N . GLY A 1 368 ? -16.789 2.158 7.716 1.00 86.75 368 GLY A N 1
ATOM 2861 C CA . GLY A 1 368 ? -16.488 1.017 8.582 1.00 86.75 368 GLY A CA 1
ATOM 2862 C C . GLY A 1 368 ? -15.452 0.031 8.034 1.00 86.75 368 GLY A C 1
ATOM 2863 O O . GLY A 1 368 ? -15.064 -0.877 8.761 1.00 86.75 368 GLY A O 1
ATOM 2864 N N . ASP A 1 369 ? -14.956 0.211 6.804 1.00 89.88 369 ASP A N 1
ATOM 2865 C CA . ASP A 1 369 ? -13.853 -0.584 6.252 1.00 89.88 369 ASP A CA 1
ATOM 2866 C C . ASP A 1 369 ? -12.504 -0.099 6.829 1.00 89.88 369 ASP A C 1
ATOM 2868 O O . ASP A 1 369 ? -12.062 1.016 6.517 1.00 89.88 369 ASP A O 1
ATOM 2872 N N . PRO A 1 370 ? -11.797 -0.913 7.644 1.00 89.38 370 PRO A N 1
ATOM 2873 C CA . PRO A 1 370 ? -10.568 -0.476 8.302 1.00 89.38 370 PRO A CA 1
ATOM 2874 C C . PRO A 1 370 ? -9.413 -0.190 7.338 1.00 89.38 370 PRO A C 1
ATOM 2876 O O . PRO A 1 370 ? -8.516 0.590 7.668 1.00 89.38 370 PRO A O 1
ATOM 2879 N N . LYS A 1 371 ? -9.399 -0.834 6.166 1.00 89.94 371 LYS A N 1
ATOM 2880 C CA . LYS A 1 371 ? -8.351 -0.679 5.156 1.00 89.94 371 LYS A CA 1
ATOM 2881 C C . LYS A 1 371 ? -8.549 0.628 4.396 1.00 89.94 371 LYS A C 1
ATOM 2883 O O . LYS A 1 371 ? -7.606 1.413 4.299 1.00 89.94 371 LYS A O 1
ATOM 2888 N N . VAL A 1 372 ? -9.772 0.896 3.939 1.00 92.25 372 VAL A N 1
ATOM 2889 C CA . VAL A 1 372 ? -10.140 2.165 3.289 1.00 92.25 372 VAL A CA 1
ATOM 2890 C C . VAL A 1 372 ? -9.917 3.336 4.246 1.00 92.25 372 VAL A C 1
ATOM 2892 O O . VAL A 1 372 ? -9.256 4.307 3.881 1.00 92.25 372 VAL A O 1
ATOM 2895 N N . ALA A 1 373 ? -10.375 3.214 5.493 1.00 94.19 373 ALA A N 1
ATOM 2896 C CA . ALA A 1 373 ? -10.151 4.199 6.547 1.00 94.19 373 ALA A CA 1
ATOM 2897 C C . ALA A 1 373 ? -8.660 4.493 6.785 1.00 94.19 373 ALA A C 1
ATOM 2899 O O . ALA A 1 373 ? -8.258 5.654 6.878 1.00 94.19 373 ALA A O 1
ATOM 2900 N N . ALA A 1 374 ? -7.818 3.456 6.859 1.00 93.50 374 ALA A N 1
ATOM 2901 C CA . ALA A 1 374 ? -6.385 3.629 7.078 1.00 93.50 374 ALA A CA 1
ATOM 2902 C C . ALA A 1 374 ? -5.718 4.400 5.928 1.00 93.50 374 ALA A C 1
ATOM 2904 O O . ALA A 1 374 ? -4.947 5.327 6.185 1.00 93.50 374 ALA A O 1
ATOM 2905 N N . PHE A 1 375 ? -6.041 4.070 4.672 1.00 94.06 375 PHE A N 1
ATOM 2906 C CA . PHE A 1 375 ? -5.522 4.811 3.521 1.00 94.06 375 PHE A CA 1
ATOM 2907 C C . PHE A 1 375 ? -6.069 6.240 3.451 1.00 94.06 375 PHE A C 1
ATOM 2909 O O . PHE A 1 375 ? -5.302 7.158 3.164 1.00 94.06 375 PHE A O 1
ATOM 2916 N N . ALA A 1 376 ? -7.340 6.464 3.790 1.00 95.88 376 ALA A N 1
ATOM 2917 C CA . ALA A 1 376 ? -7.907 7.808 3.867 1.00 95.88 376 ALA A CA 1
ATOM 2918 C C . ALA A 1 376 ? -7.130 8.689 4.858 1.00 95.88 376 ALA A C 1
ATOM 2920 O O . ALA A 1 376 ? -6.716 9.790 4.508 1.00 95.88 376 ALA A O 1
ATOM 2921 N N . LEU A 1 377 ? -6.842 8.183 6.064 1.00 95.50 377 LEU A N 1
ATOM 2922 C CA . LEU A 1 377 ? -6.053 8.909 7.068 1.00 95.50 377 LEU A CA 1
ATOM 2923 C C . LEU A 1 377 ? -4.606 9.169 6.616 1.00 95.50 377 LEU A C 1
ATOM 2925 O O . LEU A 1 377 ? -4.031 10.203 6.963 1.00 95.50 377 LEU A O 1
ATOM 2929 N N . GLN A 1 378 ? -4.012 8.273 5.823 1.00 93.25 378 GLN A N 1
ATOM 2930 C CA . GLN A 1 378 ? -2.683 8.468 5.226 1.00 93.25 378 GLN A CA 1
ATOM 2931 C C . GLN A 1 378 ? -2.682 9.496 4.083 1.00 93.25 378 GLN A C 1
ATOM 2933 O O . GLN A 1 378 ? -1.701 10.219 3.922 1.00 93.25 378 GLN A O 1
ATOM 2938 N N . ALA A 1 379 ? -3.776 9.607 3.330 1.00 93.81 379 ALA A N 1
ATOM 2939 C CA . ALA A 1 379 ? -3.959 10.625 2.295 1.00 93.81 379 ALA A CA 1
ATOM 2940 C C . ALA A 1 379 ? -4.450 11.971 2.857 1.00 93.81 379 ALA A C 1
ATOM 2942 O O . ALA A 1 379 ? -4.477 12.970 2.153 1.00 93.81 379 ALA A O 1
ATOM 2943 N N . TRP A 1 380 ? -4.904 12.033 4.102 1.00 96.38 380 TRP A N 1
ATOM 2944 C CA . TRP A 1 380 ? -5.560 13.218 4.651 1.00 96.38 380 TRP A CA 1
ATOM 2945 C C . TRP A 1 380 ? -4.580 14.226 5.253 1.00 96.38 380 TRP A C 1
ATOM 2947 O O . TRP A 1 380 ? -3.712 13.852 6.033 1.00 96.38 380 TRP A O 1
ATOM 2957 N N . ALA A 1 381 ? -4.756 15.510 4.939 1.00 91.75 381 ALA A N 1
ATOM 2958 C CA . ALA A 1 381 ? -4.103 16.605 5.652 1.00 91.75 381 ALA A CA 1
ATOM 2959 C C . ALA A 1 381 ? -5.167 17.385 6.442 1.00 91.75 381 ALA A C 1
ATOM 2961 O O . ALA A 1 381 ? -5.966 18.087 5.819 1.00 91.75 381 ALA A O 1
ATOM 2962 N N . PRO A 1 382 ? -5.201 17.256 7.780 1.00 92.88 382 PRO A N 1
ATOM 2963 C CA . PRO A 1 382 ? -6.186 17.936 8.605 1.00 92.88 382 PRO A CA 1
ATOM 2964 C C . PRO A 1 382 ? -6.114 19.450 8.444 1.00 92.88 382 PRO A C 1
ATOM 2966 O O . PRO A 1 382 ? -5.027 20.027 8.481 1.00 92.88 382 PRO A O 1
ATOM 2969 N N . GLY A 1 383 ? -7.272 20.107 8.349 1.00 90.69 383 GLY A N 1
ATOM 2970 C CA . GLY A 1 383 ? -7.326 21.573 8.307 1.00 90.69 383 GLY A CA 1
ATOM 2971 C C . GLY A 1 383 ? -6.852 22.241 9.607 1.00 90.69 383 GLY A C 1
ATOM 2972 O O . GLY A 1 383 ? -6.453 23.402 9.605 1.00 90.69 383 GLY A O 1
ATOM 2973 N N . SER A 1 384 ? -6.897 21.518 10.731 1.00 92.31 384 SER A N 1
ATOM 2974 C CA . SER A 1 384 ? -6.404 21.963 12.040 1.00 92.31 384 SER A CA 1
ATOM 2975 C C . SER A 1 384 ? -6.227 20.786 13.005 1.00 92.31 384 SER A C 1
ATOM 2977 O O . SER A 1 384 ? -6.788 19.709 12.793 1.00 92.31 384 SER A O 1
ATOM 2979 N N . ALA A 1 385 ? -5.528 21.015 14.121 1.00 91.69 385 ALA A N 1
ATOM 2980 C CA . ALA A 1 385 ? -5.469 20.087 15.256 1.00 91.69 385 ALA A CA 1
ATOM 2981 C C . ALA A 1 385 ? -6.863 19.696 15.778 1.00 91.69 385 ALA A C 1
ATOM 2983 O O . ALA A 1 385 ? -7.128 18.525 16.050 1.00 91.69 385 ALA A O 1
ATOM 2984 N N . GLN A 1 386 ? -7.781 20.662 15.858 1.00 92.69 386 GLN A N 1
ATOM 2985 C CA . GLN A 1 386 ? -9.146 20.419 16.319 1.00 92.69 386 GLN A CA 1
ATOM 2986 C C . GLN A 1 386 ? -9.908 19.497 15.362 1.00 92.69 386 GLN A C 1
ATOM 2988 O O . GLN A 1 386 ? -10.594 18.576 15.804 1.00 92.69 386 GLN A O 1
ATOM 2993 N N . SER A 1 387 ? -9.757 19.713 14.054 1.00 93.19 387 SER A N 1
ATOM 2994 C CA . SER A 1 387 ? -10.360 18.848 13.038 1.00 93.19 387 SER A CA 1
ATOM 2995 C C . SER A 1 387 ? -9.743 17.447 13.037 1.00 93.19 387 SER A C 1
ATOM 2997 O O . SER A 1 387 ? -10.457 16.445 12.919 1.00 93.19 387 SER A O 1
ATOM 2999 N N . ALA A 1 388 ? -8.426 17.369 13.269 1.00 94.50 388 ALA A N 1
ATOM 3000 C CA . ALA A 1 388 ? -7.711 16.108 13.414 1.00 94.50 388 ALA A CA 1
ATOM 3001 C C . ALA A 1 388 ? -8.323 15.243 14.525 1.00 94.50 388 ALA A C 1
ATOM 3003 O O . ALA A 1 388 ? -8.707 14.091 14.307 1.00 94.50 388 ALA A O 1
ATOM 3004 N N . ILE A 1 389 ? -8.474 15.847 15.706 1.00 94.31 389 ILE A N 1
ATOM 3005 C CA . ILE A 1 389 ? -9.069 15.209 16.878 1.00 94.31 389 ILE A CA 1
ATOM 3006 C C . ILE A 1 389 ? -10.530 14.850 16.608 1.00 94.31 389 ILE A C 1
ATOM 3008 O O . ILE A 1 389 ? -10.909 13.705 16.830 1.00 94.31 389 ILE A O 1
ATOM 3012 N N . ALA A 1 390 ? -11.345 15.780 16.104 1.00 93.62 390 ALA A N 1
ATOM 3013 C CA . ALA A 1 390 ? -12.771 15.547 15.873 1.00 93.62 390 ALA A CA 1
ATOM 3014 C C . ALA A 1 390 ? -13.034 14.376 14.910 1.00 93.62 390 ALA A C 1
ATOM 3016 O O . ALA A 1 390 ? -13.922 13.563 15.161 1.00 93.62 390 ALA A O 1
ATOM 3017 N N . THR A 1 391 ? -12.233 14.257 13.851 1.00 95.25 391 THR A N 1
ATOM 3018 C CA . THR A 1 391 ? -12.365 13.196 12.843 1.00 95.25 391 THR A CA 1
ATOM 3019 C C . THR A 1 391 ? -11.938 11.833 13.383 1.00 95.25 391 THR A C 1
ATOM 3021 O O . THR A 1 391 ? -12.609 10.838 13.128 1.00 95.25 391 THR A O 1
ATOM 3024 N N . VAL A 1 392 ? -10.838 11.764 14.143 1.00 95.00 392 VAL A N 1
ATOM 3025 C CA . VAL A 1 392 ? -10.281 10.495 14.648 1.00 95.00 392 VAL A CA 1
ATOM 3026 C C . VAL A 1 392 ? -10.957 10.036 15.944 1.00 95.00 392 VAL A C 1
ATOM 3028 O O . VAL A 1 392 ? -11.040 8.835 16.197 1.00 95.00 392 VAL A O 1
ATOM 3031 N N . LYS A 1 393 ? -11.486 10.961 16.757 1.00 93.31 393 LYS A N 1
ATOM 3032 C CA . LYS A 1 393 ? -12.122 10.690 18.059 1.00 93.31 393 LYS A CA 1
ATOM 3033 C C . LYS A 1 393 ? -13.095 9.498 18.050 1.00 93.31 393 LYS A C 1
ATOM 3035 O O . LYS A 1 393 ? -12.999 8.690 18.976 1.00 93.31 393 LYS A O 1
ATOM 3040 N N . PRO A 1 394 ? -13.991 9.321 17.055 1.00 91.88 394 PRO A N 1
ATOM 3041 C CA . PRO A 1 394 ? -14.914 8.187 17.028 1.00 91.88 394 PRO A CA 1
ATOM 3042 C C . PRO A 1 394 ? -14.216 6.824 17.099 1.00 91.88 394 PRO A C 1
ATOM 3044 O O . PRO A 1 394 ? -14.758 5.905 17.708 1.00 91.88 394 PRO A O 1
ATOM 3047 N N . LEU A 1 395 ? -12.996 6.700 16.561 1.00 93.25 395 LEU A N 1
ATOM 3048 C CA . LEU A 1 395 ? -12.212 5.464 16.617 1.00 93.25 395 LEU A CA 1
ATOM 3049 C C . LEU A 1 395 ? -11.903 5.052 18.061 1.00 93.25 395 LEU A C 1
ATOM 3051 O O . LEU A 1 395 ? -11.990 3.878 18.397 1.00 93.25 395 LEU A O 1
ATOM 3055 N N . PHE A 1 396 ? -11.632 5.997 18.960 1.00 91.56 396 PHE A N 1
ATOM 3056 C CA . PHE A 1 396 ? -11.358 5.678 20.367 1.00 91.56 396 PHE A CA 1
ATOM 3057 C C . PHE A 1 396 ? -12.563 5.056 21.089 1.00 91.56 396 PHE A C 1
ATOM 3059 O O . PHE A 1 396 ? -12.395 4.406 22.115 1.00 91.56 396 PHE A O 1
ATOM 3066 N N . SER A 1 397 ? -13.774 5.202 20.547 1.00 83.06 397 SER A N 1
ATOM 3067 C CA . SER A 1 397 ? -14.980 4.559 21.082 1.00 83.06 397 SER A CA 1
ATOM 3068 C C . SER A 1 397 ? -15.340 3.245 20.377 1.00 83.06 397 SER A C 1
ATOM 3070 O O . SER A 1 397 ? -16.281 2.571 20.802 1.00 83.06 397 SER A O 1
ATOM 3072 N N . GLN A 1 398 ? -14.620 2.872 19.313 1.00 84.19 398 GLN A N 1
ATOM 3073 C CA . GLN A 1 398 ? -14.854 1.644 18.554 1.00 84.19 398 GLN A CA 1
ATOM 3074 C C . GLN A 1 398 ? -14.091 0.457 19.150 1.00 84.19 398 GLN A C 1
ATOM 3076 O O . GLN A 1 398 ? -12.971 0.579 19.648 1.00 84.19 398 GLN A O 1
ATOM 3081 N N . ARG A 1 399 ? -14.709 -0.724 19.078 1.00 76.19 399 ARG A N 1
ATOM 3082 C CA . ARG A 1 399 ? -14.103 -1.995 19.495 1.00 76.19 399 ARG A CA 1
ATOM 3083 C C . ARG A 1 399 ? -13.416 -2.669 18.316 1.00 76.19 399 ARG A C 1
ATOM 3085 O O . ARG A 1 399 ? -13.754 -2.396 17.171 1.00 76.19 399 ARG A O 1
ATOM 3092 N N . GLY A 1 400 ? -12.454 -3.547 18.605 1.00 73.62 400 GLY A N 1
ATOM 3093 C CA . GLY A 1 400 ? -11.854 -4.416 17.586 1.00 73.62 400 GLY A CA 1
ATOM 3094 C C . GLY A 1 400 ? -11.095 -3.678 16.479 1.00 73.62 400 GLY A C 1
ATOM 3095 O O . GLY A 1 400 ? -10.952 -4.204 15.378 1.00 73.62 400 GLY A O 1
ATOM 3096 N N . LEU A 1 401 ? -10.611 -2.458 16.742 1.00 84.56 401 LEU A N 1
ATOM 3097 C CA . LEU A 1 401 ? -9.915 -1.665 15.733 1.00 84.56 401 LEU A CA 1
ATOM 3098 C C . LEU A 1 401 ? -8.684 -2.384 15.185 1.00 84.56 401 LEU A C 1
ATOM 3100 O O . LEU A 1 401 ? -7.779 -2.768 15.932 1.00 84.56 401 LEU A O 1
ATOM 3104 N N . HIS A 1 402 ? -8.612 -2.463 13.858 1.00 85.44 402 HIS A N 1
ATOM 3105 C CA . HIS A 1 402 ? -7.474 -3.048 13.172 1.00 85.44 402 HIS A CA 1
ATOM 3106 C C . HIS A 1 402 ? -6.173 -2.274 13.491 1.00 85.44 402 HIS A C 1
ATOM 3108 O O . HIS A 1 402 ? -6.159 -1.041 13.389 1.00 85.44 402 HIS A O 1
ATOM 3114 N N . PRO A 1 403 ? -5.045 -2.953 13.787 1.00 86.00 403 PRO A N 1
ATOM 3115 C CA . PRO A 1 403 ? -3.778 -2.300 14.131 1.00 86.00 403 PRO A CA 1
ATOM 3116 C C . PRO A 1 403 ? -3.312 -1.246 13.118 1.00 86.00 403 PRO A C 1
ATOM 3118 O O . PRO A 1 403 ? -2.863 -0.173 13.504 1.00 86.00 403 PRO A O 1
ATOM 3121 N N . ASN A 1 404 ? -3.462 -1.497 11.811 1.00 86.31 404 ASN A N 1
ATOM 3122 C CA . ASN A 1 404 ? -3.067 -0.523 10.778 1.00 86.31 404 ASN A CA 1
ATOM 3123 C C . ASN A 1 404 ? -3.890 0.775 10.814 1.00 86.31 404 ASN A C 1
ATOM 3125 O O . ASN A 1 404 ? -3.367 1.837 10.468 1.00 86.31 404 ASN A O 1
ATOM 3129 N N . LEU A 1 405 ? -5.153 0.703 11.242 1.00 91.38 405 LEU A N 1
ATOM 3130 C CA . LEU A 1 405 ? -5.995 1.883 11.395 1.00 91.38 405 LEU A CA 1
ATOM 3131 C C . LEU A 1 405 ? -5.543 2.698 12.613 1.00 91.38 405 LEU A C 1
ATOM 3133 O O . LEU A 1 405 ? -5.328 3.900 12.472 1.00 91.38 405 LEU A O 1
ATOM 3137 N N . LYS A 1 406 ? -5.265 2.041 13.753 1.00 91.81 406 LYS A N 1
ATOM 3138 C CA . LYS A 1 406 ? -4.644 2.688 14.926 1.00 91.81 406 LYS A CA 1
ATOM 3139 C C . LYS A 1 406 ? -3.330 3.377 14.547 1.00 91.81 406 LYS A C 1
ATOM 3141 O O . LYS A 1 406 ? -3.155 4.554 14.834 1.00 91.81 406 LYS A O 1
ATOM 3146 N N . LYS A 1 407 ? -2.441 2.682 13.823 1.00 91.19 407 LYS A N 1
ATOM 3147 C CA . LYS A 1 407 ? -1.163 3.233 13.331 1.00 91.19 407 LYS A CA 1
ATOM 3148 C C . LYS A 1 407 ? -1.356 4.482 12.473 1.00 91.19 407 LYS A C 1
ATOM 3150 O O . LYS A 1 407 ? -0.660 5.471 12.672 1.00 91.19 407 LYS A O 1
ATOM 3155 N N . SER A 1 408 ? -2.299 4.444 11.533 1.00 92.12 408 SER A N 1
ATOM 3156 C CA . SER A 1 408 ? -2.559 5.569 10.625 1.00 92.12 408 SER A CA 1
ATOM 3157 C C . SER A 1 408 ? -3.150 6.771 11.370 1.00 92.12 408 SER A C 1
ATOM 3159 O O . SER A 1 408 ? -2.719 7.901 11.155 1.00 92.12 408 SER A O 1
ATOM 3161 N N . ALA A 1 409 ? -4.078 6.525 12.299 1.00 93.75 409 ALA A N 1
ATOM 3162 C CA . ALA A 1 409 ? -4.649 7.546 13.172 1.00 93.75 409 ALA A CA 1
ATOM 3163 C C . ALA A 1 409 ? -3.598 8.179 14.099 1.00 93.75 409 ALA A C 1
ATOM 3165 O O . ALA A 1 409 ? -3.503 9.402 14.170 1.00 93.75 409 ALA A O 1
ATOM 3166 N N . MET A 1 410 ? -2.769 7.358 14.750 1.00 92.50 410 MET A N 1
ATOM 3167 C CA . MET A 1 410 ? -1.671 7.813 15.607 1.00 92.50 410 MET A CA 1
ATOM 3168 C C . MET A 1 410 ? -0.664 8.654 14.835 1.00 92.50 410 MET A C 1
ATOM 3170 O O . MET A 1 410 ? -0.375 9.772 15.246 1.00 92.50 410 MET A O 1
ATOM 3174 N N . ALA A 1 411 ? -0.184 8.155 13.691 1.00 90.38 411 ALA A N 1
ATOM 3175 C CA . ALA A 1 411 ? 0.746 8.888 12.842 1.00 90.38 411 ALA A CA 1
ATOM 3176 C C . ALA A 1 411 ? 0.199 10.275 12.486 1.00 90.38 411 ALA A C 1
ATOM 3178 O O . ALA A 1 411 ? 0.927 11.265 12.570 1.00 90.38 411 ALA A O 1
ATOM 3179 N N . ARG A 1 412 ? -1.097 10.360 12.155 1.00 91.62 412 ARG A N 1
ATOM 3180 C CA . ARG A 1 412 ? -1.714 11.632 11.791 1.00 91.62 412 ARG A CA 1
ATOM 3181 C C . ARG A 1 412 ? -1.872 12.586 12.973 1.00 91.62 412 ARG A C 1
ATOM 3183 O O . ARG A 1 412 ? -1.576 13.772 12.831 1.00 91.62 412 ARG A O 1
ATOM 3190 N N . LEU A 1 413 ? -2.310 12.092 14.132 1.00 92.50 413 LEU A N 1
ATOM 3191 C CA . LEU A 1 413 ? -2.424 12.908 15.343 1.00 92.50 413 LEU A CA 1
ATOM 3192 C C . LEU A 1 413 ? -1.053 13.411 15.807 1.00 92.50 413 LEU A C 1
ATOM 3194 O O . LEU A 1 413 ? -0.916 14.603 16.058 1.00 92.50 413 LEU A O 1
ATOM 3198 N N . THR A 1 414 ? -0.027 12.554 15.834 1.00 90.62 414 THR A N 1
ATOM 3199 C CA . THR A 1 414 ? 1.349 12.951 16.177 1.00 90.62 414 THR A CA 1
ATOM 3200 C C . THR A 1 414 ? 1.883 14.022 15.228 1.00 90.62 414 THR A C 1
ATOM 3202 O O . THR A 1 414 ? 2.525 14.972 15.669 1.00 90.62 414 THR A O 1
ATOM 3205 N N . GLU A 1 415 ? 1.631 13.895 13.924 1.00 89.06 415 GLU A N 1
ATOM 3206 C CA . GLU A 1 415 ? 2.072 14.896 12.953 1.00 89.06 415 GLU A CA 1
ATOM 3207 C C . GLU A 1 415 ? 1.353 16.238 13.134 1.00 89.06 415 GLU A C 1
ATOM 3209 O O . GLU A 1 415 ? 1.999 17.284 13.088 1.00 89.06 415 GLU A O 1
ATOM 3214 N N . THR A 1 416 ? 0.039 16.211 13.367 1.00 89.81 416 THR A N 1
ATOM 3215 C CA . THR A 1 416 ? -0.788 17.427 13.428 1.00 89.81 416 THR A CA 1
ATOM 3216 C C . THR A 1 416 ? -0.660 18.159 14.763 1.00 89.81 416 THR A C 1
ATOM 3218 O O . THR A 1 416 ? -0.711 19.383 14.803 1.00 89.81 416 THR A O 1
ATOM 3221 N N . LEU A 1 417 ? -0.471 17.420 15.857 1.00 88.38 417 LEU A N 1
ATOM 3222 C CA . LEU A 1 417 ? -0.299 17.951 17.214 1.00 88.38 417 LEU A CA 1
ATOM 3223 C C . LEU A 1 417 ? 1.177 18.208 17.553 1.00 88.38 417 LEU A C 1
ATOM 3225 O O . LEU A 1 417 ? 1.550 18.285 18.723 1.00 88.38 417 LEU A O 1
ATOM 3229 N N . ARG A 1 418 ? 2.042 18.319 16.537 1.00 76.50 418 ARG A N 1
ATOM 3230 C CA . ARG A 1 418 ? 3.472 18.577 16.719 1.00 76.50 418 ARG A CA 1
ATOM 3231 C C . ARG A 1 418 ? 3.663 19.903 17.467 1.00 76.50 418 ARG A C 1
ATOM 3233 O O . ARG A 1 418 ? 3.409 20.967 16.915 1.00 76.50 418 ARG A O 1
ATOM 3240 N N . GLY A 1 419 ? 4.130 19.818 18.712 1.00 71.25 419 GLY A N 1
ATOM 3241 C CA . GLY A 1 419 ? 4.308 20.962 19.617 1.00 71.25 419 GLY A CA 1
ATOM 3242 C C . GLY A 1 419 ? 3.573 20.803 20.950 1.00 71.25 419 GLY A C 1
ATOM 3243 O O . GLY A 1 419 ? 3.999 21.377 21.947 1.00 71.25 419 GLY A O 1
ATOM 3244 N N . ASP A 1 420 ? 2.537 19.965 20.994 1.00 74.62 420 ASP A N 1
ATOM 3245 C CA . ASP A 1 420 ? 1.946 19.489 22.241 1.00 74.62 420 ASP A CA 1
ATOM 3246 C C . ASP A 1 420 ? 2.709 18.261 22.769 1.00 74.62 420 ASP A C 1
ATOM 3248 O O . ASP A 1 420 ? 3.319 17.527 21.985 1.00 74.62 420 ASP A O 1
ATOM 3252 N N . PRO A 1 421 ? 2.634 17.951 24.079 1.00 83.75 421 PRO A N 1
ATOM 3253 C CA . PRO A 1 421 ? 3.155 16.706 24.647 1.00 83.75 421 PRO A CA 1
ATOM 3254 C C . PRO A 1 421 ? 2.255 15.508 24.278 1.00 83.75 421 PRO A C 1
ATOM 3256 O O . PRO A 1 421 ? 1.852 14.731 25.143 1.00 83.75 421 PRO A O 1
ATOM 3259 N N . PHE A 1 422 ? 1.850 15.404 23.010 1.00 87.69 422 PHE A N 1
ATOM 3260 C CA . PHE A 1 422 ? 1.088 14.277 22.488 1.00 87.69 422 PHE A CA 1
ATOM 3261 C C . PHE A 1 422 ? 2.014 13.059 22.329 1.00 87.69 422 PHE A C 1
ATOM 3263 O O . PHE A 1 422 ? 3.161 13.226 21.905 1.00 87.69 422 PHE A O 1
ATOM 3270 N N . PRO A 1 423 ? 1.549 11.831 22.630 1.00 86.12 423 PRO A N 1
ATOM 3271 C CA . PRO A 1 423 ? 2.359 10.629 22.464 1.00 86.12 423 PRO A CA 1
ATOM 3272 C C . PRO A 1 423 ? 2.905 10.492 21.040 1.00 86.12 423 PRO A C 1
ATOM 3274 O O . PRO A 1 423 ? 2.163 10.516 20.053 1.00 86.12 423 PRO A O 1
ATOM 3277 N N . ALA A 1 424 ? 4.223 10.346 20.929 1.00 81.44 424 ALA A N 1
ATOM 3278 C CA . ALA A 1 424 ? 4.866 10.150 19.642 1.00 81.44 424 ALA A CA 1
ATOM 3279 C C . ALA A 1 424 ? 4.534 8.759 19.087 1.00 81.44 424 ALA A C 1
ATOM 3281 O O . ALA A 1 424 ? 4.630 7.752 19.789 1.00 81.44 424 ALA A O 1
ATOM 3282 N N . TYR A 1 425 ? 4.167 8.704 17.810 1.00 81.50 425 TYR A N 1
ATOM 3283 C CA . TYR A 1 425 ? 4.057 7.454 17.077 1.00 81.50 425 TYR A CA 1
ATOM 3284 C C . TYR A 1 425 ? 5.419 7.034 16.515 1.00 81.50 425 TYR A C 1
ATOM 3286 O O . TYR A 1 425 ? 6.022 7.762 15.725 1.00 81.50 425 TYR A O 1
ATOM 3294 N N . ASP A 1 426 ? 5.856 5.827 16.871 1.00 76.19 426 ASP A N 1
ATOM 3295 C CA . ASP A 1 426 ? 6.987 5.133 16.258 1.00 76.19 426 ASP A CA 1
ATOM 3296 C C . ASP A 1 426 ? 6.471 3.853 15.581 1.00 76.19 426 ASP A C 1
ATOM 3298 O O . ASP A 1 426 ? 5.591 3.154 16.079 1.00 76.19 426 ASP A O 1
ATOM 3302 N N . ARG A 1 427 ? 7.004 3.544 14.397 1.00 74.75 427 ARG A N 1
ATOM 3303 C CA . ARG A 1 427 ? 6.655 2.330 13.652 1.00 74.75 427 ARG A CA 1
ATOM 3304 C C . ARG A 1 427 ? 7.128 1.053 14.348 1.00 74.75 427 ARG A C 1
ATOM 3306 O O . ARG A 1 427 ? 6.616 -0.014 14.005 1.00 74.75 427 ARG A O 1
ATOM 3313 N N . THR A 1 428 ? 8.103 1.157 15.252 1.00 74.69 428 THR A N 1
ATOM 3314 C CA . THR A 1 428 ? 8.689 0.018 15.973 1.00 74.69 428 THR A CA 1
ATOM 3315 C C . THR A 1 428 ? 8.023 -0.271 17.318 1.00 74.69 428 THR A C 1
ATOM 3317 O O . THR A 1 428 ? 8.182 -1.373 17.841 1.00 74.69 428 THR A O 1
ATOM 3320 N N . THR A 1 429 ? 7.253 0.676 17.859 1.00 71.75 429 THR A N 1
ATOM 3321 C CA . THR A 1 429 ? 6.624 0.539 19.173 1.00 71.75 429 THR A CA 1
ATOM 3322 C C . THR A 1 429 ? 5.317 -0.245 19.114 1.00 71.75 429 THR A C 1
ATOM 3324 O O . THR A 1 429 ? 4.670 -0.373 18.068 1.00 71.75 429 THR A O 1
ATOM 3327 N N . ASP A 1 430 ? 4.929 -0.791 20.268 1.00 82.94 430 ASP A N 1
ATOM 3328 C CA . ASP A 1 430 ? 3.623 -1.411 20.446 1.00 82.94 430 ASP A CA 1
ATOM 3329 C C . ASP A 1 430 ? 2.515 -0.379 20.172 1.00 82.94 430 ASP A C 1
ATOM 3331 O O . ASP A 1 430 ? 2.382 0.640 20.860 1.00 82.94 430 ASP A O 1
ATOM 3335 N N . VAL A 1 431 ? 1.718 -0.648 19.134 1.00 86.94 431 VAL A N 1
ATOM 3336 C CA . VAL A 1 431 ? 0.627 0.235 18.718 1.00 86.94 431 VAL A CA 1
ATOM 3337 C C . VAL A 1 431 ? -0.439 0.352 19.801 1.00 86.94 431 VAL A C 1
ATOM 3339 O O . VAL A 1 431 ? -1.050 1.411 19.916 1.00 86.94 431 VAL A O 1
ATOM 3342 N N . ASP A 1 432 ? -0.659 -0.693 20.601 1.00 86.25 432 ASP A N 1
ATOM 3343 C CA . ASP A 1 432 ? -1.680 -0.682 21.643 1.00 86.25 432 ASP A CA 1
ATOM 3344 C C . ASP A 1 432 ? -1.241 0.185 22.827 1.00 86.25 432 ASP A C 1
ATOM 3346 O O . ASP A 1 432 ? -2.042 0.971 23.333 1.00 86.25 432 ASP A O 1
ATOM 3350 N N . ALA A 1 433 ? 0.049 0.164 23.174 1.00 86.25 433 ALA A N 1
ATOM 3351 C CA . ALA A 1 433 ? 0.640 1.087 24.144 1.00 86.25 433 ALA A CA 1
ATOM 3352 C C . ALA A 1 433 ? 0.477 2.554 23.707 1.00 86.25 433 ALA A C 1
ATOM 3354 O O . ALA A 1 433 ? -0.010 3.398 24.466 1.00 86.25 433 ALA A O 1
ATOM 3355 N N . GLY A 1 434 ? 0.838 2.856 22.453 1.00 89.31 434 GLY A N 1
ATOM 3356 C CA . GLY A 1 434 ? 0.691 4.198 21.886 1.00 89.31 434 GLY A CA 1
ATOM 3357 C C . GLY A 1 434 ? -0.771 4.649 21.815 1.00 89.31 434 GLY A C 1
ATOM 3358 O O . GLY A 1 434 ? -1.083 5.796 22.137 1.00 89.31 434 GLY A O 1
ATOM 3359 N N . TRP A 1 435 ? -1.678 3.738 21.452 1.00 91.75 435 TRP A N 1
ATOM 3360 C CA . TRP A 1 435 ? -3.116 3.997 21.391 1.00 91.75 435 TRP A CA 1
ATOM 3361 C C . TRP A 1 435 ? -3.712 4.270 22.778 1.00 91.75 435 TRP A C 1
ATOM 3363 O O . TRP A 1 435 ? -4.471 5.229 22.932 1.00 91.75 435 TRP A O 1
ATOM 3373 N N . GLN A 1 436 ? -3.324 3.492 23.799 1.00 90.69 436 GLN A N 1
ATOM 3374 C CA . GLN A 1 436 ? -3.685 3.731 25.200 1.00 90.69 436 GLN A CA 1
ATOM 3375 C C . GLN A 1 436 ? -3.238 5.123 25.654 1.00 90.69 436 GLN A C 1
ATOM 3377 O O . GLN A 1 436 ? -4.059 5.912 26.130 1.00 90.69 436 GLN A O 1
ATOM 3382 N N . ALA A 1 437 ? -1.960 5.453 25.452 1.00 90.56 437 ALA A N 1
ATOM 3383 C CA . ALA A 1 437 ? -1.405 6.747 25.831 1.00 90.56 437 ALA A CA 1
ATOM 3384 C C . ALA A 1 437 ? -2.129 7.911 25.136 1.00 90.56 437 ALA A C 1
ATOM 3386 O O . ALA A 1 437 ? -2.450 8.911 25.779 1.00 90.56 437 ALA A O 1
ATOM 3387 N N . ALA A 1 438 ? -2.436 7.779 23.841 1.00 92.56 438 ALA A N 1
ATOM 3388 C CA . ALA A 1 438 ? -3.162 8.804 23.097 1.00 92.56 438 ALA A CA 1
ATOM 3389 C C . ALA A 1 438 ? -4.582 9.011 23.626 1.00 92.56 438 ALA A C 1
ATOM 3391 O O . ALA A 1 438 ? -5.011 10.152 23.786 1.00 92.56 438 ALA A O 1
ATOM 3392 N N . GLY A 1 439 ? -5.304 7.936 23.947 1.00 93.50 439 GLY A N 1
ATOM 3393 C CA . GLY A 1 439 ? -6.645 8.058 24.515 1.00 93.50 439 GLY A CA 1
ATOM 3394 C C . GLY A 1 439 ? -6.638 8.688 25.911 1.00 93.50 439 GLY A C 1
ATOM 3395 O O . GLY A 1 439 ? -7.475 9.542 26.200 1.00 93.50 439 GLY A O 1
ATOM 3396 N N . LEU A 1 440 ? -5.653 8.361 26.754 1.00 92.19 440 LEU A N 1
ATOM 3397 C CA . LEU A 1 440 ? -5.477 9.014 28.058 1.00 92.19 440 LEU A CA 1
ATOM 3398 C C . LEU A 1 440 ? -5.109 10.497 27.920 1.00 92.19 440 LEU A C 1
ATOM 3400 O O . LEU A 1 440 ? -5.631 11.335 28.657 1.00 92.19 440 LEU A O 1
ATOM 3404 N N . TRP A 1 441 ? -4.271 10.847 26.944 1.00 93.69 441 TRP A N 1
ATOM 3405 C CA . TRP A 1 441 ? -3.969 12.243 26.632 1.00 93.69 441 TRP A CA 1
ATOM 3406 C C . TRP A 1 441 ? -5.216 12.999 26.154 1.00 93.69 441 TRP A C 1
ATOM 3408 O O . TRP A 1 441 ? -5.510 14.092 26.634 1.00 93.69 441 TRP A O 1
ATOM 3418 N N . LEU A 1 442 ? -6.007 12.402 25.257 1.00 93.94 442 LEU A N 1
ATOM 3419 C CA . LEU A 1 442 ? -7.267 12.993 24.801 1.00 93.94 442 LEU A CA 1
ATOM 3420 C C . LEU A 1 442 ? -8.243 13.183 25.967 1.00 93.94 442 LEU A C 1
ATOM 3422 O O . LEU A 1 442 ? -8.943 14.192 26.021 1.00 93.94 442 LEU A O 1
ATOM 3426 N N . ALA A 1 443 ? -8.273 12.253 26.921 1.00 93.56 443 ALA A N 1
ATOM 3427 C CA . ALA A 1 443 ? -9.076 12.373 28.130 1.00 93.56 443 ALA A CA 1
ATOM 3428 C C . ALA A 1 443 ? -8.609 13.521 29.037 1.00 93.56 443 ALA A C 1
ATOM 3430 O O . ALA A 1 443 ? -9.435 14.320 29.480 1.00 93.56 443 ALA A O 1
ATOM 3431 N N . SER A 1 444 ? -7.298 13.657 29.272 1.00 92.12 444 SER A N 1
ATOM 3432 C CA . SER A 1 444 ? -6.741 14.723 30.121 1.00 92.12 444 SER A CA 1
ATOM 3433 C C . SER A 1 444 ? -6.961 16.121 29.537 1.00 92.12 444 SER A C 1
ATOM 3435 O O . SER A 1 444 ? -7.148 17.085 30.276 1.00 92.12 444 SER A O 1
ATOM 3437 N N . LYS A 1 445 ? -7.025 16.227 28.205 1.00 92.56 445 LYS A N 1
ATOM 3438 C CA . LYS A 1 445 ? -7.399 17.451 27.483 1.00 92.56 445 LYS A CA 1
ATOM 3439 C C . LYS A 1 445 ? -8.913 17.661 27.357 1.00 92.56 445 LYS A C 1
ATOM 3441 O O . LYS A 1 445 ? -9.349 18.683 26.838 1.00 92.56 445 LYS A O 1
ATOM 3446 N N . GLY A 1 446 ? -9.729 16.723 27.840 1.00 92.06 446 GLY A N 1
ATOM 3447 C CA . GLY A 1 446 ? -11.187 16.817 27.819 1.00 92.06 446 GLY A CA 1
ATOM 3448 C C . GLY A 1 446 ? -11.840 16.487 26.471 1.00 92.06 446 GLY A C 1
ATOM 3449 O O . GLY A 1 446 ? -13.005 16.821 26.267 1.00 92.06 446 GLY A O 1
ATOM 3450 N N . TYR A 1 447 ? -11.140 15.824 25.555 1.00 92.38 447 TYR A N 1
ATOM 3451 C CA . TYR A 1 447 ? -11.716 15.372 24.285 1.00 92.38 447 TYR A CA 1
ATOM 3452 C C . TYR A 1 447 ? -12.473 14.044 24.411 1.00 92.38 447 TYR A C 1
ATOM 3454 O O . TYR A 1 447 ? -13.464 13.851 23.705 1.00 92.38 447 TYR A O 1
ATOM 3462 N N . LEU A 1 448 ? -12.048 13.161 25.322 1.00 93.25 448 LEU A N 1
ATOM 3463 C CA . LEU A 1 448 ? -12.756 11.929 25.697 1.00 93.25 448 LEU A CA 1
ATOM 3464 C C . LEU A 1 448 ? -13.299 12.065 27.125 1.00 93.25 448 LEU A C 1
ATOM 3466 O O . LEU A 1 448 ? -12.524 12.264 28.060 1.00 93.25 448 LEU A O 1
ATOM 3470 N N . LYS A 1 449 ? -14.622 11.976 27.308 1.00 91.00 449 LYS A N 1
ATOM 3471 C CA . LYS A 1 449 ? -15.275 12.154 28.620 1.00 91.00 449 LYS A CA 1
ATOM 3472 C C . LYS A 1 449 ? -16.366 11.113 28.864 1.00 91.00 449 LYS A C 1
ATOM 3474 O O . LYS A 1 449 ? -16.911 10.545 27.921 1.00 91.00 449 LYS A O 1
ATOM 3479 N N . GLY A 1 450 ? -16.696 10.905 30.141 1.00 89.25 450 GLY A N 1
ATOM 3480 C CA . GLY A 1 450 ? -17.815 10.063 30.575 1.00 89.25 450 GLY A CA 1
ATOM 3481 C C . GLY A 1 450 ? -17.794 8.678 29.927 1.00 89.25 450 GLY A C 1
ATOM 3482 O O . GLY A 1 450 ? -16.770 7.993 29.933 1.00 89.25 450 GLY A O 1
ATOM 3483 N N . ASP A 1 451 ? -18.915 8.302 29.318 1.00 89.69 451 ASP A N 1
ATOM 3484 C CA . ASP A 1 451 ? -19.106 6.999 28.680 1.00 89.69 451 ASP A CA 1
ATOM 3485 C C . ASP A 1 451 ? -18.114 6.700 27.550 1.00 89.69 451 ASP A C 1
ATOM 3487 O O . ASP A 1 451 ? -17.756 5.538 27.356 1.00 89.69 451 ASP A O 1
ATOM 3491 N N . GLU A 1 452 ? -17.650 7.709 26.804 1.00 91.38 452 GLU A N 1
ATOM 3492 C CA . GLU A 1 452 ? -16.671 7.513 25.724 1.00 91.38 452 GLU A CA 1
ATOM 3493 C C . GLU A 1 452 ? -15.341 7.012 26.290 1.00 91.38 452 GLU A C 1
ATOM 3495 O O . GLU A 1 452 ? -14.763 6.053 25.779 1.00 91.38 452 GLU A O 1
ATOM 3500 N N . LEU A 1 453 ? -14.890 7.613 27.396 1.00 92.62 453 LEU A N 1
ATOM 3501 C CA . LEU A 1 453 ? -13.668 7.208 28.083 1.00 92.62 453 LEU A CA 1
ATOM 3502 C C . LEU A 1 453 ? -13.812 5.806 28.686 1.00 92.62 453 LEU A C 1
ATOM 3504 O O . LEU A 1 453 ? -12.921 4.976 28.528 1.00 92.62 453 LEU A O 1
ATOM 3508 N N . VAL A 1 454 ? -14.953 5.500 29.311 1.00 91.62 454 VAL A N 1
ATOM 3509 C CA . VAL A 1 454 ? -15.223 4.155 29.850 1.00 91.62 454 VAL A CA 1
ATOM 3510 C C . VAL A 1 454 ? -15.230 3.106 28.737 1.00 91.62 454 VAL A C 1
ATOM 3512 O O . VAL A 1 454 ? -14.668 2.022 28.897 1.00 91.62 454 VAL A O 1
ATOM 3515 N N . ARG A 1 455 ? -15.853 3.399 27.587 1.00 91.12 455 ARG A N 1
ATOM 3516 C CA . ARG A 1 455 ? -15.843 2.506 26.414 1.00 91.12 455 ARG A CA 1
ATOM 3517 C C . ARG A 1 455 ? -14.431 2.305 25.879 1.00 91.12 455 ARG A C 1
ATOM 3519 O O . ARG A 1 455 ? -14.061 1.158 25.637 1.00 91.12 455 ARG A O 1
ATOM 3526 N N . PHE A 1 456 ? -13.654 3.379 25.757 1.00 93.06 456 PHE A N 1
ATOM 3527 C CA . PHE A 1 456 ? -12.264 3.317 25.327 1.00 93.06 456 PHE A CA 1
ATOM 3528 C C . PHE A 1 456 ? -11.424 2.430 26.251 1.00 93.06 456 PHE A C 1
ATOM 3530 O O . PHE A 1 456 ? -10.877 1.428 25.792 1.00 93.06 456 PHE A O 1
ATOM 3537 N N . LEU A 1 457 ? -11.369 2.738 27.549 1.00 92.69 457 LEU A N 1
ATOM 3538 C CA . LEU A 1 457 ? -10.541 2.003 28.509 1.00 92.69 457 LEU A CA 1
ATOM 3539 C C . LEU A 1 457 ? -10.939 0.526 28.571 1.00 92.69 457 LEU A C 1
ATOM 3541 O O . LEU A 1 457 ? -10.092 -0.358 28.490 1.00 92.69 457 LEU A O 1
ATOM 3545 N N . ARG A 1 458 ? -12.242 0.238 28.595 1.00 91.19 458 ARG A N 1
ATOM 3546 C CA . ARG A 1 458 ? -12.744 -1.139 28.545 1.00 91.19 458 ARG A CA 1
ATOM 3547 C C . ARG A 1 458 ? -12.351 -1.862 27.256 1.00 91.19 458 ARG A C 1
ATOM 3549 O O . ARG A 1 458 ? -12.052 -3.045 27.311 1.00 91.19 458 ARG A O 1
ATOM 3556 N N . SER A 1 459 ? -12.325 -1.182 26.106 1.00 89.56 459 SER A N 1
ATOM 3557 C CA . SER A 1 459 ? -11.847 -1.794 24.857 1.00 89.56 459 SER A CA 1
ATOM 3558 C C . SER A 1 459 ? -10.357 -2.144 24.916 1.00 89.56 459 SER A C 1
ATOM 3560 O O . SER A 1 459 ? -9.959 -3.171 24.371 1.00 89.56 459 SER A O 1
ATOM 3562 N N . GLN A 1 460 ? -9.546 -1.339 25.618 1.00 90.06 460 GLN A N 1
ATOM 3563 C CA . GLN A 1 460 ? -8.113 -1.601 25.767 1.00 90.06 460 GLN A CA 1
ATOM 3564 C C . GLN A 1 460 ? -7.839 -2.864 26.580 1.00 90.06 460 GLN A C 1
ATOM 3566 O O . GLN A 1 460 ? -6.840 -3.528 26.315 1.00 90.06 460 GLN A O 1
ATOM 3571 N N . VAL A 1 461 ? -8.759 -3.266 27.467 1.00 91.00 461 VAL A N 1
ATOM 3572 C CA . VAL A 1 461 ? -8.636 -4.506 28.250 1.00 91.00 461 VAL A CA 1
ATOM 3573 C C . VAL A 1 461 ? -8.442 -5.729 27.349 1.00 91.00 461 VAL A C 1
ATOM 3575 O O . VAL A 1 461 ? -7.692 -6.643 27.679 1.00 91.00 461 VAL A O 1
ATOM 3578 N N . PHE A 1 462 ? -9.052 -5.719 26.163 1.00 87.19 462 PHE A N 1
ATOM 3579 C CA . PHE A 1 462 ? -8.952 -6.822 25.210 1.00 87.19 462 PHE A CA 1
ATOM 3580 C C . PHE A 1 462 ? -7.692 -6.766 24.331 1.00 87.19 462 PHE A C 1
ATOM 3582 O O . PHE A 1 462 ? -7.334 -7.772 23.711 1.00 87.19 462 PHE A O 1
ATOM 3589 N N . CYS A 1 463 ? -6.984 -5.634 24.300 1.00 83.88 463 CYS A N 1
ATOM 3590 C CA . CYS A 1 463 ? -5.817 -5.409 23.443 1.00 83.88 463 CYS A CA 1
ATOM 3591 C C . CYS A 1 463 ? -4.486 -5.496 24.199 1.00 83.88 463 CYS A C 1
ATOM 3593 O O . CYS A 1 463 ? -3.559 -6.122 23.697 1.00 83.88 463 CYS A O 1
ATOM 3595 N N . VAL A 1 464 ? -4.387 -4.928 25.404 1.00 83.38 464 VAL A N 1
ATOM 3596 C CA . VAL A 1 464 ? -3.106 -4.849 26.126 1.00 83.38 464 VAL A CA 1
ATOM 3597 C C . VAL A 1 464 ? -2.617 -6.215 26.606 1.00 83.38 464 VAL A C 1
ATOM 3599 O O . VAL A 1 464 ? -3.410 -7.099 26.947 1.00 83.38 464 VAL A O 1
ATOM 3602 N N . ARG A 1 465 ? -1.292 -6.399 26.611 1.00 79.81 465 ARG A N 1
ATOM 3603 C CA . ARG A 1 465 ? -0.639 -7.670 26.972 1.00 79.81 465 ARG A CA 1
ATOM 3604 C C . ARG A 1 465 ? 0.488 -7.531 27.994 1.00 79.81 465 ARG A C 1
ATOM 3606 O O . ARG A 1 465 ? 0.843 -8.532 28.602 1.00 79.81 465 ARG A O 1
ATOM 3613 N N . THR A 1 466 ? 1.043 -6.336 28.196 1.00 84.56 466 THR A N 1
ATOM 3614 C CA . THR A 1 466 ? 2.162 -6.143 29.128 1.00 84.56 466 THR A CA 1
ATOM 3615 C C . THR A 1 466 ? 1.666 -5.809 30.540 1.00 84.56 466 THR A C 1
ATOM 3617 O O . THR A 1 466 ? 0.707 -5.037 30.668 1.00 84.56 466 THR A O 1
ATOM 3620 N N . PRO A 1 467 ? 2.300 -6.343 31.601 1.00 86.69 467 PRO A N 1
ATOM 3621 C CA . PRO A 1 467 ? 1.916 -6.058 32.986 1.00 86.69 467 PRO A CA 1
ATOM 3622 C C . PRO A 1 467 ? 1.873 -4.559 33.312 1.00 86.69 467 PRO A C 1
ATOM 3624 O O . PRO A 1 467 ? 0.967 -4.095 33.998 1.00 86.69 467 PRO A O 1
ATOM 3627 N N . GLU A 1 468 ? 2.796 -3.770 32.763 1.00 86.50 468 GLU A N 1
ATOM 3628 C CA . GLU A 1 468 ? 2.878 -2.330 33.019 1.00 86.50 468 GLU A CA 1
ATOM 3629 C C . GLU A 1 468 ? 1.642 -1.594 32.478 1.00 86.50 468 GLU A C 1
ATOM 3631 O O . GLU A 1 468 ? 1.051 -0.755 33.163 1.00 86.50 468 GLU A O 1
ATOM 3636 N N . LEU A 1 469 ? 1.203 -1.940 31.261 1.00 86.75 469 LEU A N 1
ATOM 3637 C CA . LEU A 1 469 ? 0.004 -1.355 30.655 1.00 86.75 469 LEU A CA 1
ATOM 3638 C C . LEU A 1 469 ? -1.269 -1.836 31.345 1.00 86.75 469 LEU A C 1
ATOM 3640 O O . LEU A 1 469 ? -2.204 -1.049 31.497 1.00 86.75 469 LEU A O 1
ATOM 3644 N N . GLN A 1 470 ? -1.300 -3.101 31.773 1.00 91.00 470 GLN A N 1
ATOM 3645 C CA . GLN A 1 470 ? -2.403 -3.663 32.551 1.00 91.00 470 GLN A CA 1
ATOM 3646 C C . GLN A 1 470 ? -2.567 -2.902 33.866 1.00 91.00 470 GLN A C 1
ATOM 3648 O O . GLN A 1 470 ? -3.658 -2.417 34.149 1.00 91.00 470 GLN A O 1
ATOM 3653 N N . GLN A 1 471 ? -1.488 -2.715 34.630 1.00 91.06 471 GLN A N 1
ATOM 3654 C CA . GLN A 1 471 ? -1.534 -2.003 35.907 1.00 91.06 471 GLN A CA 1
ATOM 3655 C C . GLN A 1 471 ? -2.019 -0.556 35.736 1.00 91.06 471 GLN A C 1
ATOM 3657 O O . GLN A 1 471 ? -2.900 -0.109 36.475 1.00 91.06 471 GLN A O 1
ATOM 3662 N N . GLN A 1 472 ? -1.514 0.155 34.720 1.00 90.44 472 GLN A N 1
ATOM 3663 C CA . GLN A 1 472 ? -1.984 1.502 34.387 1.00 90.44 472 GLN A CA 1
ATOM 3664 C C . GLN A 1 472 ? -3.480 1.509 34.039 1.00 90.44 472 GLN A C 1
ATOM 3666 O O . GLN A 1 472 ? -4.234 2.347 34.534 1.00 90.44 472 GLN A O 1
ATOM 3671 N N . LEU A 1 473 ? -3.922 0.567 33.202 1.00 92.31 473 LEU A N 1
ATOM 3672 C CA . LEU A 1 473 ? -5.306 0.494 32.744 1.00 92.31 473 LEU A CA 1
ATOM 3673 C C . LEU A 1 473 ? -6.281 0.194 33.890 1.00 92.31 473 LEU A C 1
ATOM 3675 O O . LEU A 1 473 ? -7.358 0.787 33.935 1.00 92.31 473 LEU A O 1
ATOM 3679 N N . VAL A 1 474 ? -5.904 -0.682 34.828 1.00 94.38 474 VAL A N 1
ATOM 3680 C CA . VAL A 1 474 ? -6.706 -0.980 36.025 1.00 94.38 474 VAL A CA 1
ATOM 3681 C C . VAL A 1 474 ? -6.886 0.278 36.879 1.00 94.38 474 VAL A C 1
ATOM 3683 O O . VAL A 1 474 ? -8.015 0.598 37.252 1.00 94.38 474 VAL A O 1
ATOM 3686 N N . GLY A 1 475 ? -5.807 1.028 37.131 1.00 91.38 475 GLY A N 1
ATOM 3687 C CA . GLY A 1 475 ? -5.876 2.280 37.892 1.00 91.38 475 GLY A CA 1
ATOM 3688 C C . GLY A 1 475 ? -6.764 3.338 37.224 1.00 91.38 475 GLY A C 1
ATOM 3689 O O . GLY A 1 475 ? -7.585 3.981 37.882 1.00 91.38 475 GLY A O 1
ATOM 3690 N N . GLU A 1 476 ? -6.672 3.484 35.900 1.00 91.56 476 GLU A N 1
ATOM 3691 C CA . GLU A 1 476 ? -7.515 4.427 35.154 1.00 91.56 476 GLU A CA 1
ATOM 3692 C C . GLU A 1 476 ? -8.990 4.010 35.134 1.00 91.56 476 GLU A C 1
ATOM 3694 O O . GLU A 1 476 ? -9.874 4.849 35.322 1.00 91.56 476 GLU A O 1
ATOM 3699 N N . LEU A 1 477 ? -9.281 2.718 34.963 1.00 93.12 477 LEU A N 1
ATOM 3700 C CA . LEU A 1 477 ? -10.647 2.201 35.040 1.00 93.12 477 LEU A CA 1
ATOM 3701 C C . LEU A 1 477 ? -11.253 2.416 36.427 1.00 93.12 477 LEU A C 1
ATOM 3703 O O . LEU A 1 477 ? -12.384 2.890 36.512 1.00 93.12 477 LEU A O 1
ATOM 3707 N N . GLN A 1 478 ? -10.502 2.154 37.498 1.00 92.31 478 GLN A N 1
ATOM 3708 C CA . GLN A 1 478 ? -10.949 2.414 38.866 1.00 92.31 478 GLN A CA 1
ATOM 3709 C C . GLN A 1 478 ? -11.334 3.885 39.059 1.00 92.31 478 GLN A C 1
ATOM 3711 O O . GLN A 1 478 ? -12.410 4.183 39.580 1.00 92.31 478 GLN A O 1
ATOM 3716 N N . ARG A 1 479 ? -10.479 4.807 38.601 1.00 89.69 479 ARG A N 1
ATOM 3717 C CA . ARG A 1 479 ? -10.700 6.252 38.724 1.00 89.69 479 ARG A CA 1
ATOM 3718 C C . ARG A 1 479 ? -11.940 6.723 37.962 1.00 89.69 479 ARG A C 1
ATOM 3720 O O . ARG A 1 479 ? -12.652 7.599 38.445 1.00 89.69 479 ARG A O 1
ATOM 3727 N N . VAL A 1 480 ? -12.176 6.184 36.765 1.00 90.88 480 VAL A N 1
ATOM 3728 C CA . VAL A 1 480 ? -13.240 6.657 35.863 1.00 90.88 480 VAL A CA 1
ATOM 3729 C C . VAL A 1 480 ? -14.585 5.976 36.138 1.00 90.88 480 VAL A C 1
ATOM 3731 O O . VAL A 1 480 ? -15.620 6.634 36.080 1.00 90.88 480 VAL A O 1
ATOM 3734 N N . VAL A 1 481 ? -14.592 4.673 36.426 1.00 91.62 481 VAL A N 1
ATOM 3735 C CA . VAL A 1 481 ? -15.814 3.874 36.641 1.00 91.62 481 VAL A CA 1
ATOM 3736 C C . VAL A 1 481 ? -16.287 3.953 38.099 1.00 91.62 481 VAL A C 1
ATOM 3738 O O . VAL A 1 481 ? -17.487 3.872 38.369 1.00 91.62 481 VAL A O 1
ATOM 3741 N N . GLY A 1 482 ? -15.366 4.121 39.052 1.00 88.38 482 GLY A N 1
ATOM 3742 C CA . GLY A 1 482 ? -15.684 4.245 40.471 1.00 88.38 482 GLY A CA 1
ATOM 3743 C C . GLY A 1 482 ? -16.272 2.963 41.067 1.00 88.38 482 GLY A C 1
ATOM 3744 O O . GLY A 1 482 ? -15.764 1.866 40.851 1.00 88.38 482 GLY A O 1
ATOM 3745 N N . ALA A 1 483 ? -17.359 3.094 41.832 1.00 86.69 483 ALA A N 1
ATOM 3746 C CA . ALA A 1 483 ? -17.910 2.017 42.663 1.00 86.69 483 ALA A CA 1
ATOM 3747 C C . ALA A 1 483 ? -18.370 0.761 41.893 1.00 86.69 483 ALA A C 1
ATOM 3749 O O . ALA A 1 483 ? -18.486 -0.308 42.491 1.00 86.69 483 ALA A O 1
ATOM 3750 N N . ALA A 1 484 ? -18.631 0.878 40.587 1.00 87.25 484 ALA A N 1
ATOM 3751 C CA . ALA A 1 484 ? -19.026 -0.244 39.735 1.00 87.25 484 ALA A CA 1
ATOM 3752 C C . ALA A 1 484 ? -17.839 -1.101 39.242 1.00 87.25 484 ALA A C 1
ATOM 3754 O O . ALA A 1 484 ? -18.058 -2.148 38.629 1.00 87.25 484 ALA A O 1
ATOM 3755 N N . PHE A 1 485 ? -16.596 -0.669 39.479 1.00 93.38 485 PHE A N 1
ATOM 3756 C CA . PHE A 1 485 ? -15.384 -1.403 39.114 1.00 93.38 485 PHE A CA 1
ATOM 3757 C C . PHE A 1 485 ? -14.974 -2.380 40.235 1.00 93.38 485 PHE A C 1
ATOM 3759 O O . PHE A 1 485 ? -15.053 -2.016 41.411 1.00 93.38 485 PHE A O 1
ATOM 3766 N N . PRO A 1 486 ? -14.552 -3.623 39.921 1.00 91.94 486 PRO A N 1
ATOM 3767 C CA . PRO A 1 486 ? -14.281 -4.639 40.942 1.00 91.94 486 PRO A CA 1
ATOM 3768 C C . PRO A 1 486 ? -12.999 -4.394 41.748 1.00 91.94 486 PRO A C 1
ATOM 3770 O O . PRO A 1 486 ? -12.923 -4.834 42.893 1.00 91.94 486 PRO A O 1
ATOM 3773 N N . VAL A 1 487 ? -12.006 -3.696 41.188 1.00 91.50 487 VAL A N 1
ATOM 3774 C CA . VAL A 1 487 ? -10.726 -3.441 41.864 1.00 91.50 487 VAL A CA 1
ATOM 3775 C C . VAL A 1 487 ? -10.801 -2.122 42.627 1.00 91.50 487 VAL A C 1
ATOM 3777 O O . VAL A 1 487 ? -11.087 -1.072 42.053 1.00 91.50 487 VAL A O 1
ATOM 3780 N N . ARG A 1 488 ? -10.544 -2.178 43.938 1.00 85.69 488 ARG A N 1
ATOM 3781 C CA . ARG A 1 488 ? -10.590 -1.011 44.840 1.00 85.69 488 ARG A CA 1
ATOM 3782 C C . ARG A 1 488 ? -9.219 -0.573 45.347 1.00 85.69 488 ARG A C 1
ATOM 3784 O O . ARG A 1 488 ? -9.123 0.488 45.962 1.00 85.69 488 ARG A O 1
ATOM 3791 N N . SER A 1 489 ? -8.180 -1.374 45.120 1.00 80.12 489 SER A N 1
ATOM 3792 C CA . SER A 1 489 ? -6.828 -1.031 45.553 1.00 80.12 489 SER A CA 1
ATOM 3793 C C . SER A 1 489 ? -6.290 0.139 44.724 1.00 80.12 489 SER A C 1
ATOM 3795 O O . SER A 1 489 ? -6.316 0.047 43.500 1.00 80.12 489 SER A O 1
ATOM 3797 N N . PRO A 1 490 ? -5.765 1.211 45.347 1.00 73.69 490 PRO A N 1
ATOM 3798 C CA . PRO A 1 490 ? -5.117 2.306 44.621 1.00 73.69 490 PRO A CA 1
ATOM 3799 C C . PRO A 1 490 ? -3.806 1.877 43.940 1.00 73.69 490 PRO A C 1
ATOM 3801 O O . PRO A 1 490 ? -3.301 2.590 43.078 1.00 73.69 490 PRO A O 1
ATOM 3804 N N . GLN A 1 491 ? -3.249 0.725 44.327 1.00 82.69 491 GLN A N 1
ATOM 3805 C CA . GLN A 1 491 ? -2.125 0.074 43.659 1.00 82.69 491 GLN A CA 1
ATOM 3806 C C . GLN A 1 491 ? -2.565 -1.331 43.234 1.00 82.69 491 GLN A C 1
ATOM 3808 O O . GLN A 1 491 ? -2.642 -2.218 44.089 1.00 82.69 491 GLN A O 1
ATOM 3813 N N . PRO A 1 492 ? -2.896 -1.538 41.949 1.00 85.00 492 PRO A N 1
ATOM 3814 C CA . PRO A 1 492 ? -3.339 -2.839 41.475 1.00 85.00 492 PRO A CA 1
ATOM 3815 C C . PRO A 1 492 ? -2.249 -3.904 41.631 1.00 85.00 492 PRO A C 1
ATOM 3817 O O . PRO A 1 492 ? -1.089 -3.660 41.282 1.00 85.00 492 PRO A O 1
ATOM 3820 N N . VAL A 1 493 ? -2.640 -5.078 42.122 1.00 86.94 493 VAL A N 1
ATOM 3821 C CA . VAL A 1 493 ? -1.805 -6.265 42.319 1.00 86.94 493 VAL A CA 1
ATOM 3822 C C . VAL A 1 493 ? -2.098 -7.271 41.209 1.00 86.94 493 VAL A C 1
ATOM 3824 O O . VAL A 1 493 ? -3.175 -7.866 41.127 1.00 86.94 493 VAL A O 1
ATOM 3827 N N . LEU A 1 494 ? -1.122 -7.455 40.324 1.00 86.31 494 LEU A N 1
ATOM 3828 C CA . LEU A 1 494 ? -1.193 -8.435 39.244 1.00 86.31 494 LEU A CA 1
ATOM 3829 C C . LEU A 1 494 ? -0.759 -9.823 39.739 1.00 86.31 494 LEU A C 1
ATOM 3831 O O . LEU A 1 494 ? 0.124 -9.897 40.594 1.00 86.31 494 LEU A O 1
ATOM 3835 N N . PRO A 1 495 ? -1.348 -10.916 39.214 1.00 87.94 495 PRO A N 1
ATOM 3836 C CA . PRO A 1 495 ? -2.318 -10.982 38.106 1.00 87.94 495 PRO A CA 1
ATOM 3837 C C . PRO A 1 495 ? -3.796 -10.879 38.536 1.00 87.94 495 PRO A C 1
ATOM 3839 O O . PRO A 1 495 ? -4.679 -10.705 37.697 1.00 87.94 495 PRO A O 1
ATOM 3842 N N . GLN A 1 496 ? -4.088 -10.945 39.836 1.00 88.94 496 GLN A N 1
ATOM 3843 C CA . GLN A 1 496 ? -5.447 -11.053 40.388 1.00 88.94 496 GLN A CA 1
ATOM 3844 C C . GLN A 1 496 ? -6.358 -9.876 40.009 1.00 88.94 496 GLN A C 1
ATOM 3846 O O . GLN A 1 496 ? -7.477 -10.084 39.531 1.00 88.94 496 GLN A O 1
ATOM 3851 N N . ASP A 1 497 ? -5.867 -8.642 40.143 1.00 92.06 497 ASP A N 1
ATOM 3852 C CA . ASP A 1 497 ? -6.642 -7.448 39.792 1.00 92.06 497 ASP A CA 1
ATOM 3853 C C . ASP A 1 497 ? -6.874 -7.337 38.280 1.00 92.06 497 ASP A C 1
ATOM 3855 O O . ASP A 1 497 ? -7.922 -6.852 37.836 1.00 92.06 497 ASP A O 1
ATOM 3859 N N . TRP A 1 498 ? -5.950 -7.851 37.463 1.00 92.38 498 TRP A N 1
ATOM 3860 C CA . TRP A 1 498 ? -6.166 -7.959 36.023 1.00 92.38 498 TRP A CA 1
ATOM 3861 C C . TRP A 1 498 ? -7.240 -8.991 35.690 1.00 92.38 498 TRP A C 1
ATOM 3863 O O . TRP A 1 498 ? -8.136 -8.697 34.897 1.00 92.38 498 TRP A O 1
ATOM 3873 N N . ASN A 1 499 ? -7.226 -10.140 36.371 1.00 91.94 499 ASN A N 1
ATOM 3874 C CA . ASN A 1 499 ? -8.254 -11.170 36.242 1.00 91.94 499 ASN A CA 1
ATOM 3875 C C . ASN A 1 499 ? -9.651 -10.655 36.584 1.00 91.94 499 ASN A C 1
ATOM 3877 O O . ASN A 1 499 ? -10.599 -10.871 35.826 1.00 91.94 499 ASN A O 1
ATOM 3881 N N . ALA A 1 500 ? -9.788 -9.890 37.665 1.00 92.44 500 ALA A N 1
ATOM 3882 C CA . ALA A 1 500 ? -11.041 -9.212 37.982 1.00 92.44 500 ALA A CA 1
ATOM 3883 C C . ALA A 1 500 ? -11.449 -8.203 36.889 1.00 92.44 500 ALA A C 1
ATOM 3885 O O . ALA A 1 500 ? -12.625 -8.112 36.520 1.00 92.44 500 ALA A O 1
ATOM 3886 N N . THR A 1 501 ? -10.477 -7.476 36.337 1.00 94.44 501 THR A N 1
ATOM 3887 C CA . THR A 1 501 ? -10.694 -6.420 35.341 1.00 94.44 501 THR A CA 1
ATOM 3888 C C . THR A 1 501 ? -11.186 -6.958 34.002 1.00 94.44 501 THR A C 1
ATOM 3890 O O . THR A 1 501 ? -12.206 -6.478 33.499 1.00 94.44 501 THR A O 1
ATOM 3893 N N . TRP A 1 502 ? -10.531 -7.967 33.417 1.00 92.75 502 TRP A N 1
ATOM 3894 C CA . TRP A 1 502 ? -10.989 -8.511 32.136 1.00 92.75 502 TRP A CA 1
ATOM 3895 C C . TRP A 1 502 ? -12.294 -9.298 32.263 1.00 92.75 502 TRP A C 1
ATOM 3897 O O . TRP A 1 502 ? -13.124 -9.219 31.358 1.00 92.75 502 TRP A O 1
ATOM 3907 N N . ARG A 1 503 ? -12.576 -9.942 33.405 1.00 92.44 503 ARG A N 1
ATOM 3908 C CA . ARG A 1 503 ? -13.894 -10.557 33.669 1.00 92.44 503 ARG A CA 1
ATOM 3909 C C . ARG A 1 503 ? -15.007 -9.516 33.739 1.00 92.44 503 ARG A C 1
ATOM 3911 O O . ARG A 1 503 ? -16.068 -9.694 33.139 1.00 92.44 503 ARG A O 1
ATOM 3918 N N . TRP A 1 504 ? -14.762 -8.399 34.423 1.00 93.94 504 TRP A N 1
ATOM 3919 C CA . TRP A 1 504 ? -15.687 -7.265 34.424 1.00 93.94 504 TRP A CA 1
ATOM 3920 C C . TRP A 1 504 ? -15.890 -6.699 33.016 1.00 93.94 504 TRP A C 1
ATOM 3922 O O . TRP A 1 504 ? -17.029 -6.422 32.624 1.00 93.94 504 TRP A O 1
ATOM 3932 N N . ALA A 1 505 ? -14.818 -6.574 32.232 1.00 92.31 505 ALA A N 1
ATOM 3933 C CA . ALA A 1 505 ? -14.895 -6.092 30.860 1.00 92.31 505 ALA A CA 1
ATOM 3934 C C . ALA A 1 505 ? -15.712 -7.041 29.968 1.00 92.31 505 ALA A C 1
ATOM 3936 O O . ALA A 1 505 ? -16.531 -6.556 29.192 1.00 92.31 505 ALA A O 1
ATOM 3937 N N . LEU A 1 506 ? -15.562 -8.364 30.110 1.00 91.38 506 LEU A N 1
ATOM 3938 C CA . LEU A 1 506 ? -16.383 -9.360 29.406 1.00 91.38 506 LEU A CA 1
ATOM 3939 C C . LEU A 1 506 ? -17.869 -9.213 29.765 1.00 91.38 506 LEU A C 1
ATOM 3941 O O . LEU A 1 506 ? -18.711 -9.074 28.878 1.00 91.38 506 LEU A O 1
ATOM 3945 N N . LYS A 1 507 ? -18.191 -9.160 31.066 1.00 88.94 507 LYS A N 1
ATOM 3946 C CA . LYS A 1 507 ? -19.577 -9.093 31.564 1.00 88.94 507 LYS A CA 1
ATOM 3947 C C . LYS A 1 507 ? -20.292 -7.799 31.183 1.00 88.94 507 LYS A C 1
ATOM 3949 O O . LYS A 1 507 ? -21.475 -7.811 30.859 1.00 88.94 507 LYS A O 1
ATOM 3954 N N . THR A 1 508 ? -19.594 -6.671 31.263 1.00 88.38 508 THR A N 1
ATOM 3955 C CA . THR A 1 508 ? -20.187 -5.349 31.007 1.00 88.38 508 THR A CA 1
ATOM 3956 C C . THR A 1 508 ? -19.999 -4.888 29.570 1.00 88.38 508 THR A C 1
ATOM 3958 O O . THR A 1 508 ? -20.662 -3.951 29.131 1.00 88.38 508 THR A O 1
ATOM 3961 N N . GLY A 1 509 ? -19.069 -5.497 28.836 1.00 78.38 509 GLY A N 1
ATOM 3962 C CA . GLY A 1 509 ? -18.757 -5.162 27.458 1.00 78.38 509 GLY A CA 1
ATOM 3963 C C . GLY A 1 509 ? -19.895 -5.528 26.521 1.00 78.38 509 GLY A C 1
ATOM 3964 O O . GLY A 1 509 ? -20.233 -4.724 25.664 1.00 78.38 509 GLY A O 1
ATOM 3965 N N . GLY A 1 510 ? -20.528 -6.690 26.675 1.00 81.12 510 GLY A N 1
ATOM 3966 C CA . GLY A 1 510 ? -21.437 -7.188 25.638 1.00 81.12 510 GLY A CA 1
ATOM 3967 C C . GLY A 1 510 ? -20.667 -7.473 24.347 1.00 81.12 510 GLY A C 1
ATOM 3968 O O . GLY A 1 510 ? -21.020 -6.961 23.288 1.00 81.12 510 GLY A O 1
ATOM 3969 N N . LEU A 1 511 ? -19.532 -8.166 24.476 1.00 82.88 511 LEU A N 1
ATOM 3970 C CA . LEU A 1 511 ? -18.900 -8.849 23.348 1.00 82.88 511 LEU A CA 1
ATOM 3971 C C . LEU A 1 511 ? -19.811 -9.995 22.914 1.00 82.88 511 LEU A C 1
ATOM 3973 O O . LEU A 1 511 ? -20.515 -10.567 23.753 1.00 82.88 511 LEU A O 1
ATOM 3977 N N . ASP A 1 512 ? -19.791 -10.332 21.628 1.00 87.19 512 ASP A N 1
ATOM 3978 C CA . ASP A 1 512 ? -20.402 -11.586 21.216 1.00 87.19 512 ASP A CA 1
ATOM 3979 C C . ASP A 1 512 ? -19.619 -12.777 21.798 1.00 87.19 512 ASP A C 1
ATOM 3981 O O . ASP A 1 512 ? -18.472 -12.660 22.251 1.00 87.19 512 ASP A O 1
ATOM 3985 N N . LYS A 1 513 ? -20.284 -13.932 21.841 1.00 88.19 513 LYS A N 1
ATOM 3986 C CA . LYS A 1 513 ? -19.731 -15.143 22.446 1.00 88.19 513 LYS A CA 1
ATOM 3987 C C . LYS A 1 513 ? -18.436 -15.584 21.755 1.00 88.19 513 LYS A C 1
ATOM 3989 O O . LYS A 1 513 ? -17.517 -16.033 22.437 1.00 88.19 513 LYS A O 1
ATOM 3994 N N . ASP A 1 514 ? -18.337 -15.433 20.439 1.00 87.56 514 ASP A N 1
ATOM 3995 C CA . ASP A 1 514 ? -17.197 -15.923 19.665 1.00 87.56 514 ASP A CA 1
ATOM 3996 C C . ASP A 1 514 ? -15.957 -15.043 19.879 1.00 87.56 514 ASP A C 1
ATOM 3998 O O . ASP A 1 514 ? -14.855 -15.556 20.086 1.00 87.56 514 ASP A O 1
ATOM 4002 N N . GLU A 1 515 ? -16.124 -13.721 19.914 1.00 86.44 515 GLU A N 1
ATOM 4003 C CA . GLU A 1 515 ? -15.078 -12.756 20.252 1.00 86.44 515 GLU A CA 1
ATOM 4004 C C . GLU A 1 515 ? -14.595 -12.927 21.695 1.00 86.44 515 GLU A C 1
ATOM 4006 O O . GLU A 1 515 ? -13.386 -12.904 21.948 1.00 86.44 515 GLU A O 1
ATOM 4011 N N . ALA A 1 516 ? -15.515 -13.145 22.640 1.00 89.50 516 ALA A N 1
ATOM 4012 C CA . ALA A 1 516 ? -15.182 -13.400 24.038 1.00 89.50 516 ALA A CA 1
ATOM 4013 C C . ALA A 1 516 ? -14.363 -14.690 24.198 1.00 89.50 516 ALA A C 1
ATOM 4015 O O . ALA A 1 516 ? -13.309 -14.683 24.839 1.00 89.50 516 ALA A O 1
ATOM 4016 N N . VAL A 1 517 ? -14.803 -15.788 23.572 1.00 90.69 517 VAL A N 1
ATOM 4017 C CA . VAL A 1 517 ? -14.079 -17.068 23.586 1.00 90.69 517 VAL A CA 1
ATOM 4018 C C . VAL A 1 517 ? -12.716 -16.928 22.921 1.00 90.69 517 VAL A C 1
ATOM 4020 O O . VAL A 1 517 ? -11.722 -17.418 23.457 1.00 90.69 517 VAL A O 1
ATOM 4023 N N . ARG A 1 518 ? -12.633 -16.219 21.791 1.00 88.88 518 ARG A N 1
ATOM 4024 C CA . ARG A 1 518 ? -11.364 -15.968 21.106 1.00 88.88 518 ARG A CA 1
ATOM 4025 C C . ARG A 1 518 ? -10.392 -15.178 21.977 1.00 88.88 518 ARG A C 1
ATOM 4027 O O . ARG A 1 518 ? -9.227 -15.557 22.052 1.00 88.88 518 ARG A O 1
ATOM 4034 N N . PHE A 1 519 ? -10.855 -14.125 22.651 1.00 88.19 519 PHE A N 1
ATOM 4035 C CA . PHE A 1 519 ? -10.033 -13.363 23.592 1.00 88.19 519 PHE A CA 1
ATOM 4036 C C . PHE A 1 519 ? -9.471 -14.265 24.699 1.00 88.19 519 PHE A C 1
ATOM 4038 O O . PHE A 1 519 ? -8.266 -14.233 24.943 1.00 88.19 519 PHE A O 1
ATOM 4045 N N . LEU A 1 520 ? -10.319 -15.095 25.316 1.00 90.88 520 LEU A N 1
ATOM 4046 C CA . LEU A 1 520 ? -9.921 -16.029 26.375 1.00 90.88 520 LEU A CA 1
ATOM 4047 C C . LEU A 1 520 ? -8.902 -17.060 25.871 1.00 90.88 520 LEU A C 1
ATOM 4049 O O . LEU A 1 520 ? -7.871 -17.263 26.505 1.00 90.88 520 LEU A O 1
ATOM 4053 N N . CYS A 1 521 ? -9.139 -17.653 24.699 1.00 89.12 521 CYS A N 1
ATOM 4054 C CA . CYS A 1 521 ? -8.200 -18.589 24.082 1.00 89.12 521 CYS A CA 1
ATOM 4055 C C . CYS A 1 521 ? -6.869 -17.908 23.736 1.00 89.12 521 CYS A C 1
ATOM 4057 O O . CYS A 1 521 ? -5.808 -18.488 23.940 1.00 89.12 521 CYS A O 1
ATOM 4059 N N . ASP A 1 522 ? -6.882 -16.662 23.258 1.00 85.44 522 ASP A N 1
ATOM 4060 C CA . ASP A 1 522 ? -5.651 -15.932 22.956 1.00 85.44 522 ASP A CA 1
ATOM 4061 C C . ASP A 1 522 ? -4.788 -15.698 24.213 1.00 85.44 522 ASP A C 1
ATOM 4063 O O . ASP A 1 522 ? -3.564 -15.721 24.096 1.00 85.44 522 ASP A O 1
ATOM 4067 N N . GLN A 1 523 ? -5.387 -15.573 25.408 1.00 83.12 523 GLN A N 1
ATOM 4068 C CA . GLN A 1 523 ? -4.640 -15.535 26.679 1.00 83.12 523 GLN A CA 1
ATOM 4069 C C . GLN A 1 523 ? -4.006 -16.891 27.052 1.00 83.12 523 GLN A C 1
ATOM 4071 O O . GLN A 1 523 ? -3.030 -16.922 27.792 1.00 83.12 523 GLN A O 1
ATOM 4076 N N . MET A 1 524 ? -4.524 -18.012 26.536 1.00 84.69 524 MET A N 1
ATOM 4077 C CA . MET A 1 524 ? -4.025 -19.365 26.834 1.00 84.69 524 MET A CA 1
ATOM 4078 C C . MET A 1 524 ? -2.861 -19.816 25.936 1.00 84.69 524 MET A C 1
ATOM 4080 O O . MET A 1 524 ? -2.260 -20.853 26.206 1.00 84.69 524 MET A O 1
ATOM 4084 N N . ARG A 1 525 ? -2.544 -19.089 24.851 1.00 72.06 525 ARG A N 1
ATOM 4085 C CA . ARG A 1 525 ? -1.599 -19.542 23.802 1.00 72.06 525 ARG A CA 1
ATOM 4086 C C . ARG A 1 525 ? -0.158 -19.759 24.273 1.00 72.06 525 ARG A C 1
ATOM 4088 O O . ARG A 1 525 ? 0.587 -20.449 23.582 1.00 72.06 525 ARG A O 1
ATOM 4095 N N . GLU A 1 526 ? 0.237 -19.184 25.404 1.00 68.94 526 GLU A N 1
ATOM 4096 C CA . GLU A 1 526 ? 1.564 -19.371 26.004 1.00 68.94 526 GLU A CA 1
ATOM 4097 C C . GLU A 1 526 ? 1.430 -20.067 27.370 1.00 68.94 526 GLU A C 1
ATOM 4099 O O . GLU A 1 526 ? 1.662 -19.435 28.400 1.00 68.94 526 GLU A O 1
ATOM 4104 N N . PRO A 1 527 ? 1.028 -21.354 27.405 1.00 59.47 527 PRO A N 1
ATOM 4105 C CA . PRO A 1 527 ? 0.585 -22.033 28.627 1.00 59.47 527 PRO A CA 1
ATOM 4106 C C . PRO A 1 527 ? 1.633 -22.028 29.748 1.00 59.47 527 PRO A C 1
ATOM 4108 O O . PRO A 1 527 ? 1.267 -21.899 30.916 1.00 59.47 527 PRO A O 1
ATOM 4111 N N . ASP A 1 528 ? 2.923 -22.077 29.408 1.00 62.59 528 ASP A N 1
ATOM 4112 C CA . ASP A 1 528 ? 4.033 -22.072 30.374 1.00 62.59 528 ASP A CA 1
ATOM 4113 C C . ASP A 1 528 ? 4.267 -20.709 31.046 1.00 62.59 528 ASP A C 1
ATOM 4115 O O . ASP A 1 528 ? 5.031 -20.613 32.002 1.00 62.59 528 ASP A O 1
ATOM 4119 N N . LYS A 1 529 ? 3.622 -19.643 30.555 1.00 71.25 529 LYS A N 1
ATOM 4120 C CA . LYS A 1 529 ? 3.748 -18.281 31.095 1.00 71.25 529 LYS A CA 1
ATOM 4121 C C . LYS A 1 529 ? 2.507 -17.796 31.841 1.00 71.25 529 LYS A C 1
ATOM 4123 O O . LYS A 1 529 ? 2.531 -16.694 32.383 1.00 71.25 529 LYS A O 1
ATOM 4128 N N . VAL A 1 530 ? 1.432 -18.585 31.854 1.00 81.62 530 VAL A N 1
ATOM 4129 C CA . VAL A 1 530 ? 0.188 -18.242 32.555 1.00 81.62 530 VAL A CA 1
ATOM 4130 C C . VAL A 1 530 ? 0.244 -18.813 33.966 1.00 81.62 530 VAL A C 1
ATOM 4132 O O . VAL A 1 530 ? 0.384 -20.024 34.129 1.00 81.62 530 VAL A O 1
ATOM 4135 N N . ASP A 1 531 ? 0.116 -17.950 34.969 1.00 86.50 531 ASP A N 1
ATOM 4136 C CA . ASP A 1 531 ? 0.065 -18.332 36.380 1.00 86.50 531 ASP A CA 1
ATOM 4137 C C . ASP A 1 531 ? -1.239 -19.065 36.745 1.00 86.50 531 ASP A C 1
ATOM 4139 O O . ASP A 1 531 ? -2.253 -18.959 36.052 1.00 86.50 531 ASP A O 1
ATOM 4143 N N . ASP A 1 532 ? -1.225 -19.790 37.862 1.00 89.69 532 ASP A N 1
ATOM 4144 C CA . ASP A 1 532 ? -2.344 -20.629 38.296 1.00 89.69 532 ASP A CA 1
ATOM 4145 C C . ASP A 1 532 ? -3.641 -19.847 38.558 1.00 89.69 532 ASP A C 1
ATOM 4147 O O . ASP A 1 532 ? -4.726 -20.329 38.214 1.00 89.69 532 ASP A O 1
ATOM 4151 N N . ASP A 1 533 ? -3.561 -18.627 39.098 1.00 87.88 533 ASP A N 1
ATOM 4152 C CA . ASP A 1 533 ? -4.744 -17.789 39.326 1.00 87.88 533 ASP A CA 1
ATOM 4153 C C . ASP A 1 533 ? -5.392 -17.402 37.987 1.00 87.88 533 ASP A C 1
ATOM 4155 O O . ASP A 1 533 ? -6.614 -17.495 37.821 1.00 87.88 533 ASP A O 1
ATOM 4159 N N . SER A 1 534 ? -4.574 -17.031 37.001 1.00 89.69 534 SER A N 1
ATOM 4160 C CA . SER A 1 534 ? -5.015 -16.736 35.637 1.00 89.69 534 SER A CA 1
ATOM 4161 C C . SER A 1 534 ? -5.553 -17.972 34.922 1.00 89.69 534 SER A C 1
ATOM 4163 O O . SER A 1 534 ? -6.605 -17.888 34.285 1.00 89.69 534 SER A O 1
ATOM 4165 N N . ARG A 1 535 ? -4.918 -19.142 35.073 1.00 91.12 535 ARG A N 1
ATOM 4166 C CA . ARG A 1 535 ? -5.418 -20.410 34.515 1.00 91.12 535 ARG A CA 1
ATOM 4167 C C . ARG A 1 535 ? -6.818 -20.730 35.033 1.00 91.12 535 ARG A C 1
ATOM 4169 O O . ARG A 1 535 ? -7.725 -20.976 34.237 1.00 91.12 535 ARG A O 1
ATOM 4176 N N . ARG A 1 536 ? -7.029 -20.653 36.353 1.00 92.38 536 ARG A N 1
ATOM 4177 C CA . ARG A 1 536 ? -8.348 -20.878 36.975 1.00 92.38 536 ARG A CA 1
ATOM 4178 C C . ARG A 1 536 ? -9.381 -19.887 36.457 1.00 92.38 536 ARG A C 1
ATOM 4180 O O . ARG A 1 536 ? -10.474 -20.289 36.060 1.00 92.38 536 ARG A O 1
ATOM 4187 N N . ALA A 1 537 ? -9.035 -18.600 36.431 1.00 92.25 537 ALA A N 1
ATOM 4188 C CA . ALA A 1 537 ? -9.935 -17.557 35.958 1.00 92.25 537 ALA A CA 1
ATOM 4189 C C . ALA A 1 537 ? -10.350 -17.773 34.492 1.00 92.25 537 ALA A C 1
ATOM 4191 O O . ALA A 1 537 ? -11.533 -17.626 34.175 1.00 92.25 537 ALA A O 1
ATOM 4192 N N . LEU A 1 538 ? -9.413 -18.158 33.618 1.00 93.75 538 LEU A N 1
ATOM 4193 C CA . LEU A 1 538 ? -9.673 -18.440 32.203 1.00 93.75 538 LEU A CA 1
ATOM 4194 C C . LEU A 1 538 ? -10.610 -19.635 32.015 1.00 93.75 538 LEU A C 1
ATOM 4196 O O . LEU A 1 538 ? -11.570 -19.522 31.255 1.00 93.75 538 LEU A O 1
ATOM 4200 N N . LEU A 1 539 ? -10.387 -20.747 32.725 1.00 94.38 539 LEU A N 1
ATOM 4201 C CA . LEU A 1 539 ? -11.263 -21.923 32.644 1.00 94.38 539 LEU A CA 1
ATOM 4202 C C . LEU A 1 539 ? -12.693 -21.602 33.089 1.00 94.38 539 LEU A C 1
ATOM 4204 O O . LEU A 1 539 ? -13.649 -21.975 32.409 1.00 94.38 539 LEU A O 1
ATOM 4208 N N . ILE A 1 540 ? -12.851 -20.865 34.192 1.00 94.25 540 ILE A N 1
ATOM 4209 C CA . ILE A 1 540 ? -14.170 -20.440 34.680 1.00 94.25 540 ILE A CA 1
ATOM 4210 C C . ILE A 1 540 ? -14.851 -19.534 33.648 1.00 94.25 540 ILE A C 1
ATOM 4212 O O . ILE A 1 540 ? -16.000 -19.774 33.284 1.00 94.25 540 ILE A O 1
ATOM 4216 N N . ALA A 1 541 ? -14.142 -18.532 33.123 1.00 93.50 541 ALA A N 1
ATOM 4217 C CA . ALA A 1 541 ? -14.698 -17.631 32.118 1.00 93.50 541 ALA A CA 1
ATOM 4218 C C . ALA A 1 541 ? -15.074 -18.368 30.821 1.00 93.50 541 ALA A C 1
ATOM 4220 O O . ALA A 1 541 ? -16.113 -18.091 30.227 1.00 93.50 541 ALA A O 1
ATOM 4221 N N . LEU A 1 542 ? -14.277 -19.350 30.394 1.00 93.88 542 LEU A N 1
ATOM 4222 C CA . LEU A 1 542 ? -14.607 -20.201 29.252 1.00 93.88 542 LEU A CA 1
ATOM 4223 C C . LEU A 1 542 ? -15.843 -21.058 29.520 1.00 93.88 542 LEU A C 1
ATOM 4225 O O . LEU A 1 542 ? -16.692 -21.160 28.639 1.00 93.88 542 LEU A O 1
ATOM 4229 N N . LYS A 1 543 ? -15.998 -21.615 30.728 1.00 94.69 543 LYS A N 1
ATOM 4230 C CA . LYS A 1 543 ? -17.208 -22.349 31.127 1.00 94.69 543 LYS A CA 1
ATOM 4231 C C . LYS A 1 543 ? -18.448 -21.457 31.095 1.00 94.69 543 LYS A C 1
ATOM 4233 O O . LYS A 1 543 ? -19.482 -21.889 30.591 1.00 94.69 543 LYS A O 1
ATOM 4238 N N . GLU A 1 544 ? -18.333 -20.215 31.564 1.00 92.56 544 GLU A N 1
ATOM 4239 C CA . GLU A 1 544 ? -19.405 -19.214 31.502 1.00 92.56 544 GLU A CA 1
ATOM 4240 C C . GLU A 1 544 ? -19.813 -18.904 30.047 1.00 92.56 544 GLU A C 1
ATOM 4242 O O . GLU A 1 544 ? -21.004 -18.795 29.759 1.00 92.56 544 GLU A O 1
ATOM 4247 N N . GLN A 1 545 ? -18.854 -18.804 29.115 1.00 91.94 545 GLN A N 1
ATOM 4248 C CA . GLN A 1 545 ? -19.144 -18.507 27.704 1.00 91.94 545 GLN A CA 1
ATOM 4249 C C . GLN A 1 545 ? -19.642 -19.730 26.918 1.00 91.94 545 GLN A C 1
ATOM 4251 O O . GLN A 1 545 ? -20.622 -19.656 26.172 1.00 91.94 545 GLN A O 1
ATOM 4256 N N . LEU A 1 546 ? -18.967 -20.871 27.048 1.00 92.31 546 LEU A N 1
ATOM 4257 C CA . LEU A 1 546 ? -19.205 -22.076 26.249 1.00 92.31 546 LEU A CA 1
ATOM 4258 C C . LEU A 1 546 ? -20.320 -22.961 26.821 1.00 92.31 546 LEU A C 1
ATOM 4260 O O . LEU A 1 546 ? -20.964 -23.682 26.061 1.00 92.31 546 LEU A O 1
ATOM 4264 N N . GLY A 1 547 ? -20.622 -22.846 28.115 1.00 91.88 547 GLY A N 1
ATOM 4265 C CA . GLY A 1 547 ? -21.745 -23.516 28.760 1.00 91.88 547 GLY A CA 1
ATOM 4266 C C . GLY A 1 547 ? -21.496 -24.996 29.061 1.00 91.88 547 GLY A C 1
ATOM 4267 O O . GLY A 1 547 ? -20.384 -25.423 29.382 1.00 91.88 547 GLY A O 1
ATOM 4268 N N . ALA A 1 548 ? -22.560 -25.800 29.012 1.00 89.44 548 ALA A N 1
ATOM 4269 C CA . ALA A 1 548 ? -22.534 -27.193 29.462 1.00 89.44 548 ALA A CA 1
ATOM 4270 C C . ALA A 1 548 ? -21.504 -28.061 28.714 1.00 89.44 548 ALA A C 1
ATOM 4272 O O . ALA A 1 548 ? -20.893 -28.921 29.340 1.00 89.44 548 ALA A O 1
ATOM 4273 N N . GLU A 1 549 ? -21.258 -27.784 27.431 1.00 90.12 549 GLU A N 1
ATOM 4274 C CA . GLU A 1 549 ? -20.365 -28.571 26.568 1.00 90.12 549 GLU A CA 1
ATOM 4275 C C . GLU A 1 549 ? -18.875 -28.461 26.923 1.00 90.12 549 GLU A C 1
ATOM 4277 O O . GLU A 1 549 ? -18.100 -29.351 26.577 1.00 90.12 549 GLU A O 1
ATOM 4282 N N . PHE A 1 550 ? -18.462 -27.384 27.598 1.00 94.88 550 PHE A N 1
ATOM 4283 C CA . PHE A 1 550 ? -17.070 -27.201 28.001 1.00 94.88 550 PHE A CA 1
ATOM 4284 C C . PHE A 1 550 ? -16.728 -28.133 29.176 1.00 94.88 550 PHE A C 1
ATOM 4286 O O . PHE A 1 550 ? -17.452 -28.106 30.179 1.00 94.88 550 PHE A O 1
ATOM 4293 N N . PRO A 1 551 ? -15.646 -28.931 29.109 1.00 92.94 551 PRO A N 1
ATOM 4294 C CA . PRO A 1 551 ? -15.409 -30.057 30.017 1.00 92.94 551 PRO A CA 1
ATOM 4295 C C . PRO A 1 551 ? -14.811 -29.642 31.371 1.00 92.94 551 PRO A C 1
ATOM 4297 O O . PRO A 1 551 ? -14.017 -30.379 31.943 1.00 92.94 551 PRO A O 1
ATOM 4300 N N . LEU A 1 552 ? -15.198 -28.477 31.899 1.00 94.81 552 LEU A N 1
ATOM 4301 C CA . LEU A 1 552 ? -14.897 -28.084 33.274 1.00 94.81 552 LEU A CA 1
ATOM 4302 C C . LEU A 1 552 ? -15.983 -28.648 34.215 1.00 94.81 552 LEU A C 1
ATOM 4304 O O . LEU A 1 552 ? -17.143 -28.227 34.085 1.00 94.81 552 LEU A O 1
ATOM 4308 N N . PRO A 1 553 ? -15.650 -29.563 35.150 1.00 87.69 553 PRO A N 1
ATOM 4309 C CA . PRO A 1 553 ? -16.637 -30.240 35.997 1.00 87.69 553 PRO A CA 1
ATOM 4310 C C . PRO A 1 553 ? -17.303 -29.316 37.021 1.00 87.69 553 PRO A C 1
ATOM 4312 O O . PRO A 1 553 ? -18.501 -29.428 37.276 1.00 87.69 553 PRO A O 1
ATOM 4315 N N . SER A 1 554 ? -16.534 -28.397 37.611 1.00 88.75 554 SER A N 1
ATOM 4316 C CA . SER A 1 554 ? -17.006 -27.449 38.621 1.00 88.75 554 SER A CA 1
ATOM 4317 C C . SER A 1 554 ? -16.314 -26.099 38.468 1.00 88.75 554 SER A C 1
ATOM 4319 O O . SER A 1 554 ? -15.109 -26.030 38.254 1.00 88.75 554 SER A O 1
ATOM 4321 N N . MET A 1 555 ? -17.074 -25.011 38.620 1.00 88.12 555 MET A N 1
ATOM 4322 C CA . MET A 1 555 ? -16.513 -23.654 38.681 1.00 88.12 555 MET A CA 1
ATOM 4323 C C . MET A 1 555 ? -15.998 -23.290 40.084 1.00 88.12 555 MET A C 1
ATOM 4325 O O . MET A 1 555 ? -15.258 -22.322 40.225 1.00 88.12 555 MET A O 1
ATOM 4329 N N . GLU A 1 556 ? -16.385 -24.040 41.122 1.00 87.00 556 GLU A N 1
ATOM 4330 C CA . GLU A 1 556 ? -16.014 -23.762 42.520 1.00 87.00 556 GLU A CA 1
ATOM 4331 C C . GLU A 1 556 ? -14.716 -24.458 42.938 1.00 87.00 556 GLU A C 1
ATOM 4333 O O . GLU A 1 556 ? -13.978 -23.958 43.786 1.00 87.00 556 GLU A O 1
ATOM 4338 N N . LYS A 1 557 ? -14.438 -25.626 42.352 1.00 88.75 557 LYS A N 1
ATOM 4339 C CA . LYS A 1 557 ? -13.261 -26.447 42.647 1.00 88.75 557 LYS A CA 1
ATOM 4340 C C . LYS A 1 557 ? -12.576 -26.812 41.337 1.00 88.75 557 LYS A C 1
ATOM 4342 O O . LYS A 1 557 ? -12.902 -27.837 40.751 1.00 88.75 557 LYS A O 1
ATOM 4347 N N . VAL A 1 558 ? -11.678 -25.935 40.891 1.00 90.75 558 VAL A N 1
ATOM 4348 C CA . VAL A 1 558 ? -10.856 -26.144 39.693 1.00 90.75 558 VAL A CA 1
ATOM 4349 C C . VAL A 1 558 ? -9.565 -26.847 40.100 1.00 90.75 558 VAL A C 1
ATOM 4351 O O . VAL A 1 558 ? -8.758 -26.281 40.844 1.00 90.75 558 VAL A O 1
ATOM 4354 N N . ASP A 1 559 ? -9.380 -28.066 39.610 1.00 92.62 559 ASP A N 1
ATOM 4355 C CA . ASP A 1 559 ? -8.166 -28.859 39.768 1.00 92.62 559 ASP A CA 1
ATOM 4356 C C . ASP A 1 559 ? -7.270 -28.628 38.551 1.00 92.62 559 ASP A C 1
ATOM 4358 O O . ASP A 1 559 ? -7.459 -29.235 37.503 1.00 92.62 559 ASP A O 1
ATOM 4362 N N . LEU A 1 560 ? -6.311 -27.708 38.663 1.00 90.44 560 LEU A N 1
ATOM 4363 C CA . LEU A 1 560 ? -5.493 -27.297 37.520 1.00 90.44 560 LEU A CA 1
ATOM 4364 C C . LEU A 1 560 ? -4.675 -28.436 36.905 1.00 90.44 560 LEU A C 1
ATOM 4366 O O . LEU A 1 560 ? -4.443 -28.392 35.698 1.00 90.44 560 LEU A O 1
ATOM 4370 N N . ASP A 1 561 ? -4.285 -29.444 37.687 1.00 89.56 561 ASP A N 1
ATOM 4371 C CA . ASP A 1 561 ? -3.476 -30.559 37.187 1.00 89.56 561 ASP A CA 1
ATOM 4372 C C . ASP A 1 561 ? -4.263 -31.411 36.180 1.00 89.56 561 ASP A C 1
ATOM 4374 O O . ASP A 1 561 ? -3.700 -31.910 35.205 1.00 89.56 561 ASP A O 1
ATOM 4378 N N . ASN A 1 562 ? -5.583 -31.515 36.368 1.00 90.88 562 ASN A N 1
ATOM 4379 C CA . ASN A 1 562 ? -6.471 -32.305 35.517 1.00 90.88 562 ASN A CA 1
ATOM 4380 C C . ASN A 1 562 ? -7.307 -31.441 34.557 1.00 90.88 562 ASN A C 1
ATOM 4382 O O . ASN A 1 562 ? -7.417 -31.749 33.366 1.00 90.88 562 ASN A O 1
ATOM 4386 N N . ASP A 1 563 ? -7.881 -30.341 35.039 1.00 92.06 563 ASP A N 1
ATOM 4387 C CA . ASP A 1 563 ? -8.825 -29.505 34.297 1.00 92.06 563 ASP A CA 1
ATOM 4388 C C . ASP A 1 563 ? -8.134 -28.684 33.204 1.00 92.06 563 ASP A C 1
ATOM 4390 O O . ASP A 1 563 ? -8.686 -28.542 32.111 1.00 92.06 563 ASP A O 1
ATOM 4394 N N . TRP A 1 564 ? -6.927 -28.160 33.454 1.00 91.56 564 TRP A N 1
ATOM 4395 C CA . TRP A 1 564 ? -6.190 -27.362 32.467 1.00 91.56 564 TRP A CA 1
ATOM 4396 C C . TRP A 1 564 ? -5.839 -28.156 31.199 1.00 91.56 564 TRP A C 1
ATOM 4398 O O . TRP A 1 564 ? -6.242 -27.718 30.115 1.00 91.56 564 TRP A O 1
ATOM 4408 N N . PRO A 1 565 ? -5.164 -29.325 31.274 1.00 90.44 565 PRO A N 1
ATOM 4409 C CA . PRO A 1 565 ? -4.888 -30.118 30.079 1.00 90.44 565 PRO A CA 1
ATOM 4410 C C . PRO A 1 565 ? -6.169 -30.650 29.423 1.00 90.44 565 PRO A C 1
ATOM 4412 O O . PRO A 1 565 ? -6.278 -30.619 28.197 1.00 90.44 565 PRO A O 1
ATOM 4415 N N . THR A 1 566 ? -7.167 -31.074 30.208 1.00 91.75 566 THR A N 1
ATOM 4416 C CA . THR A 1 566 ? -8.442 -31.596 29.680 1.00 91.75 566 THR A CA 1
ATOM 4417 C C . THR A 1 566 ? -9.195 -30.540 28.871 1.00 91.75 566 THR A C 1
ATOM 4419 O O . THR A 1 566 ? -9.567 -30.771 27.718 1.00 91.75 566 THR A O 1
ATOM 4422 N N . CYS A 1 567 ? -9.378 -29.348 29.440 1.00 92.31 567 CYS A N 1
ATOM 4423 C CA . CYS A 1 567 ? -10.053 -28.243 28.767 1.00 92.31 567 CYS A CA 1
ATOM 4424 C C . CYS A 1 567 ? -9.240 -27.706 27.583 1.00 92.31 567 CYS A C 1
ATOM 4426 O O . CYS A 1 567 ? -9.811 -27.400 26.535 1.00 92.31 567 CYS A O 1
ATOM 4428 N N . GLY A 1 568 ? -7.913 -27.611 27.723 1.00 89.00 568 GLY A N 1
ATOM 4429 C CA . GLY A 1 568 ? -7.013 -27.184 26.651 1.00 89.00 568 GLY A CA 1
ATOM 4430 C C . GLY A 1 568 ? -7.089 -28.096 25.424 1.00 89.00 568 GLY A C 1
ATOM 4431 O O . GLY A 1 568 ? -7.272 -27.607 24.308 1.00 89.00 568 GLY A O 1
ATOM 4432 N N . ASN A 1 569 ? -7.036 -29.416 25.627 1.00 88.25 569 ASN A N 1
ATOM 4433 C CA . ASN A 1 569 ? -7.166 -30.401 24.550 1.00 88.25 569 ASN A CA 1
ATOM 4434 C C . ASN A 1 569 ? -8.531 -30.315 23.864 1.00 88.25 569 ASN A C 1
ATOM 4436 O O . ASN A 1 569 ? -8.600 -30.271 22.637 1.00 88.25 569 ASN A O 1
ATOM 4440 N N . TRP A 1 570 ? -9.609 -30.181 24.638 1.00 93.25 570 TRP A N 1
ATOM 4441 C CA . TRP A 1 570 ? -10.950 -30.010 24.082 1.00 93.25 570 TRP A CA 1
ATOM 4442 C C . TRP A 1 570 ? -11.059 -28.764 23.190 1.00 93.25 570 TRP A C 1
ATOM 4444 O O . TRP A 1 570 ? -11.631 -28.822 22.101 1.00 93.25 570 TRP A O 1
ATOM 4454 N N . LEU A 1 571 ? -10.467 -27.634 23.596 1.00 90.56 571 LEU A N 1
ATOM 4455 C CA . LEU A 1 571 ? -10.460 -26.407 22.789 1.00 90.56 571 LEU A CA 1
ATOM 4456 C C . LEU A 1 571 ? -9.692 -26.582 21.469 1.00 90.56 571 LEU A C 1
ATOM 4458 O O . LEU A 1 571 ? -10.097 -26.032 20.441 1.00 90.56 571 LEU A O 1
ATOM 4462 N N . ILE A 1 572 ? -8.597 -27.348 21.485 1.00 86.38 572 ILE A N 1
ATOM 4463 C CA . ILE A 1 572 ? -7.824 -27.698 20.286 1.00 86.38 572 ILE A CA 1
ATOM 4464 C C . ILE A 1 572 ? -8.658 -28.585 19.356 1.00 86.38 572 ILE A C 1
ATOM 4466 O O . ILE A 1 572 ? -8.775 -28.271 18.171 1.00 86.38 572 ILE A O 1
ATOM 4470 N N . GLU A 1 573 ? -9.281 -29.643 19.881 1.00 88.25 573 GLU A N 1
ATOM 4471 C CA . GLU A 1 573 ? -10.125 -30.574 19.118 1.00 88.25 573 GLU A CA 1
ATOM 4472 C C . GLU A 1 573 ? -11.324 -29.877 18.466 1.00 88.25 573 GLU A C 1
ATOM 4474 O O . GLU A 1 573 ? -11.664 -30.150 17.315 1.00 88.25 573 GLU A O 1
ATOM 4479 N N . LYS A 1 574 ? -11.937 -28.925 19.175 1.00 89.31 574 LYS A N 1
ATOM 4480 C CA . LYS A 1 574 ? -13.036 -28.096 18.658 1.00 89.31 574 LYS A CA 1
ATOM 4481 C C . LYS A 1 574 ? -12.572 -26.973 17.724 1.00 89.31 574 LYS A C 1
ATOM 4483 O O . LYS A 1 574 ? -13.405 -26.307 17.116 1.00 89.31 574 LYS A O 1
ATOM 4488 N N . GLY A 1 575 ? -11.261 -26.774 17.571 1.00 86.06 575 GLY A N 1
ATOM 4489 C CA . GLY A 1 575 ? -10.676 -25.847 16.603 1.00 86.06 575 GLY A CA 1
ATOM 4490 C C . GLY A 1 575 ? -10.608 -24.381 17.044 1.00 86.06 575 GLY A C 1
ATOM 4491 O O . GLY A 1 575 ? -10.363 -23.518 16.199 1.00 86.06 575 GLY A O 1
ATOM 4492 N N . PHE A 1 576 ? -10.765 -24.072 18.335 1.00 86.00 576 PHE A N 1
ATOM 4493 C CA . PHE A 1 576 ? -10.790 -22.688 18.839 1.00 86.00 576 PHE A CA 1
ATOM 4494 C C . PHE A 1 576 ? -9.452 -21.944 18.695 1.00 86.00 576 PHE A C 1
ATOM 4496 O O . PHE A 1 576 ? -9.431 -20.723 18.549 1.00 86.00 576 PHE A O 1
ATOM 4503 N N . PHE A 1 577 ? -8.323 -22.657 18.652 1.00 77.56 577 PHE A N 1
ATOM 4504 C CA . PHE A 1 577 ? -7.000 -22.052 18.433 1.00 77.56 577 PHE A CA 1
ATOM 4505 C C . PHE A 1 577 ? -6.658 -21.808 16.949 1.00 77.56 577 PHE A C 1
ATOM 4507 O O . PHE A 1 577 ? -5.616 -21.215 16.636 1.00 77.56 577 PHE A O 1
ATOM 4514 N N . GLY A 1 578 ? -7.555 -22.199 16.033 1.00 61.22 578 GLY A N 1
ATOM 4515 C CA . GLY A 1 578 ? -7.315 -22.237 14.593 1.00 61.22 578 GLY A CA 1
ATOM 4516 C C . GLY A 1 578 ? -6.323 -23.336 14.200 1.00 61.22 578 GLY A C 1
ATOM 4517 O O . GLY A 1 578 ? -5.613 -23.895 15.034 1.00 61.22 578 GLY A O 1
ATOM 4518 N N . LYS A 1 579 ? -6.232 -23.654 12.901 1.00 49.62 579 LYS A N 1
ATOM 4519 C CA . LYS A 1 579 ? -5.124 -24.491 12.412 1.00 49.62 579 LYS A CA 1
ATOM 4520 C C . LYS A 1 579 ? -3.820 -23.766 12.758 1.00 49.62 579 LYS A C 1
ATOM 4522 O O . LYS A 1 579 ? -3.752 -22.562 12.482 1.00 49.62 579 LYS A O 1
ATOM 4527 N N . PRO A 1 580 ? -2.798 -24.442 13.316 1.00 40.19 580 PRO A N 1
ATOM 4528 C CA . PRO A 1 580 ? -1.502 -23.815 13.516 1.00 40.19 580 PRO A CA 1
ATOM 4529 C C . PRO A 1 580 ? -1.113 -23.164 12.193 1.00 40.19 580 PRO A C 1
ATOM 4531 O O . PRO A 1 580 ? -1.072 -23.829 11.150 1.00 40.19 580 PRO A O 1
ATOM 4534 N N . LYS A 1 581 ? -0.916 -21.835 12.203 1.00 33.00 581 LYS A N 1
ATOM 4535 C CA . LYS A 1 581 ? -0.287 -21.159 11.067 1.00 33.00 581 LYS A CA 1
ATOM 4536 C C . LYS A 1 581 ? 0.955 -21.986 10.803 1.00 33.00 581 LYS A C 1
ATOM 4538 O O . LYS A 1 581 ? 1.748 -22.148 11.725 1.00 33.00 581 LYS A O 1
ATOM 4543 N N . LYS A 1 582 ? 1.095 -22.539 9.593 1.00 30.16 582 LYS A N 1
ATOM 4544 C CA . LYS A 1 582 ? 2.372 -23.093 9.152 1.00 30.16 582 LYS A CA 1
ATOM 4545 C C . LYS A 1 582 ? 3.363 -21.958 9.333 1.00 30.16 582 LYS A C 1
ATOM 4547 O O . LYS A 1 582 ? 3.435 -21.055 8.499 1.00 30.16 582 LYS A O 1
ATOM 4552 N N . THR A 1 583 ? 4.061 -21.953 10.462 1.00 29.64 583 THR A N 1
ATOM 4553 C CA . THR A 1 583 ? 5.253 -21.164 10.647 1.00 29.64 583 THR A CA 1
ATOM 4554 C C . THR A 1 583 ? 6.060 -21.530 9.429 1.00 29.64 583 THR A C 1
ATOM 4556 O O . THR A 1 583 ? 6.277 -22.709 9.135 1.00 29.64 583 THR A O 1
ATOM 4559 N N . ARG A 1 584 ? 6.408 -20.526 8.634 1.00 29.59 584 ARG A N 1
ATOM 4560 C CA . ARG A 1 584 ? 7.348 -20.688 7.541 1.00 29.59 584 ARG A CA 1
ATOM 4561 C C . ARG A 1 584 ? 8.710 -20.920 8.199 1.00 29.59 584 ARG A C 1
ATOM 4563 O O . ARG A 1 584 ? 9.592 -20.081 8.112 1.00 29.59 584 ARG A O 1
ATOM 4570 N N . ALA A 1 585 ? 8.858 -22.048 8.892 1.00 28.66 585 ALA A N 1
ATOM 4571 C CA . ALA A 1 585 ? 10.113 -22.647 9.280 1.00 28.66 585 ALA A CA 1
ATOM 4572 C C . ALA A 1 585 ? 10.730 -23.196 7.991 1.00 28.66 585 ALA A C 1
ATOM 4574 O O . ALA A 1 585 ? 10.779 -24.393 7.730 1.00 28.66 585 ALA A O 1
ATOM 4575 N N . LYS A 1 586 ? 11.139 -22.277 7.114 1.00 36.34 586 LYS A N 1
ATOM 4576 C CA . LYS A 1 586 ? 12.259 -22.546 6.230 1.00 36.34 586 LYS A CA 1
ATOM 4577 C C . LYS A 1 586 ? 13.495 -22.403 7.106 1.00 36.34 586 LYS A C 1
ATOM 4579 O O . LYS A 1 586 ? 13.805 -21.288 7.508 1.00 36.34 586 LYS A O 1
ATOM 4584 N N . ALA A 1 587 ? 14.122 -23.545 7.376 1.00 35.66 587 ALA A N 1
ATOM 4585 C CA . ALA A 1 587 ? 15.512 -23.777 7.777 1.00 35.66 587 ALA A CA 1
ATOM 4586 C C . ALA A 1 587 ? 15.578 -24.792 8.929 1.00 35.66 587 ALA A C 1
ATOM 4588 O O . ALA A 1 587 ? 15.079 -24.529 10.017 1.00 35.66 587 ALA A O 1
ATOM 4589 N N . LYS A 1 588 ? 16.269 -25.909 8.654 1.00 30.09 588 LYS A N 1
ATOM 4590 C CA . LYS A 1 588 ? 16.603 -27.060 9.521 1.00 30.09 588 LYS A CA 1
ATOM 4591 C C . LYS A 1 588 ? 15.673 -28.278 9.449 1.00 30.09 588 LYS A C 1
ATOM 4593 O O . LYS A 1 588 ? 15.211 -28.785 10.458 1.00 30.09 588 LYS A O 1
ATOM 4598 N N . ALA A 1 589 ? 15.493 -28.804 8.239 1.00 29.08 589 ALA A N 1
ATOM 4599 C CA . ALA A 1 589 ? 15.206 -30.227 8.025 1.00 29.08 589 ALA A CA 1
ATOM 4600 C C . ALA A 1 589 ? 15.778 -30.694 6.673 1.00 29.08 589 ALA A C 1
ATOM 4602 O O . ALA A 1 589 ? 15.076 -31.253 5.845 1.00 29.08 589 ALA A O 1
ATOM 4603 N N .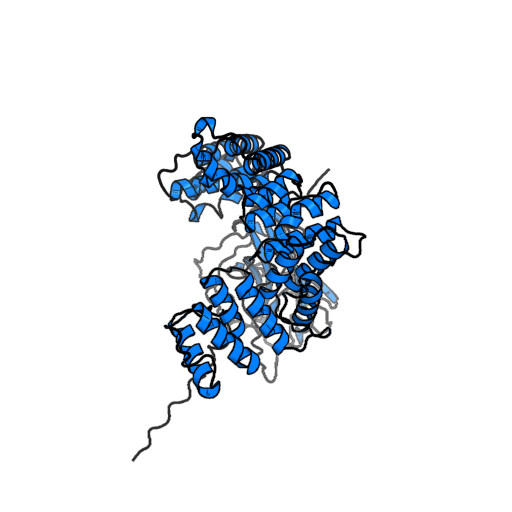 GLN A 1 590 ? 17.050 -30.393 6.417 1.00 29.48 590 GLN A N 1
ATOM 4604 C CA . GLN A 1 590 ? 17.864 -31.025 5.372 1.00 29.48 590 GLN A CA 1
ATOM 4605 C C . GLN A 1 590 ? 19.303 -30.994 5.876 1.00 29.48 590 GLN A C 1
ATOM 4607 O O . GLN A 1 590 ? 20.053 -30.130 5.471 1.00 29.48 590 GLN A O 1
ATOM 4612 N N . PHE A 1 591 ? 19.590 -31.798 6.900 1.00 30.03 591 PHE A N 1
ATOM 4613 C CA . PHE A 1 591 ? 20.890 -32.374 7.293 1.00 30.03 591 PHE A CA 1
ATOM 4614 C C . PHE A 1 591 ? 20.633 -33.191 8.570 1.00 30.03 591 PHE A C 1
ATOM 4616 O O . PHE A 1 591 ? 21.231 -32.969 9.617 1.00 30.03 591 PHE A O 1
ATOM 4623 N N . ALA A 1 592 ? 19.665 -34.106 8.505 1.00 26.45 592 ALA A N 1
ATOM 4624 C CA . ALA A 1 592 ? 19.736 -35.295 9.336 1.00 26.45 592 ALA A CA 1
ATOM 4625 C C . ALA A 1 592 ? 20.439 -36.322 8.453 1.00 26.45 592 ALA A C 1
ATOM 4627 O O . ALA A 1 592 ? 19.868 -36.802 7.474 1.00 26.45 592 ALA A O 1
ATOM 4628 N N . VAL A 1 593 ? 21.720 -36.544 8.733 1.00 33.56 593 VAL A N 1
ATOM 4629 C CA . VAL A 1 593 ? 22.460 -37.695 8.217 1.00 33.56 593 VAL A CA 1
ATOM 4630 C C . VAL A 1 593 ? 21.642 -38.934 8.600 1.00 33.56 593 VAL A C 1
ATOM 4632 O O . VAL A 1 593 ? 21.312 -39.064 9.781 1.00 33.56 593 VAL A O 1
ATOM 4635 N N . PRO A 1 594 ? 21.245 -39.808 7.659 1.00 32.22 594 PRO A N 1
ATOM 4636 C CA . PRO A 1 594 ? 20.642 -41.072 8.046 1.00 32.22 594 PRO A CA 1
ATOM 4637 C C . PRO A 1 594 ? 21.678 -41.848 8.864 1.00 32.22 594 PRO A C 1
ATOM 4639 O O . PRO A 1 594 ? 22.817 -42.019 8.424 1.00 32.22 594 PRO A O 1
ATOM 4642 N N . ALA A 1 595 ? 21.294 -42.259 10.074 1.00 36.66 595 ALA A N 1
ATOM 4643 C CA . ALA A 1 595 ? 22.096 -43.164 10.881 1.00 36.66 595 ALA A CA 1
ATOM 4644 C C . ALA A 1 595 ? 22.452 -44.404 10.036 1.00 36.66 595 ALA A C 1
ATOM 4646 O O . ALA A 1 595 ? 21.594 -44.878 9.280 1.00 36.66 595 ALA A O 1
ATOM 4647 N N . PRO A 1 596 ? 23.695 -44.911 10.106 1.00 37.81 596 PRO A N 1
ATOM 4648 C CA . PRO A 1 596 ? 24.039 -46.153 9.431 1.00 37.81 596 PRO A CA 1
ATOM 4649 C C . PRO A 1 596 ? 23.127 -47.275 9.953 1.00 37.81 596 PRO A C 1
ATOM 4651 O O . PRO A 1 596 ? 22.832 -47.295 11.150 1.00 37.81 596 PRO A O 1
ATOM 4654 N N . PRO A 1 597 ? 22.652 -48.181 9.080 1.00 39.66 597 PRO A N 1
ATOM 4655 C CA . PRO A 1 597 ? 21.827 -49.297 9.513 1.00 39.66 597 PRO A CA 1
ATOM 4656 C C . PRO A 1 597 ? 22.608 -50.146 10.518 1.00 39.66 597 PRO A C 1
ATOM 4658 O O . PRO A 1 597 ? 23.751 -50.530 10.258 1.00 39.66 597 PRO A O 1
ATOM 4661 N N . GLU A 1 598 ? 21.979 -50.405 11.664 1.00 35.97 598 GLU A N 1
ATOM 4662 C CA . GLU A 1 598 ? 22.436 -51.390 12.637 1.00 35.97 598 GLU A CA 1
ATOM 4663 C C . GLU A 1 598 ? 22.675 -52.723 11.920 1.00 35.97 598 GLU A C 1
ATOM 4665 O O . GLU A 1 598 ? 21.837 -53.203 11.149 1.00 35.97 598 GLU A O 1
ATOM 4670 N N . ALA A 1 599 ? 23.861 -53.288 12.138 1.00 41.41 599 ALA A N 1
ATOM 4671 C CA . ALA A 1 599 ? 24.177 -54.632 11.697 1.00 41.41 599 ALA A CA 1
ATOM 4672 C C . ALA A 1 599 ? 23.210 -55.616 12.380 1.00 41.41 599 ALA A C 1
ATOM 4674 O O . ALA A 1 599 ? 22.985 -55.496 13.585 1.00 41.41 599 ALA A O 1
ATOM 4675 N N . PRO A 1 600 ? 22.634 -56.586 11.653 1.00 40.62 600 PRO A N 1
ATOM 4676 C CA . PRO A 1 600 ? 21.891 -57.655 12.292 1.00 40.62 600 PRO A CA 1
ATOM 4677 C C . PRO A 1 600 ? 22.874 -58.596 13.003 1.00 40.62 600 PRO A C 1
ATOM 4679 O O . PRO A 1 600 ? 23.556 -59.392 12.358 1.00 40.62 600 PRO A O 1
ATOM 4682 N N . ASP A 1 601 ? 22.924 -58.513 14.332 1.00 37.44 601 ASP A N 1
ATOM 4683 C CA . ASP A 1 601 ? 23.212 -59.673 15.183 1.00 37.44 601 ASP A CA 1
ATOM 4684 C C . ASP A 1 601 ? 22.117 -60.722 14.882 1.00 37.44 601 ASP A C 1
ATOM 4686 O O . ASP A 1 601 ? 20.943 -60.372 14.778 1.00 37.44 601 ASP A O 1
ATOM 4690 N N . ALA A 1 602 ? 22.327 -62.021 14.714 1.00 36.06 602 ALA A N 1
ATOM 4691 C CA . ALA A 1 602 ? 23.460 -62.937 14.796 1.00 36.06 602 ALA A CA 1
ATOM 4692 C C . ALA A 1 602 ? 22.993 -64.232 14.049 1.00 36.06 602 ALA A C 1
ATOM 4694 O O . ALA A 1 602 ? 21.895 -64.219 13.471 1.00 36.06 602 ALA A O 1
ATOM 4695 N N . PRO A 1 603 ? 23.742 -65.351 14.008 1.00 41.12 603 PRO A N 1
ATOM 4696 C CA . PRO A 1 603 ? 24.109 -66.105 15.217 1.00 41.12 603 PRO A CA 1
ATOM 4697 C C . PRO A 1 603 ? 25.577 -66.017 15.636 1.00 41.12 603 PRO A C 1
ATOM 4699 O O . PRO A 1 603 ? 26.456 -65.922 14.750 1.00 41.12 603 PRO A O 1
#

Secondary structure (DSSP, 8-state):
-----SSTTSSGGG-----S---------S--SS-GGGTTEEEEEEES-SEEETT--PEEEEEEEE--TT--SS-SSTTTTT-EEEEEEEEEETTSSSEEEEPPTTSS--SSSTT----TT-EEEEEEEEGGG-EEEE--EEETTEEE--TTPPPEEGGGSPSEEEEEEEEEEEE-TTS--SEEEEPPPEEEEEEPPPGGGS-HHHHHHHHHHHHHHHTT-HHHHHHHHHHHHTTTHHHHHHHHHHHTS---SHHHHHHHHHHHHHHHHS--HHHHHHHHHHHHS-SSGGGHHHHHHHGGGG--HHHHHHHHHHHHHHHTTPPPTTHHHH-GGGGGGSGGGHHHHHHHHHHTT--B-HHHHHHHHHT--HHHHHHHHHHB--SSHHHHHHHHHHHHT-SS--HHHHHHHHHHHHHHTBTB-PPPP-SSS-HHHHHHHHHHHHHHTTSS-HHHHHHHHHHHHTT--SHHHHHHHHHHHHHHHGGGSS---SS--TTHHHHHHHHHHHHHHT--HHHHHHHHHHHHSSGGGS-HHHHHHHHHHHHHHHGGGS--S-SSS--HHHHHHHHHHHHHHTTTT-SPP-----SSSS--PPPPPPP----

Radius of gyration: 33.54 Å; chains: 1; bounding box: 86×89×85 Å

Foldseek 3Di:
DDDPPPPPPPPCVVPDDDDDDDPPPPPPDVDDPDDPLQVFKAKAWDWPALEDEFPDQTKIWIKIFGQDQSHWLQDPDDQSVQKDKFKWKWKAAPHNPFIWIFGGPCPPDDDPSVVTDPHHRDIDTPDIGGQQQTFIDGAPDADLQHGDDDPPHHTDRRSPDQFAKIKIKMWMFMDRPPHHTPDIHMHDIRIHGYAYDALVPDDPVRLVVLLVVLLVQLLQFPVSQPRSLRNLLSNAPVSLVVLLVLLLDQCPDRRSVRSNLSSLLSLLQNLYPVSLVVLLVCCQAPSDLVSNQSSQQSNLNNLDPSSLVSLLVLLLCLLVVHDGSHCVPVNPVCSVSSLVNLLSNLNSLLVSVAAHELSSLLSQVVVVDLSSNLSNLSRHDYPALVSLCVSCLVVLLDAPRDLSSLLSSQCNNCVRVPPDPQQHRDPPDDSLVSSLSNLVVCVVVPNQDAPSSLSNLLRSLLVDDDPVVLQVSLLSNCVRVPPLQPDDDNGDDPDQSSLSSNLSSVVVVPDDLLSQLLSLVVVCPCVVPQDPNSLLSSLLSNCVSVPPPQPQPDNVDGDCVPNSVSRVVVCVVVQSVHDPDPPPPPDPDPPPDPDDDDDDDDD